Protein AF-0000000084916442 (afdb_homodimer)

Sequence (440 aa):
MSSHHIVRDDQEPALIIANGASCSEELLGQLLEWSPYVIVLDSAIERVFELGIKVDVLLGDFDRAFDAHDYKNKQYPLEIVYAPDQNKTDLEKAFDFLIEKGHKAVNVIWATGKRADHTLVNLTTICNYKEQLKIVLFDDYSKIFLLPNQFKKWYNKNTIISLIPIGKVEGIYSENLFYPLNNHTLELGIRTGSSNHVTKDGLVTITHEKGNLLLIESFEMSSHHIVRDDQEPALIIANGASCSEELLGQLLEWSPYVIVLDSAIERVFELGIKVDVLLGDFDRAFDAHDYKNKQYPLEIVYAPDQNKTDLEKAFDFLIEKGHKAVNVIWATGKRADHTLVNLTTICNYKEQLKIVLFDDYSKIFLLPNQFKKWYNKNTIISLIPIGKVEGIYSENLFYPLNNHTLELGIRTGSSNHVTKDGLVTITHEKGNLLLIESFE

Secondary structure (DSSP, 8-state):
--------TTPPPEEEE-SS----HHHHHHHHTT---EEEEGGGHHHHHTTT---SEEEE---SS--TTHHHHHSSS-EEEE---TTS-HHHHHHHHHHHTT--EEEEES-SSS-HHHHHHHHHGGGGGTTT-EEEEE-SSEEEEEPPSEEEEEE-TT-EEEEEEEEEEEEEEEESBSS--EEEEEETTTB-EEEEEBSSSEEEEEE-SEEEEEEEEE--/--------TTPPPEEEE-SS----HHHHHHHHTT---EEEEGGGHHHHHTTT---SEEEE---TT--TTHHHHHSSS-EEEE---TTS-HHHHHHHHHHHTT--EEEEES-SSS-HHHHHHHHHGGGGGTTT-EEEEE-SSEEEEEPPSEEEEEE-TT-EEEEEEEEEEEEEEEESBSS--EEEEEETTTB-EEEEEBSSSEEEEEE-SEEEEEEEEE--

pLDDT: mean 92.48, std 13.83, range [26.33, 98.88]

Organism: Flavobacterium indicum (strain DSM 17447 / CIP 109464 / GPTSA100-9) (NCBI:txid1094466)

Structure (mmCIF, N/CA/C/O backbone):
data_AF-0000000084916442-model_v1
#
loop_
_entity.id
_entity.type
_entity.pdbx_description
1 polymer 'Thiamine diphosphokinase'
#
loop_
_atom_site.group_PDB
_atom_site.id
_atom_site.type_symbol
_atom_site.label_atom_id
_atom_site.label_alt_id
_atom_site.label_comp_id
_atom_site.label_asym_id
_atom_site.label_entity_id
_atom_site.label_seq_id
_atom_site.pdbx_PDB_ins_code
_atom_site.Cartn_x
_atom_site.Cartn_y
_atom_site.Cartn_z
_atom_site.occupancy
_atom_site.B_iso_or_equiv
_atom_site.auth_seq_id
_atom_site.auth_comp_id
_atom_site.auth_asym_id
_atom_site.auth_atom_id
_atom_site.pdbx_PDB_model_num
ATOM 1 N N . MET A 1 1 ? 8.781 -42.156 -26.359 1 26.91 1 MET A N 1
ATOM 2 C CA . MET A 1 1 ? 7.68 -42.125 -25.406 1 26.91 1 MET A CA 1
ATOM 3 C C . MET A 1 1 ? 7.41 -40.688 -24.938 1 26.91 1 MET A C 1
ATOM 5 O O . MET A 1 1 ? 8.297 -40.031 -24.391 1 26.91 1 MET A O 1
ATOM 9 N N . SER A 1 2 ? 6.598 -39.875 -25.672 1 26.33 2 SER A N 1
ATOM 10 C CA . SER A 1 2 ? 6.336 -38.438 -25.719 1 26.33 2 SER A CA 1
ATOM 11 C C . SER A 1 2 ? 5.723 -37.938 -24.406 1 26.33 2 SER A C 1
ATOM 13 O O . SER A 1 2 ? 4.684 -38.438 -23.969 1 26.33 2 SER A O 1
ATOM 15 N N . SER A 1 3 ? 6.5 -37.719 -23.328 1 27.34 3 SER A N 1
ATOM 16 C CA . SER A 1 3 ? 6.043 -37.281 -22.016 1 27.34 3 SER A CA 1
ATOM 17 C C . SER A 1 3 ? 5.012 -36.156 -22.156 1 27.34 3 SER A C 1
ATOM 19 O O . SER A 1 3 ? 5.324 -35.062 -22.641 1 27.34 3 SER A O 1
ATOM 21 N N . HIS A 1 4 ? 3.783 -36.469 -22.453 1 30.23 4 HIS A N 1
ATOM 22 C CA . HIS A 1 4 ? 2.629 -35.562 -22.516 1 30.23 4 HIS A CA 1
ATOM 23 C C . HIS A 1 4 ? 2.6 -34.625 -21.312 1 30.23 4 HIS A C 1
ATOM 25 O O . HIS A 1 4 ? 2.404 -35.062 -20.172 1 30.23 4 HIS A O 1
ATOM 31 N N . HIS A 1 5 ? 3.414 -33.656 -21.203 1 34.03 5 HIS A N 1
ATOM 32 C CA . HIS A 1 5 ? 3.23 -32.562 -20.25 1 34.03 5 HIS A CA 1
ATOM 33 C C . HIS A 1 5 ? 1.769 -32.125 -20.172 1 34.03 5 HIS A C 1
ATOM 35 O O . HIS A 1 5 ? 1.265 -31.469 -21.078 1 34.03 5 HIS A O 1
ATOM 41 N N . ILE A 1 6 ? 0.825 -33 -19.766 1 36.81 6 ILE A N 1
ATOM 42 C CA . ILE A 1 6 ? -0.573 -32.656 -19.516 1 36.81 6 ILE A CA 1
ATOM 43 C C . ILE A 1 6 ? -0.658 -31.344 -18.75 1 36.81 6 ILE A C 1
ATOM 45 O O . ILE A 1 6 ? -0.181 -31.25 -17.625 1 36.81 6 ILE A O 1
ATOM 49 N N . VAL A 1 7 ? -0.542 -30.375 -19.422 1 40.78 7 VAL A N 1
ATOM 50 C CA . VAL A 1 7 ? -0.939 -29.078 -18.859 1 40.78 7 VAL A CA 1
ATOM 51 C C . VAL A 1 7 ? -2.246 -29.234 -18.078 1 40.78 7 VAL A C 1
ATOM 53 O O . VAL A 1 7 ? -3.295 -29.516 -18.672 1 40.78 7 VAL A O 1
ATOM 56 N N . ARG A 1 8 ? -2.354 -29.844 -16.828 1 40.91 8 ARG A N 1
ATOM 57 C CA . ARG A 1 8 ? -3.527 -30.016 -15.977 1 40.91 8 ARG A CA 1
ATOM 58 C C . ARG A 1 8 ? -4.27 -28.688 -15.797 1 40.91 8 ARG A C 1
ATOM 60 O O . ARG A 1 8 ? -3.758 -27.766 -15.164 1 40.91 8 ARG A O 1
ATOM 67 N N . ASP A 1 9 ? -4.988 -28.141 -16.672 1 49.41 9 ASP A N 1
ATOM 68 C CA . ASP A 1 9 ? -5.965 -27.062 -16.734 1 49.41 9 ASP A CA 1
ATOM 69 C C . ASP A 1 9 ? -6.594 -26.812 -15.359 1 49.41 9 ASP A C 1
ATOM 71 O O . ASP A 1 9 ? -6.953 -25.688 -15.023 1 49.41 9 ASP A O 1
ATOM 75 N N . ASP A 1 10 ? -6.848 -27.906 -14.531 1 58.91 10 ASP A N 1
ATOM 76 C CA . ASP A 1 10 ? -7.594 -28.047 -13.281 1 58.91 10 ASP A CA 1
ATOM 77 C C . ASP A 1 10 ? -6.676 -27.891 -12.07 1 58.91 10 ASP A C 1
ATOM 79 O O . ASP A 1 10 ? -6.984 -28.375 -10.984 1 58.91 10 ASP A O 1
ATOM 83 N N . GLN A 1 11 ? -5.484 -27.453 -12.375 1 73.56 11 GLN A N 1
ATOM 84 C CA . GLN A 1 11 ? -4.559 -27.469 -11.242 1 73.56 11 GLN A CA 1
ATOM 85 C C . GLN A 1 11 ? -4.895 -26.375 -10.242 1 73.56 11 GLN A C 1
ATOM 87 O O . GLN A 1 11 ? -5.25 -25.25 -10.625 1 73.56 11 GLN A O 1
ATOM 92 N N . GLU A 1 12 ? -4.98 -26.734 -9.016 1 88.31 12 GLU A N 1
ATOM 93 C CA . GLU A 1 12 ? -5.184 -25.828 -7.895 1 88.31 12 GLU A CA 1
ATOM 94 C C . GLU A 1 12 ? -4.148 -24.703 -7.902 1 88.31 12 GLU A C 1
ATOM 96 O O . GLU A 1 12 ? -3.004 -24.906 -8.305 1 88.31 12 GLU A O 1
ATOM 101 N N . PRO A 1 13 ? -4.531 -23.547 -7.57 1 96.56 13 PRO A N 1
ATOM 102 C CA . PRO A 1 13 ? -3.58 -22.438 -7.539 1 96.56 13 PRO A CA 1
ATOM 103 C C . PRO A 1 13 ? -2.377 -22.703 -6.641 1 96.56 13 PRO A C 1
ATOM 105 O O . PRO A 1 13 ? -2.52 -23.344 -5.586 1 96.56 13 PRO A O 1
ATOM 108 N N . ALA A 1 14 ? -1.231 -22.312 -7.121 1 98.56 14 ALA A N 1
ATOM 109 C CA . ALA A 1 14 ? -0.058 -22.312 -6.25 1 98.56 14 ALA A CA 1
ATOM 110 C C . ALA A 1 14 ? -0.199 -21.266 -5.145 1 98.56 14 ALA A C 1
ATOM 112 O O . ALA A 1 14 ? -1.181 -20.531 -5.105 1 98.56 14 ALA A O 1
ATOM 113 N N . LEU A 1 15 ? 0.696 -21.344 -4.203 1 98.69 15 LEU A N 1
ATOM 114 C CA . LEU A 1 15 ? 0.746 -20.359 -3.125 1 98.69 15 LEU A CA 1
ATOM 115 C C . LEU A 1 15 ? 2.141 -19.766 -3.002 1 98.69 15 LEU A C 1
ATOM 117 O O . LEU A 1 15 ? 3.129 -20.484 -2.887 1 98.69 15 LEU A O 1
ATOM 121 N N . ILE A 1 16 ? 2.225 -18.453 -3.092 1 98.81 16 ILE A N 1
ATOM 122 C CA . ILE A 1 16 ? 3.473 -17.75 -2.816 1 98.81 16 ILE A CA 1
ATOM 123 C C . ILE A 1 16 ? 3.383 -17.062 -1.459 1 98.81 16 ILE A C 1
ATOM 125 O O . ILE A 1 16 ? 2.385 -16.406 -1.155 1 98.81 16 ILE A O 1
ATOM 129 N N . ILE A 1 17 ? 4.418 -17.203 -0.662 1 98.75 17 ILE A N 1
ATOM 130 C CA . ILE A 1 17 ? 4.531 -16.5 0.614 1 98.75 17 ILE A CA 1
ATOM 131 C C . ILE A 1 17 ? 5.68 -15.5 0.554 1 98.75 17 ILE A C 1
ATOM 133 O O . ILE A 1 17 ? 6.844 -15.883 0.442 1 98.75 17 ILE A O 1
ATOM 137 N N . ALA A 1 18 ? 5.336 -14.273 0.592 1 98.25 18 ALA A N 1
ATOM 138 C CA . ALA A 1 18 ? 6.32 -13.188 0.585 1 98.25 18 ALA A CA 1
ATOM 139 C C . ALA A 1 18 ? 6.75 -12.828 2.006 1 98.25 18 ALA A C 1
ATOM 141 O O . ALA A 1 18 ? 6.637 -13.648 2.92 1 98.25 18 ALA A O 1
ATOM 142 N N . ASN A 1 19 ? 7.363 -11.609 2.227 1 96.44 19 ASN A N 1
ATOM 143 C CA . ASN A 1 19 ? 7.969 -11.328 3.525 1 96.44 19 ASN A CA 1
ATOM 144 C C . ASN A 1 19 ? 7.352 -10.094 4.176 1 96.44 19 ASN A C 1
ATOM 146 O O . ASN A 1 19 ? 8.023 -9.367 4.906 1 96.44 19 ASN A O 1
ATOM 150 N N . GLY A 1 20 ? 6.129 -9.797 3.826 1 97.44 20 GLY A N 1
ATOM 151 C CA . GLY A 1 20 ? 5.387 -8.766 4.539 1 97.44 20 GLY A CA 1
ATOM 152 C C . GLY A 1 20 ? 4.781 -9.258 5.84 1 97.44 20 GLY A C 1
ATOM 153 O O . GLY A 1 20 ? 5.34 -10.141 6.496 1 97.44 20 GLY A O 1
ATOM 154 N N . ALA A 1 21 ? 3.715 -8.633 6.27 1 97.75 21 ALA A N 1
ATOM 155 C CA . ALA A 1 21 ? 3.049 -9.023 7.508 1 97.75 21 ALA A CA 1
ATOM 156 C C . ALA A 1 21 ? 2.43 -10.414 7.379 1 97.75 21 ALA A C 1
ATOM 158 O O . ALA A 1 21 ? 1.839 -10.742 6.348 1 97.75 21 ALA A O 1
ATOM 159 N N . SER A 1 22 ? 2.557 -11.195 8.438 1 98.12 22 SER A N 1
ATOM 160 C CA . SER A 1 22 ? 1.899 -12.492 8.453 1 98.12 22 SER A CA 1
ATOM 161 C C . SER A 1 22 ? 0.382 -12.352 8.477 1 98.12 22 SER A C 1
ATOM 163 O O . SER A 1 22 ? -0.14 -11.297 8.852 1 98.12 22 SER A O 1
ATOM 165 N N . CYS A 1 23 ? -0.274 -13.352 8.031 1 97.94 23 CYS A N 1
ATOM 166 C CA . CYS A 1 23 ? -1.729 -13.391 8.133 1 97.94 23 CYS A CA 1
ATOM 167 C C . CYS A 1 23 ? -2.17 -14.352 9.234 1 97.94 23 CYS A C 1
ATOM 169 O O . CYS A 1 23 ? -1.339 -15.031 9.844 1 97.94 23 CYS A O 1
ATOM 171 N N . SER A 1 24 ? -3.443 -14.367 9.492 1 98 24 SER A N 1
ATOM 172 C CA . SER A 1 24 ? -3.992 -15.227 10.547 1 98 24 SER A CA 1
ATOM 173 C C . SER A 1 24 ? -3.787 -16.703 10.219 1 98 24 SER A C 1
ATOM 175 O O . SER A 1 24 ? -3.707 -17.078 9.047 1 98 24 SER A O 1
ATOM 177 N N . GLU A 1 25 ? -3.734 -17.484 11.266 1 97.12 25 GLU A N 1
ATOM 178 C CA . GLU A 1 25 ? -3.641 -18.922 11.086 1 97.12 25 GLU A CA 1
ATOM 179 C C . GLU A 1 25 ? -4.852 -19.469 10.328 1 97.12 25 GLU A C 1
ATOM 181 O O . GLU A 1 25 ? -4.734 -20.422 9.562 1 97.12 25 GLU A O 1
ATOM 186 N N . GLU A 1 26 ? -5.945 -18.859 10.594 1 97.44 26 GLU A N 1
ATOM 187 C CA . GLU A 1 26 ? -7.172 -19.281 9.922 1 97.44 26 GLU A CA 1
ATOM 188 C C . GLU A 1 26 ? -7.062 -19.094 8.414 1 97.44 26 GLU A C 1
ATOM 190 O O . GLU A 1 26 ? -7.336 -20.031 7.648 1 97.44 26 GLU A O 1
ATOM 195 N N . LEU A 1 27 ? -6.676 -17.969 7.996 1 97.69 27 LEU A N 1
ATOM 196 C CA . LEU A 1 27 ? -6.508 -17.719 6.57 1 97.69 27 LEU A CA 1
ATOM 197 C C . LEU A 1 27 ? -5.453 -18.625 5.973 1 97.69 27 LEU A C 1
ATOM 199 O O . LEU A 1 27 ? -5.668 -19.234 4.914 1 97.69 27 LEU A O 1
ATOM 203 N N . LEU A 1 28 ? -4.344 -18.719 6.629 1 97.94 28 LEU A N 1
ATOM 204 C CA . LEU A 1 28 ? -3.27 -19.578 6.164 1 97.94 28 LEU A CA 1
ATOM 205 C C . LEU A 1 28 ? -3.76 -21.016 6.008 1 97.94 28 LEU A C 1
ATOM 207 O O . LEU A 1 28 ? -3.484 -21.672 4.992 1 97.94 28 LEU A O 1
ATOM 211 N N . GLY A 1 29 ? -4.445 -21.5 7.027 1 97.31 29 GLY A N 1
ATOM 212 C CA . GLY A 1 29 ? -4.988 -22.859 6.977 1 97.31 29 GLY A CA 1
ATOM 213 C C . GLY A 1 29 ? -5.914 -23.078 5.797 1 97.31 29 GLY A C 1
ATOM 214 O O . GLY A 1 29 ? -5.848 -24.125 5.137 1 97.31 29 GLY A O 1
ATOM 215 N N . GLN A 1 30 ? -6.738 -22.141 5.508 1 97.19 30 GLN A N 1
ATOM 216 C CA . GLN A 1 30 ? -7.652 -22.219 4.375 1 97.19 30 GLN A CA 1
ATOM 217 C C . GLN A 1 30 ? -6.891 -22.328 3.059 1 97.19 30 GLN A C 1
ATOM 219 O O . GLN A 1 30 ? -7.25 -23.125 2.191 1 97.19 30 GLN A O 1
ATOM 224 N N . LEU A 1 31 ? -5.828 -21.609 2.908 1 97.31 31 LEU A N 1
ATOM 225 C CA . LEU A 1 31 ? -5.066 -21.562 1.664 1 97.31 31 LEU A CA 1
ATOM 226 C C . LEU A 1 31 ? -4.215 -22.812 1.498 1 97.31 31 LEU A C 1
ATOM 228 O O . LEU A 1 31 ? -3.867 -23.188 0.376 1 97.31 31 LEU A O 1
ATOM 232 N N . LEU A 1 32 ? -3.955 -23.469 2.594 1 96.56 32 LEU A N 1
ATOM 233 C CA . LEU A 1 32 ? -3.098 -24.656 2.555 1 96.56 32 LEU A CA 1
ATOM 234 C C . LEU A 1 32 ? -3.93 -25.938 2.498 1 96.56 32 LEU A C 1
ATOM 236 O O . LEU A 1 32 ? -3.391 -27.016 2.301 1 96.56 32 LEU A O 1
ATOM 240 N N . GLU A 1 33 ? -5.188 -25.75 2.705 1 92.44 33 GLU A N 1
ATOM 241 C CA . GLU A 1 33 ? -6.09 -26.891 2.883 1 92.44 33 GLU A CA 1
ATOM 242 C C . GLU A 1 33 ? -5.93 -27.906 1.753 1 92.44 33 GLU A C 1
ATOM 244 O O . GLU A 1 33 ? -5.977 -29.109 1.986 1 92.44 33 GLU A O 1
ATOM 249 N N . TRP A 1 34 ? -5.645 -27.547 0.482 1 87.25 34 TRP A N 1
ATOM 250 C CA . TRP A 1 34 ? -5.582 -28.484 -0.629 1 87.25 34 TRP A CA 1
ATOM 251 C C . TRP A 1 34 ? -4.137 -28.781 -1.022 1 87.25 34 TRP A C 1
ATOM 253 O O . TRP A 1 34 ? -3.871 -29.25 -2.131 1 87.25 34 TRP A O 1
ATOM 263 N N . SER A 1 35 ? -3.348 -28.406 -0.201 1 88.44 35 SER A N 1
ATOM 264 C CA . SER A 1 35 ? -1.928 -28.703 -0.357 1 88.44 35 SER A CA 1
ATOM 265 C C . SER A 1 35 ? -1.387 -28.141 -1.668 1 88.44 35 SER A C 1
ATOM 267 O O . SER A 1 35 ? -0.889 -28.891 -2.512 1 88.44 35 SER A O 1
ATOM 269 N N . PRO A 1 36 ? -1.483 -26.875 -1.766 1 94.38 36 PRO A N 1
ATOM 270 C CA . PRO A 1 36 ? -0.963 -26.25 -2.982 1 94.38 36 PRO A CA 1
ATOM 271 C C . PRO A 1 36 ? 0.556 -26.359 -3.098 1 94.38 36 PRO A C 1
ATOM 273 O O . PRO A 1 36 ? 1.229 -26.719 -2.129 1 94.38 36 PRO A O 1
ATOM 276 N N . TYR A 1 37 ? 1.044 -26.188 -4.383 1 97.56 37 TYR A N 1
ATOM 277 C CA . TYR A 1 37 ? 2.461 -25.938 -4.625 1 97.56 37 TYR A CA 1
ATOM 278 C C . TYR A 1 37 ? 2.906 -24.625 -3.969 1 97.56 37 TYR A C 1
ATOM 280 O O . TYR A 1 37 ? 2.426 -23.547 -4.324 1 97.56 37 TYR A O 1
ATOM 288 N N . VAL A 1 38 ? 3.852 -24.703 -2.943 1 98.19 38 VAL A N 1
ATOM 289 C CA . VAL A 1 38 ? 4.156 -23.562 -2.1 1 98.19 38 VAL A CA 1
ATOM 290 C C . VAL A 1 38 ? 5.539 -23.016 -2.451 1 98.19 38 VAL A C 1
ATOM 292 O O . VAL A 1 38 ? 6.539 -23.71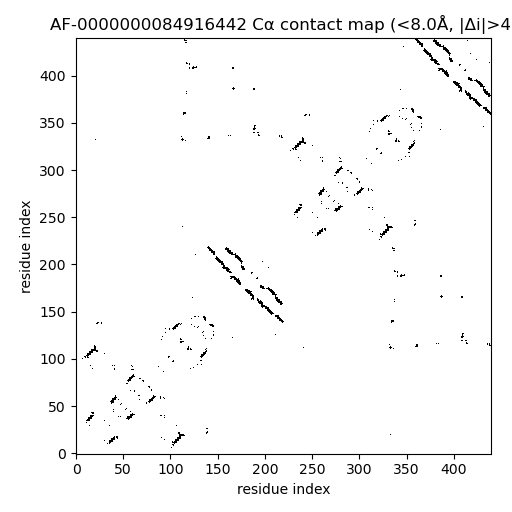9 -2.338 1 98.19 38 VAL A O 1
ATOM 295 N N . ILE A 1 39 ? 5.621 -21.766 -2.887 1 98.62 39 ILE A N 1
ATOM 296 C CA . ILE A 1 39 ? 6.859 -21.031 -3.119 1 98.62 39 ILE A CA 1
ATOM 297 C C . ILE A 1 39 ? 7.062 -20 -2.01 1 98.62 39 ILE A C 1
ATOM 299 O O . ILE A 1 39 ? 6.164 -19.203 -1.722 1 98.62 39 ILE A O 1
ATOM 303 N N . VAL A 1 40 ? 8.234 -20.031 -1.403 1 97.94 40 VAL A N 1
ATOM 304 C CA . VAL A 1 40 ? 8.578 -19.062 -0.37 1 97.94 40 VAL A CA 1
ATOM 305 C C . VAL A 1 40 ? 9.75 -18.203 -0.841 1 97.94 40 VAL A C 1
ATOM 307 O O . VAL A 1 40 ? 10.75 -18.719 -1.343 1 97.94 40 VAL A O 1
ATOM 310 N N . LEU A 1 41 ? 9.586 -16.906 -0.728 1 96.56 41 LEU A N 1
ATOM 311 C CA . LEU A 1 41 ? 10.68 -16 -1.069 1 96.56 41 LEU A CA 1
ATOM 312 C C . LEU A 1 41 ? 11.766 -16.031 0.001 1 96.56 41 LEU A C 1
ATOM 314 O O . LEU A 1 41 ? 11.469 -16.203 1.186 1 96.56 41 LEU A O 1
ATOM 318 N N . ASP A 1 42 ? 12.93 -15.82 -0.333 1 92.12 42 ASP A N 1
ATOM 319 C CA . ASP A 1 42 ? 14.094 -16.109 0.5 1 92.12 42 ASP A CA 1
ATOM 320 C C . ASP A 1 42 ? 14.023 -15.336 1.819 1 92.12 42 ASP A C 1
ATOM 322 O O . ASP A 1 42 ? 14.305 -15.898 2.883 1 92.12 42 ASP A O 1
ATOM 326 N N . SER A 1 43 ? 13.547 -14.117 1.711 1 91.5 43 SER A N 1
ATOM 327 C CA . SER A 1 43 ? 13.516 -13.297 2.914 1 91.5 43 SER A CA 1
ATOM 328 C C . SER A 1 43 ? 12.469 -13.797 3.902 1 91.5 43 SER A C 1
ATOM 330 O O . SER A 1 43 ? 12.477 -13.414 5.074 1 91.5 43 SER A O 1
ATOM 332 N N . ALA A 1 44 ? 11.617 -14.703 3.521 1 95.12 44 ALA A N 1
ATOM 333 C CA . ALA A 1 44 ? 10.508 -15.156 4.359 1 95.12 44 ALA A CA 1
ATOM 334 C C . ALA A 1 44 ? 10.781 -16.547 4.93 1 95.12 44 ALA A C 1
ATOM 336 O O . ALA A 1 44 ? 10.039 -17.016 5.797 1 95.12 44 ALA A O 1
ATOM 337 N N . ILE A 1 45 ? 11.812 -17.219 4.613 1 94.19 45 ILE A N 1
ATOM 338 C CA . ILE A 1 45 ? 11.961 -18.656 4.789 1 94.19 45 ILE A CA 1
ATOM 339 C C . ILE A 1 45 ? 12.039 -18.984 6.277 1 94.19 45 ILE A C 1
ATOM 341 O O . ILE A 1 45 ? 11.43 -19.953 6.738 1 94.19 45 ILE A O 1
ATOM 345 N N . GLU A 1 46 ? 12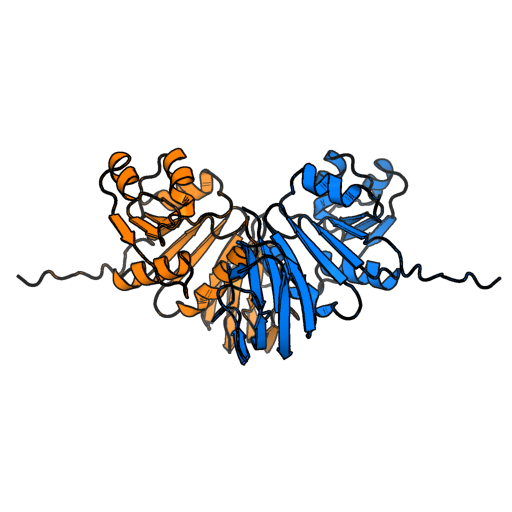.766 -18.219 7.035 1 92.69 46 GLU A N 1
ATOM 346 C CA . GLU A 1 46 ? 12.898 -18.5 8.461 1 92.69 46 GLU A CA 1
ATOM 347 C C . GLU A 1 46 ? 11.555 -18.391 9.172 1 92.69 46 GLU A C 1
ATOM 349 O O . GLU A 1 46 ? 11.211 -19.219 10.008 1 92.69 46 GLU A O 1
ATOM 354 N N . ARG A 1 47 ? 10.797 -17.391 8.766 1 95.75 47 ARG A N 1
ATOM 355 C CA . ARG A 1 47 ? 9.477 -17.172 9.344 1 95.75 47 ARG A CA 1
ATOM 356 C C . ARG A 1 47 ? 8.523 -18.312 8.977 1 95.75 47 ARG A C 1
ATOM 358 O O . ARG A 1 47 ? 7.723 -18.75 9.805 1 95.75 47 ARG A O 1
ATOM 365 N N . VAL A 1 48 ? 8.648 -18.781 7.84 1 96.62 48 VAL A N 1
ATOM 366 C CA . VAL A 1 48 ? 7.746 -19.812 7.34 1 96.62 48 VAL A CA 1
ATOM 367 C C . VAL A 1 48 ? 8.07 -21.156 7.996 1 96.62 48 VAL A C 1
ATOM 369 O O . VAL A 1 48 ? 7.164 -21.891 8.383 1 96.62 48 VAL A O 1
ATOM 372 N N . PHE A 1 49 ? 9.273 -21.516 8.156 1 93.88 49 PHE A N 1
ATOM 373 C CA . PHE A 1 49 ? 9.672 -22.766 8.781 1 93.88 49 PHE A CA 1
ATOM 374 C C . PHE A 1 49 ? 9.18 -22.844 10.219 1 93.88 49 PHE A C 1
ATOM 376 O O . PHE A 1 49 ? 8.82 -23.906 10.703 1 93.88 49 PHE A O 1
ATOM 383 N N . GLU A 1 50 ? 9.18 -21.703 10.867 1 94.94 50 GLU A N 1
ATOM 384 C CA . GLU A 1 50 ? 8.711 -21.641 12.242 1 94.94 50 GLU A CA 1
ATOM 385 C C . GLU A 1 50 ? 7.242 -22.047 12.344 1 94.94 50 GLU A C 1
ATOM 387 O O . GLU A 1 50 ? 6.781 -22.469 13.406 1 94.94 50 GLU A O 1
ATOM 392 N N . LEU A 1 51 ? 6.52 -22.016 11.258 1 95.5 51 LEU A N 1
ATOM 393 C CA . LEU A 1 51 ? 5.098 -22.328 11.25 1 95.5 51 LEU A CA 1
ATOM 394 C C . LEU A 1 51 ? 4.875 -23.812 10.945 1 95.5 51 LEU A C 1
ATOM 396 O O . LEU A 1 51 ? 3.742 -24.297 11.016 1 95.5 51 LEU A O 1
ATOM 400 N N . GLY A 1 52 ? 5.883 -24.5 10.477 1 91.75 52 GLY A N 1
ATOM 401 C CA . GLY A 1 52 ? 5.77 -25.906 10.156 1 91.75 52 GLY A CA 1
ATOM 402 C C . GLY A 1 52 ? 5.148 -26.156 8.797 1 91.75 52 GLY A C 1
ATOM 403 O O . GLY A 1 52 ? 4.598 -27.234 8.555 1 91.75 52 GLY A O 1
ATOM 404 N N . ILE A 1 53 ? 5.184 -25.25 7.93 1 93.81 53 ILE A N 1
ATOM 405 C CA . ILE A 1 53 ? 4.637 -25.359 6.578 1 93.81 53 ILE A CA 1
ATOM 406 C C . ILE A 1 53 ? 5.645 -26.047 5.664 1 93.81 53 ILE A C 1
ATOM 408 O O . ILE A 1 53 ? 6.832 -25.719 5.68 1 93.81 53 ILE A O 1
ATOM 412 N N . LYS A 1 54 ? 5.16 -26.984 4.906 1 94.56 54 LYS A N 1
ATOM 413 C CA . LYS A 1 54 ? 6.02 -27.594 3.904 1 94.56 54 LYS A CA 1
ATOM 414 C C . LYS A 1 54 ? 6.258 -26.656 2.729 1 94.56 54 LYS A C 1
ATOM 416 O O . LYS A 1 54 ? 5.309 -26.156 2.123 1 94.56 54 LYS A O 1
ATOM 421 N N . VAL A 1 55 ? 7.473 -26.531 2.367 1 97 55 VAL A N 1
ATOM 422 C CA . VAL A 1 55 ? 7.871 -25.625 1.287 1 97 55 VAL A CA 1
ATOM 423 C C . VAL A 1 55 ? 8.344 -26.438 0.085 1 97 55 VAL A C 1
ATOM 425 O O . VAL A 1 55 ? 9.18 -27.344 0.222 1 97 55 VAL A O 1
ATOM 428 N N . ASP A 1 56 ? 7.809 -26.094 -1.065 1 97.31 56 ASP A N 1
ATOM 429 C CA . ASP A 1 56 ? 8.242 -26.797 -2.271 1 97.31 56 ASP A CA 1
ATOM 430 C C . ASP A 1 56 ? 9.43 -26.094 -2.924 1 97.31 56 ASP A C 1
ATOM 432 O O . ASP A 1 56 ? 10.352 -26.734 -3.408 1 97.31 56 ASP A O 1
ATOM 436 N N . VAL A 1 57 ? 9.383 -24.797 -2.936 1 97.25 57 VAL A N 1
ATOM 437 C CA . VAL A 1 57 ? 10.398 -24.016 -3.633 1 97.25 57 VAL A CA 1
ATOM 438 C C . VAL A 1 57 ? 10.844 -22.844 -2.764 1 97.25 57 VAL A C 1
ATOM 440 O O . VAL A 1 57 ? 10.008 -22.141 -2.188 1 97.25 57 VAL A O 1
ATOM 443 N N . LEU A 1 58 ? 12.102 -22.656 -2.586 1 96.56 58 LEU A N 1
ATOM 444 C CA . LEU A 1 58 ? 12.727 -21.453 -2.066 1 96.56 58 LEU A CA 1
ATOM 445 C C . LEU A 1 58 ? 13.32 -20.625 -3.195 1 96.56 58 LEU A C 1
ATOM 447 O O . LEU A 1 58 ? 14.172 -21.094 -3.949 1 96.56 58 LEU A O 1
ATOM 451 N N . LEU A 1 59 ? 12.852 -19.375 -3.299 1 96.19 59 LEU A N 1
ATOM 452 C CA . LEU A 1 59 ? 13.25 -18.562 -4.445 1 96.19 59 LEU A CA 1
ATOM 453 C C . LEU A 1 59 ? 13.773 -17.203 -3.996 1 96.19 59 LEU A C 1
ATOM 455 O O . LEU A 1 59 ? 13.18 -16.562 -3.129 1 96.19 59 LEU A O 1
ATOM 459 N N . GLY A 1 60 ? 14.883 -16.734 -4.621 1 92.88 60 GLY A N 1
ATOM 460 C CA . GLY A 1 60 ? 15.406 -15.406 -4.336 1 92.88 60 GLY A CA 1
ATOM 461 C C . GLY A 1 60 ? 16.781 -15.172 -4.922 1 92.88 60 GLY A C 1
ATOM 462 O O . GLY A 1 60 ? 17.25 -15.953 -5.762 1 92.88 60 GLY A O 1
ATOM 463 N N . ASP A 1 61 ? 17.328 -14.086 -4.559 1 86.62 61 ASP A N 1
ATOM 464 C CA . ASP A 1 61 ? 18.672 -13.75 -5.027 1 86.62 61 ASP A CA 1
ATOM 465 C C . ASP A 1 61 ? 19.734 -14.188 -4.023 1 86.62 61 ASP A C 1
ATOM 467 O O . ASP A 1 61 ? 20.938 -14.102 -4.301 1 86.62 61 ASP A O 1
ATOM 471 N N . PHE A 1 62 ? 19.266 -14.727 -2.969 1 80.75 62 PHE A N 1
ATOM 472 C CA . PHE A 1 62 ? 20.125 -15.25 -1.914 1 80.75 62 PHE A CA 1
ATOM 473 C C . PHE A 1 62 ? 21.297 -14.305 -1.64 1 80.75 62 PHE A C 1
ATOM 475 O O . PHE A 1 62 ? 22.438 -14.734 -1.493 1 80.75 62 PHE A O 1
ATOM 482 N N . ASP A 1 63 ? 20.797 -13.109 -1.602 1 65.31 63 ASP A N 1
ATOM 483 C CA . ASP A 1 63 ? 21.781 -12.07 -1.281 1 65.31 63 ASP A CA 1
ATOM 484 C C . ASP A 1 63 ? 22.297 -12.227 0.143 1 65.31 63 ASP A C 1
ATOM 486 O O . ASP A 1 63 ? 21.672 -12.898 0.97 1 65.31 63 ASP A O 1
ATOM 490 N N . ARG A 1 64 ? 23.391 -11.992 0.442 1 55.78 64 ARG A N 1
ATOM 491 C CA . ARG A 1 64 ? 24.062 -11.977 1.737 1 55.78 64 ARG A CA 1
ATOM 492 C C . ARG A 1 64 ? 24.375 -13.391 2.215 1 55.78 64 ARG A C 1
ATOM 494 O O . ARG A 1 64 ? 23.922 -14.367 1.61 1 55.78 64 ARG A O 1
ATOM 501 N N . ALA A 1 65 ? 25.266 -13.727 2.758 1 62.16 65 ALA A N 1
ATOM 502 C CA . ALA A 1 65 ? 25.781 -14.938 3.385 1 62.16 65 ALA A CA 1
ATOM 503 C C . ALA A 1 65 ? 24.688 -15.984 3.541 1 62.16 65 ALA A C 1
ATOM 505 O O . ALA A 1 65 ? 24.781 -16.875 4.391 1 62.16 65 ALA A O 1
ATOM 506 N N . PHE A 1 66 ? 23.578 -15.703 2.658 1 67.25 66 PHE A N 1
ATOM 507 C CA . PHE A 1 66 ? 22.484 -16.641 2.727 1 67.25 66 PHE A CA 1
ATOM 508 C C . PHE A 1 66 ? 22.859 -17.969 2.074 1 67.25 66 PHE A C 1
ATOM 510 O O . PHE A 1 66 ? 23.078 -18.031 0.862 1 67.25 66 PHE A O 1
ATOM 517 N N . ASP A 1 67 ? 23.094 -18.969 2.932 1 77.62 67 ASP A N 1
ATOM 518 C CA . ASP A 1 67 ? 23.328 -20.297 2.395 1 77.62 67 ASP A CA 1
ATOM 519 C C . ASP A 1 67 ? 22.016 -21.078 2.242 1 77.62 67 ASP A C 1
ATOM 521 O O . ASP A 1 67 ? 21.516 -21.656 3.205 1 77.62 67 ASP A O 1
ATOM 525 N N . ALA A 1 68 ? 21.469 -21.047 1.063 1 75.31 68 ALA A N 1
ATOM 526 C CA . ALA A 1 68 ? 20.188 -21.688 0.759 1 75.31 68 ALA A CA 1
ATOM 527 C C . ALA A 1 68 ? 20.25 -23.188 0.986 1 75.31 68 ALA A C 1
ATOM 529 O O . ALA A 1 68 ? 19.234 -23.812 1.302 1 75.31 68 ALA A O 1
ATOM 530 N N . HIS A 1 69 ? 21.391 -23.734 0.95 1 77.62 69 HIS A N 1
ATOM 531 C CA . HIS A 1 69 ? 21.516 -25.188 1.035 1 77.62 69 HIS A CA 1
ATOM 532 C C . HIS A 1 69 ? 21.359 -25.672 2.475 1 77.62 69 HIS A C 1
ATOM 534 O O . HIS A 1 69 ? 21 -26.828 2.713 1 77.62 69 HIS A O 1
ATOM 540 N N . ASP A 1 70 ? 21.547 -24.734 3.312 1 82.94 70 ASP A N 1
ATOM 541 C CA . ASP A 1 70 ? 21.312 -25.062 4.715 1 82.94 70 ASP A CA 1
ATOM 542 C C . ASP A 1 70 ? 19.859 -25.469 4.953 1 82.94 70 ASP A C 1
ATOM 544 O O . ASP A 1 70 ? 19.578 -26.281 5.82 1 82.94 70 ASP A O 1
ATOM 548 N N . TYR A 1 71 ? 19.094 -24.984 4.086 1 83.81 71 TYR A N 1
ATOM 549 C CA . TYR A 1 71 ? 17.672 -25.219 4.312 1 83.81 71 TYR A CA 1
ATOM 550 C C . TYR A 1 71 ? 17.25 -26.594 3.785 1 83.81 71 TYR A C 1
ATOM 552 O O . TYR A 1 71 ? 16.203 -27.109 4.176 1 83.81 71 TYR A O 1
ATOM 560 N N . LYS A 1 72 ? 18.016 -27.188 2.953 1 84.12 72 LYS A N 1
ATOM 561 C CA . LYS A 1 72 ? 17.719 -28.531 2.48 1 84.12 72 LYS A CA 1
ATOM 562 C C . LYS A 1 72 ? 17.828 -29.547 3.613 1 84.12 72 LYS A C 1
ATOM 564 O O . LYS A 1 72 ? 17.188 -30.594 3.578 1 84.12 72 LYS A O 1
ATOM 569 N N . ASN A 1 73 ? 18.609 -29.125 4.516 1 82.56 73 ASN A N 1
ATOM 570 C CA . ASN A 1 73 ? 18.766 -30 5.672 1 82.56 73 ASN A CA 1
ATOM 571 C C . ASN A 1 73 ? 17.562 -29.906 6.605 1 82.56 73 ASN A C 1
ATOM 573 O O . ASN A 1 73 ? 17.266 -30.844 7.348 1 82.56 73 ASN A O 1
ATOM 577 N N . LYS A 1 74 ? 16.969 -28.844 6.508 1 84.94 74 LYS A N 1
ATOM 578 C CA . LYS A 1 74 ? 15.82 -28.625 7.375 1 84.94 74 LYS A CA 1
ATOM 579 C C . LYS A 1 74 ? 14.57 -29.266 6.797 1 84.94 74 LYS A C 1
ATOM 581 O O . LYS A 1 74 ? 13.695 -29.719 7.539 1 84.94 74 LYS A O 1
ATOM 586 N N . GLN A 1 75 ? 14.469 -29.25 5.484 1 88 75 GLN A N 1
ATOM 587 C CA . GLN A 1 75 ? 13.336 -29.859 4.801 1 88 75 GLN A CA 1
ATOM 588 C C . GLN A 1 75 ? 13.773 -30.516 3.486 1 88 75 GLN A C 1
ATOM 590 O O . GLN A 1 75 ? 14.508 -29.906 2.709 1 88 75 GLN A O 1
ATOM 595 N N . TYR A 1 76 ? 13.258 -31.812 3.383 1 87.12 76 TYR A N 1
ATOM 596 C CA . TYR A 1 76 ? 13.469 -32.531 2.121 1 87.12 76 TYR A CA 1
ATOM 597 C C . TYR A 1 76 ? 12.18 -33.188 1.659 1 87.12 76 TYR A C 1
ATOM 599 O O . TYR A 1 76 ? 11.484 -33.844 2.455 1 87.12 76 TYR A O 1
ATOM 607 N N . PRO A 1 77 ? 11.812 -32.875 0.363 1 91.94 77 PRO A N 1
ATOM 608 C CA . PRO A 1 77 ? 12.492 -32.188 -0.727 1 91.94 77 PRO A CA 1
ATOM 609 C C . PRO A 1 77 ? 12.242 -30.672 -0.708 1 91.94 77 PRO A C 1
ATOM 611 O O . PRO A 1 77 ? 11.219 -30.219 -0.193 1 91.94 77 PRO A O 1
ATOM 614 N N . LEU A 1 78 ? 13.188 -29.906 -1.156 1 94.31 78 LEU A N 1
ATOM 615 C CA . LEU A 1 78 ? 13.125 -28.469 -1.305 1 94.31 78 LEU A CA 1
ATOM 616 C C . LEU A 1 78 ? 13.898 -28.016 -2.541 1 94.31 78 LEU A C 1
ATOM 618 O O . LEU A 1 78 ? 15.109 -28.203 -2.627 1 94.31 78 LEU A O 1
ATOM 622 N N . GLU A 1 79 ? 13.125 -27.484 -3.49 1 95.25 79 GLU A N 1
ATOM 623 C CA . GLU A 1 79 ? 13.789 -26.922 -4.668 1 95.25 79 GLU A CA 1
ATOM 624 C C . GLU A 1 79 ? 14.289 -25.5 -4.402 1 95.25 79 GLU A C 1
ATOM 626 O O . GLU A 1 79 ? 13.531 -24.656 -3.92 1 95.25 79 GLU A O 1
ATOM 631 N N . ILE A 1 80 ? 15.555 -25.297 -4.684 1 94.38 80 ILE A N 1
ATOM 632 C CA . ILE A 1 80 ? 16.141 -23.969 -4.539 1 94.38 80 ILE A CA 1
ATOM 633 C C . ILE A 1 80 ? 16.281 -23.312 -5.914 1 94.38 80 ILE A C 1
ATOM 635 O O . ILE A 1 80 ? 16.922 -23.859 -6.809 1 94.38 80 ILE A O 1
ATOM 639 N N . VAL A 1 81 ? 15.672 -22.188 -6.086 1 94.19 81 VAL A N 1
ATOM 640 C CA . VAL A 1 81 ? 15.711 -21.469 -7.355 1 94.19 81 VAL A CA 1
ATOM 641 C C . VAL A 1 81 ? 16.438 -20.141 -7.184 1 94.19 81 VAL A C 1
ATOM 643 O O . VAL A 1 81 ? 15.938 -19.234 -6.508 1 94.19 81 VAL A O 1
ATOM 646 N N . TYR A 1 82 ? 17.562 -20 -7.777 1 90.81 82 TYR A N 1
ATOM 647 C CA . TYR A 1 82 ? 18.359 -18.766 -7.785 1 90.81 82 TYR A CA 1
ATOM 648 C C . TYR A 1 82 ? 17.875 -17.812 -8.867 1 90.81 82 TYR A C 1
ATOM 650 O O . TYR A 1 82 ? 17.906 -18.156 -10.055 1 90.81 82 TYR A O 1
ATOM 658 N N . ALA A 1 83 ? 17.453 -16.641 -8.469 1 89.06 83 ALA A N 1
ATOM 659 C CA . ALA A 1 83 ? 16.906 -15.633 -9.383 1 89.06 83 ALA A CA 1
ATOM 660 C C . ALA A 1 83 ? 17.641 -14.297 -9.227 1 89.06 83 ALA A C 1
ATOM 662 O O . ALA A 1 83 ? 17.156 -13.406 -8.523 1 89.06 83 ALA A O 1
ATOM 663 N N . PRO A 1 84 ? 18.672 -13.969 -9.938 1 85.44 84 PRO A N 1
ATOM 664 C CA . PRO A 1 84 ? 19.578 -12.844 -9.672 1 85.44 84 PRO A CA 1
ATOM 665 C C . PRO A 1 84 ? 19.141 -11.562 -10.383 1 85.44 84 PRO A C 1
ATOM 667 O O . PRO A 1 84 ? 19.734 -10.5 -10.172 1 85.44 84 PRO A O 1
ATOM 670 N N . ASP A 1 85 ? 18.094 -11.594 -11.234 1 84.06 85 ASP A N 1
ATOM 671 C CA . ASP A 1 85 ? 17.703 -10.414 -12 1 84.06 85 ASP A CA 1
ATOM 672 C C . ASP A 1 85 ? 17.359 -9.25 -11.07 1 84.06 85 ASP A C 1
ATOM 674 O O . ASP A 1 85 ? 16.359 -9.297 -10.352 1 84.06 85 ASP A O 1
ATOM 678 N N . GLN A 1 86 ? 18.062 -8.227 -11.141 1 80 86 GLN A N 1
ATOM 679 C CA . GLN A 1 86 ? 17.891 -7.109 -10.227 1 80 86 GLN A CA 1
ATOM 680 C C . GLN A 1 86 ? 16.812 -6.145 -10.734 1 80 86 GLN A C 1
ATOM 682 O O . GLN A 1 86 ? 16.406 -5.23 -10.008 1 80 86 GLN A O 1
ATOM 687 N N . ASN A 1 87 ? 16.297 -6.402 -11.883 1 85.12 87 ASN A N 1
ATOM 688 C CA . ASN A 1 87 ? 15.266 -5.539 -12.445 1 85.12 87 ASN A CA 1
ATOM 689 C C . ASN A 1 87 ? 13.867 -6.008 -12.055 1 85.12 87 ASN A C 1
ATOM 691 O O . ASN A 1 87 ? 12.875 -5.348 -12.375 1 85.12 87 ASN A O 1
ATOM 695 N N . LYS A 1 88 ? 13.867 -7.133 -11.422 1 90.94 88 LYS A N 1
ATOM 696 C CA . LYS A 1 88 ? 12.594 -7.676 -10.961 1 90.94 88 LYS A CA 1
ATOM 697 C C . LYS A 1 88 ? 12.633 -7.965 -9.461 1 90.94 88 LYS A C 1
ATOM 699 O O . LYS A 1 88 ? 13.672 -8.359 -8.922 1 90.94 88 LYS A O 1
ATOM 704 N N . THR A 1 89 ? 11.516 -7.773 -8.859 1 92.62 89 THR A N 1
ATOM 705 C CA . THR A 1 89 ? 11.414 -8.156 -7.457 1 92.62 89 THR A CA 1
ATOM 706 C C . THR A 1 89 ? 11.352 -9.68 -7.316 1 92.62 89 THR A C 1
ATOM 708 O O . THR A 1 89 ? 11.055 -10.383 -8.281 1 92.62 89 THR A O 1
ATOM 711 N N . ASP A 1 90 ? 11.586 -10.109 -6.133 1 93.88 90 ASP A N 1
ATOM 712 C CA . ASP A 1 90 ? 11.5 -11.547 -5.895 1 93.88 90 ASP A CA 1
ATOM 713 C C . ASP A 1 90 ? 10.094 -12.062 -6.168 1 93.88 90 ASP A C 1
ATOM 715 O O . ASP A 1 90 ? 9.922 -13.188 -6.652 1 93.88 90 ASP A O 1
ATOM 719 N N . LEU A 1 91 ? 9.086 -11.312 -5.914 1 97.19 91 LEU A N 1
ATOM 720 C CA . LEU A 1 91 ? 7.719 -11.727 -6.211 1 97.19 91 LEU A CA 1
ATOM 721 C C . LEU A 1 91 ? 7.512 -11.875 -7.715 1 97.19 91 LEU A C 1
ATOM 723 O O . LEU A 1 91 ? 6.922 -12.859 -8.172 1 97.19 91 LEU A O 1
ATOM 727 N N . GLU A 1 92 ? 7.996 -10.938 -8.477 1 96.94 92 GLU A N 1
ATOM 728 C CA . GLU A 1 92 ? 7.898 -11.016 -9.93 1 96.94 92 GLU A CA 1
ATOM 729 C C . GLU A 1 92 ? 8.641 -12.234 -10.469 1 96.94 92 GLU A C 1
ATOM 731 O O . GLU A 1 92 ? 8.141 -12.922 -11.367 1 96.94 92 GLU A O 1
ATOM 736 N N . LYS A 1 93 ? 9.797 -12.477 -9.898 1 97.25 93 LYS A N 1
ATOM 737 C CA . LYS A 1 93 ? 10.555 -13.656 -10.312 1 97.25 93 LYS A CA 1
ATOM 738 C C . LYS A 1 93 ? 9.789 -14.938 -10.008 1 97.25 93 LYS A C 1
ATOM 740 O O . LYS A 1 93 ? 9.852 -15.906 -10.773 1 97.25 93 LYS A O 1
ATOM 745 N N . ALA A 1 94 ? 9.125 -14.93 -8.898 1 98.25 94 ALA A N 1
ATOM 746 C CA . ALA A 1 94 ? 8.297 -16.078 -8.547 1 98.25 94 ALA A CA 1
ATOM 747 C C . ALA A 1 94 ? 7.164 -16.266 -9.555 1 98.25 94 ALA A C 1
ATOM 749 O O . ALA A 1 94 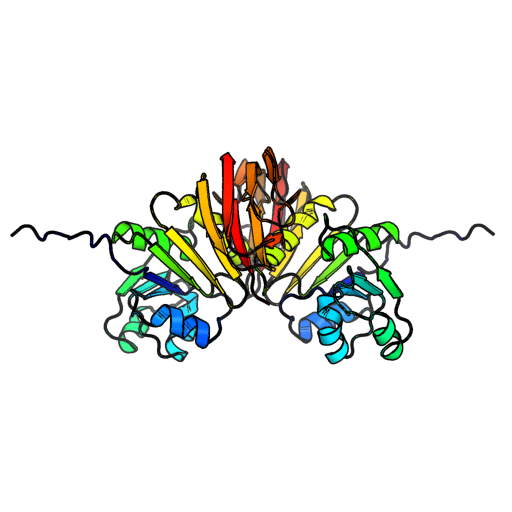? 6.828 -17.391 -9.922 1 98.25 94 ALA A O 1
ATOM 750 N N . PHE A 1 95 ? 6.535 -15.172 -10.031 1 98.44 95 PHE A N 1
ATOM 751 C CA . PHE A 1 95 ? 5.52 -15.258 -11.07 1 98.44 95 PHE A CA 1
ATOM 752 C C . PHE A 1 95 ? 6.098 -15.883 -12.344 1 98.44 95 PHE A C 1
ATOM 754 O O . PHE A 1 95 ? 5.5 -16.797 -12.922 1 98.44 95 PHE A O 1
ATOM 761 N N . ASP A 1 96 ? 7.254 -15.422 -12.742 1 97.88 96 ASP A N 1
ATOM 762 C CA . ASP A 1 96 ? 7.902 -15.945 -13.938 1 97.88 96 ASP A CA 1
ATOM 763 C C . ASP A 1 96 ? 8.164 -17.453 -13.812 1 97.88 96 ASP A C 1
ATOM 765 O O . ASP A 1 96 ? 7.926 -18.203 -14.75 1 97.88 96 ASP A O 1
ATOM 769 N N . PHE A 1 97 ? 8.641 -17.828 -12.648 1 98.25 97 PHE A N 1
ATOM 770 C CA . PHE A 1 97 ? 8.922 -19.234 -12.383 1 98.25 97 PHE A CA 1
ATOM 771 C C . PHE A 1 97 ? 7.668 -20.078 -12.547 1 98.25 97 PHE A C 1
ATOM 773 O O . PHE A 1 97 ? 7.695 -21.125 -13.203 1 98.25 97 PHE A O 1
ATOM 780 N N . LEU A 1 98 ? 6.547 -19.625 -11.984 1 98.31 98 LEU A N 1
ATOM 781 C CA . LEU A 1 98 ? 5.285 -20.359 -12.062 1 98.31 98 LEU A CA 1
ATOM 782 C C . LEU A 1 98 ? 4.805 -20.453 -13.508 1 98.31 98 LEU A C 1
ATOM 784 O O . LEU A 1 98 ? 4.328 -21.5 -13.938 1 98.31 98 LEU A O 1
ATOM 788 N N . ILE A 1 99 ? 4.93 -19.375 -14.234 1 98.06 99 ILE A N 1
ATOM 789 C CA . ILE A 1 99 ? 4.508 -19.344 -15.633 1 98.06 99 ILE A CA 1
ATOM 790 C C . ILE A 1 99 ? 5.328 -20.359 -16.438 1 98.06 99 ILE A C 1
ATOM 792 O O . ILE A 1 99 ? 4.773 -21.141 -17.219 1 98.06 99 ILE A O 1
ATOM 796 N N . GLU A 1 100 ? 6.621 -20.359 -16.203 1 97.56 100 GLU A N 1
ATOM 797 C CA . GLU A 1 100 ? 7.508 -21.297 -16.891 1 97.56 100 GLU A CA 1
ATOM 798 C C . GLU A 1 100 ? 7.148 -22.75 -16.562 1 97.56 100 GLU A C 1
ATOM 800 O O . GLU A 1 100 ? 7.277 -23.625 -17.422 1 97.56 100 GLU A O 1
ATOM 805 N N . LYS A 1 101 ? 6.68 -22.953 -15.375 1 96.75 101 LYS A N 1
ATOM 806 C CA . LYS A 1 101 ? 6.309 -24.297 -14.945 1 96.75 101 LYS A CA 1
ATOM 807 C C . LYS A 1 101 ? 4.898 -24.656 -15.406 1 96.75 101 LYS A C 1
ATOM 809 O O . LYS A 1 101 ? 4.43 -25.766 -15.18 1 96.75 101 LYS A O 1
ATOM 814 N N . GLY A 1 102 ? 4.168 -23.703 -15.969 1 96.75 102 GLY A N 1
ATOM 815 C CA . GLY A 1 102 ? 2.883 -23.969 -16.594 1 96.75 102 GLY A CA 1
ATOM 816 C C . GLY A 1 102 ? 1.707 -23.688 -15.672 1 96.75 102 GLY A C 1
ATOM 817 O O . GLY A 1 102 ? 0.568 -24.047 -15.984 1 96.75 102 GLY A O 1
ATOM 818 N N . HIS A 1 103 ? 1.969 -23.094 -14.508 1 97.5 103 HIS A N 1
ATOM 819 C CA . HIS A 1 103 ? 0.873 -22.734 -13.617 1 97.5 103 HIS A CA 1
ATOM 820 C C . HIS A 1 103 ? 0.023 -21.625 -14.211 1 97.5 103 HIS A C 1
ATOM 822 O O . HIS A 1 103 ? 0.548 -20.719 -14.859 1 97.5 103 HIS A O 1
ATOM 828 N N . LYS A 1 104 ? -1.266 -21.641 -13.867 1 97.56 104 LYS A N 1
ATOM 829 C CA . LYS A 1 104 ? -2.174 -20.656 -14.445 1 97.56 104 LYS A CA 1
ATOM 830 C C . LYS A 1 104 ? -2.746 -19.734 -13.375 1 97.56 104 LYS A C 1
ATOM 832 O O . LYS A 1 104 ? -3.334 -18.703 -13.688 1 97.56 104 LYS A O 1
ATOM 837 N N . ALA A 1 105 ? -2.584 -20.156 -12.148 1 98.19 105 ALA A N 1
ATOM 838 C CA . ALA A 1 105 ? -3.133 -19.359 -11.047 1 98.19 105 ALA A CA 1
ATOM 839 C C . ALA A 1 105 ? -2.246 -19.438 -9.812 1 98.19 105 ALA A C 1
ATOM 841 O O . ALA A 1 105 ? -1.575 -20.453 -9.586 1 98.19 105 ALA A O 1
ATOM 842 N N . VAL A 1 106 ? -2.322 -18.375 -9.008 1 98.69 106 VAL A N 1
ATOM 843 C CA . VAL A 1 106 ? -1.527 -18.344 -7.785 1 98.69 106 VAL A CA 1
ATOM 844 C C . VAL A 1 106 ? -2.188 -17.438 -6.758 1 98.69 106 VAL A C 1
ATOM 846 O O . VAL A 1 106 ? -2.715 -16.375 -7.105 1 98.69 106 VAL A O 1
ATOM 849 N N . ASN A 1 107 ? -2.221 -17.875 -5.52 1 98.75 107 ASN A N 1
ATOM 850 C CA . ASN A 1 107 ? -2.518 -17.031 -4.363 1 98.75 107 ASN A CA 1
ATOM 851 C C . ASN A 1 107 ? -1.243 -16.516 -3.711 1 98.75 107 ASN A C 1
ATOM 853 O O . ASN A 1 107 ? -0.248 -17.234 -3.613 1 98.75 107 ASN A O 1
ATOM 857 N N . VAL A 1 108 ? -1.266 -15.289 -3.293 1 98.88 108 VAL A N 1
ATOM 858 C CA . VAL A 1 108 ? -0.105 -14.664 -2.668 1 98.88 108 VAL A CA 1
ATOM 859 C C . VAL A 1 108 ? -0.482 -14.148 -1.281 1 98.88 108 VAL A C 1
ATOM 861 O O . VAL A 1 108 ? -1.502 -13.477 -1.119 1 98.88 108 VAL A O 1
ATOM 864 N N . ILE A 1 109 ? 0.324 -14.469 -0.298 1 98.75 109 ILE A N 1
ATOM 865 C CA . ILE A 1 109 ? 0.136 -13.914 1.039 1 98.75 109 ILE A CA 1
ATOM 866 C C . ILE A 1 109 ? 1.437 -13.273 1.521 1 98.75 109 ILE A C 1
ATOM 868 O O . ILE A 1 109 ? 2.49 -13.461 0.907 1 98.75 109 ILE A O 1
ATOM 872 N N . TRP A 1 110 ? 1.341 -12.477 2.539 1 98.69 110 TRP A N 1
ATOM 873 C CA . TRP A 1 110 ? 2.445 -11.742 3.145 1 98.69 110 TRP A CA 1
ATOM 874 C C . TRP A 1 110 ? 3.082 -10.789 2.137 1 98.69 110 TRP A C 1
ATOM 876 O O . TRP A 1 110 ? 4.297 -10.578 2.158 1 98.69 110 TRP A O 1
ATOM 886 N N . ALA A 1 111 ? 2.293 -10.242 1.223 1 98.25 111 ALA A N 1
ATOM 887 C CA . ALA A 1 111 ? 2.797 -9.344 0.187 1 98.25 111 ALA A CA 1
ATOM 888 C C . ALA A 1 111 ? 2.701 -7.891 0.631 1 98.25 111 ALA A C 1
ATOM 890 O O . ALA A 1 111 ? 3.238 -6.996 -0.029 1 98.25 111 ALA A O 1
ATOM 891 N N . THR A 1 112 ? 1.982 -7.621 1.727 1 97.88 112 THR A N 1
ATOM 892 C CA . THR A 1 112 ? 1.731 -6.27 2.213 1 9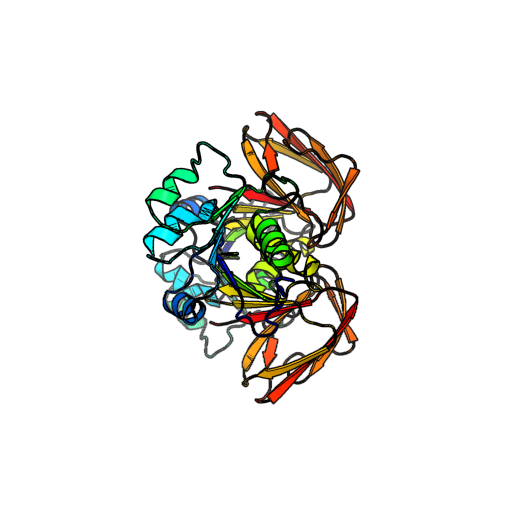7.88 112 THR A CA 1
ATOM 893 C C . THR A 1 112 ? 2.002 -6.176 3.711 1 97.88 112 THR A C 1
ATOM 895 O O . THR A 1 112 ? 2.414 -7.156 4.336 1 97.88 112 THR A O 1
ATOM 898 N N . GLY A 1 113 ? 2.023 -4.957 4.277 1 96.94 113 GLY A N 1
ATOM 899 C CA . GLY A 1 113 ? 1.958 -4.793 5.719 1 96.94 113 GLY A CA 1
ATOM 900 C C . GLY A 1 113 ? 3.277 -4.363 6.332 1 96.94 113 GLY A C 1
ATOM 901 O O . GLY A 1 113 ? 3.326 -3.955 7.496 1 96.94 113 GLY A O 1
ATOM 902 N N . LYS A 1 114 ? 4.398 -4.418 5.621 1 96.81 114 LYS A N 1
ATOM 903 C CA . LYS A 1 114 ? 5.684 -3.934 6.109 1 96.81 114 LYS A CA 1
ATOM 904 C C . LYS A 1 114 ? 6.207 -2.793 5.242 1 96.81 114 LYS A C 1
ATOM 906 O O . LYS A 1 114 ? 5.605 -1.719 5.191 1 96.81 114 LYS A O 1
ATOM 911 N N . ARG A 1 115 ? 7.188 -3.045 4.441 1 96.94 115 ARG A N 1
ATOM 912 C CA . ARG A 1 115 ? 7.742 -1.973 3.625 1 96.94 115 ARG A CA 1
ATOM 913 C C . ARG A 1 115 ? 6.703 -1.435 2.648 1 96.94 115 ARG A C 1
ATOM 915 O O . ARG A 1 115 ? 6.09 -2.199 1.899 1 96.94 115 ARG A O 1
ATOM 922 N N . ALA A 1 116 ? 6.57 -0.132 2.584 1 98 116 ALA A N 1
ATOM 923 C CA . ALA A 1 116 ? 5.566 0.508 1.737 1 98 116 ALA A CA 1
ATOM 924 C C . ALA A 1 116 ? 5.922 0.365 0.261 1 98 116 ALA A C 1
ATOM 926 O O . ALA A 1 116 ? 5.039 0.238 -0.588 1 98 116 ALA A O 1
ATOM 927 N N . ASP A 1 117 ? 7.234 0.423 -0.085 1 97.31 117 ASP A N 1
ATOM 928 C CA . ASP A 1 117 ? 7.625 0.276 -1.483 1 97.31 117 ASP A CA 1
ATOM 929 C C . ASP A 1 117 ? 7.289 -1.119 -2.004 1 97.31 117 ASP A C 1
ATOM 931 O O . ASP A 1 117 ? 6.758 -1.264 -3.107 1 97.31 117 ASP A O 1
ATOM 935 N N . HIS A 1 118 ? 7.531 -2.117 -1.16 1 96.75 118 HIS A N 1
ATOM 936 C CA . HIS A 1 118 ? 7.141 -3.473 -1.531 1 96.75 118 HIS A CA 1
ATOM 937 C C . HIS A 1 118 ? 5.629 -3.588 -1.689 1 96.75 118 HIS A C 1
ATOM 939 O O . HIS A 1 118 ? 5.145 -4.184 -2.654 1 96.75 118 HIS A O 1
ATOM 945 N N . THR A 1 119 ? 4.918 -3.006 -0.755 1 97.94 119 THR A N 1
ATOM 946 C CA . THR A 1 119 ? 3.463 -3.07 -0.805 1 97.94 119 THR A CA 1
ATOM 947 C C . THR A 1 119 ? 2.939 -2.475 -2.109 1 97.94 119 THR A C 1
ATOM 949 O O . THR A 1 119 ? 2.158 -3.111 -2.818 1 97.94 119 THR A O 1
ATOM 952 N N . LEU A 1 120 ? 3.381 -1.284 -2.48 1 98.19 120 LEU A N 1
ATOM 953 C CA . LEU A 1 120 ? 2.922 -0.604 -3.688 1 98.19 120 LEU A CA 1
ATOM 954 C C . LEU A 1 120 ? 3.264 -1.415 -4.934 1 98.19 120 LEU A C 1
ATOM 956 O O . LEU A 1 120 ? 2.408 -1.622 -5.797 1 98.19 120 LEU A O 1
ATOM 960 N N . VAL A 1 121 ? 4.434 -1.901 -4.988 1 97.56 121 VAL A N 1
ATOM 961 C CA . VAL A 1 121 ? 4.906 -2.621 -6.164 1 97.56 121 VAL A CA 1
ATOM 962 C C . VAL A 1 121 ? 4.184 -3.963 -6.273 1 97.56 121 VAL A C 1
ATOM 964 O O . VAL A 1 121 ? 3.705 -4.332 -7.352 1 97.56 121 VAL A O 1
ATOM 967 N N . ASN A 1 122 ? 4.07 -4.668 -5.152 1 98.06 122 ASN A N 1
ATOM 968 C CA . ASN A 1 122 ? 3.432 -5.98 -5.152 1 98.06 122 ASN A CA 1
ATOM 969 C C . ASN A 1 122 ? 1.979 -5.898 -5.613 1 98.06 122 ASN A C 1
ATOM 971 O O . ASN A 1 122 ? 1.505 -6.77 -6.344 1 98.06 122 ASN A O 1
ATOM 975 N N . LEU A 1 123 ? 1.293 -4.863 -5.23 1 98.5 123 LEU A N 1
ATOM 976 C CA . LEU A 1 123 ? -0.128 -4.727 -5.531 1 98.5 123 LEU A CA 1
ATOM 977 C C . LEU A 1 123 ? -0.339 -4.328 -6.984 1 98.5 123 LEU A C 1
ATOM 979 O O . LEU A 1 123 ? -1.388 -4.617 -7.566 1 98.5 123 LEU A O 1
ATOM 983 N N . THR A 1 124 ? 0.657 -3.717 -7.59 1 98.38 124 THR A N 1
ATOM 984 C CA . THR A 1 124 ? 0.375 -3.107 -8.883 1 98.38 124 THR A CA 1
ATOM 985 C C . THR A 1 124 ? 1.068 -3.877 -10.008 1 98.38 124 THR A C 1
ATOM 987 O O . THR A 1 124 ? 0.583 -3.902 -11.141 1 98.38 124 THR A O 1
ATOM 990 N N . THR A 1 125 ? 2.113 -4.531 -9.734 1 97.38 125 THR A N 1
ATOM 991 C CA . THR A 1 125 ? 2.883 -5.191 -10.781 1 97.38 125 THR A CA 1
ATOM 992 C C . THR A 1 125 ? 2.127 -6.398 -11.328 1 97.38 125 THR A C 1
ATOM 994 O O . THR A 1 125 ? 2.467 -6.918 -12.398 1 97.38 125 THR A O 1
ATOM 997 N N . ILE A 1 126 ? 1.128 -6.859 -10.656 1 98.31 126 ILE A N 1
ATOM 998 C CA . ILE A 1 126 ? 0.378 -8.039 -11.078 1 98.31 126 ILE A CA 1
ATOM 999 C C . ILE A 1 126 ? -0.277 -7.777 -12.43 1 98.31 126 ILE A C 1
ATOM 1001 O O . ILE A 1 126 ? -0.601 -8.719 -13.156 1 98.31 126 ILE A O 1
ATOM 1005 N N . CYS A 1 127 ? -0.472 -6.52 -12.758 1 97.94 127 CYS A N 1
ATOM 1006 C CA . CYS A 1 127 ? -1.128 -6.191 -14.016 1 97.94 127 CYS A CA 1
ATOM 1007 C C . CYS A 1 127 ? -0.277 -6.629 -15.203 1 97.94 127 CYS A C 1
ATOM 1009 O O . CYS A 1 127 ? -0.803 -6.898 -16.281 1 97.94 127 CYS A O 1
ATOM 1011 N N . ASN A 1 128 ? 1.015 -6.793 -14.992 1 96.75 128 ASN A N 1
ATOM 1012 C CA . ASN A 1 128 ? 1.923 -7.207 -16.062 1 96.75 128 ASN A CA 1
ATOM 1013 C C . ASN A 1 128 ? 1.78 -8.695 -16.359 1 96.75 128 ASN A C 1
ATOM 1015 O O . ASN A 1 128 ? 2.281 -9.172 -17.391 1 96.75 128 ASN A O 1
ATOM 1019 N N . TYR A 1 129 ? 1.067 -9.398 -15.57 1 97.88 129 TYR A N 1
ATOM 1020 C CA . TYR A 1 129 ? 0.999 -10.852 -15.703 1 97.88 129 TYR A CA 1
ATOM 1021 C C . TYR A 1 129 ? -0.418 -11.305 -16.031 1 97.88 129 TYR A C 1
ATOM 1023 O O . TYR A 1 129 ? -0.698 -12.5 -16.094 1 97.88 129 TYR A O 1
ATOM 1031 N N . LYS A 1 130 ? -1.297 -10.391 -16.281 1 96.19 130 LYS A N 1
ATOM 1032 C CA . LYS A 1 130 ? -2.734 -10.648 -16.344 1 96.19 130 LYS A CA 1
ATOM 1033 C C . LYS A 1 130 ? -3.078 -11.617 -17.453 1 96.19 130 LYS A C 1
ATOM 1035 O O . LYS A 1 130 ? -4.082 -12.328 -17.391 1 96.19 130 LYS A O 1
ATOM 1040 N N . GLU A 1 131 ? -2.221 -11.797 -18.5 1 96.19 131 GLU A N 1
ATOM 1041 C CA . GLU A 1 131 ? -2.516 -12.68 -19.625 1 96.19 131 GLU A CA 1
ATOM 1042 C C . GLU A 1 131 ? -1.99 -14.086 -19.375 1 96.19 131 GLU A C 1
ATOM 1044 O O . GLU A 1 131 ? -2.363 -15.023 -20.078 1 96.19 131 GLU A O 1
ATOM 1049 N N . GLN A 1 132 ? -1.16 -14.258 -18.391 1 97.69 132 GLN A N 1
ATOM 1050 C CA . GLN A 1 132 ? -0.462 -15.531 -18.266 1 97.69 132 GLN A CA 1
ATOM 1051 C C . GLN A 1 132 ? -0.772 -16.203 -16.938 1 97.69 132 GLN A C 1
ATOM 1053 O O . GLN A 1 132 ? -0.667 -17.422 -16.797 1 97.69 132 GLN A O 1
ATOM 1058 N N . LEU A 1 133 ? -1.122 -15.367 -15.977 1 98.31 133 LEU A N 1
ATOM 1059 C CA . LEU A 1 133 ? -1.232 -15.875 -14.617 1 98.31 133 LEU A CA 1
ATOM 1060 C C . LEU A 1 133 ? -2.34 -15.148 -13.859 1 98.31 133 LEU A C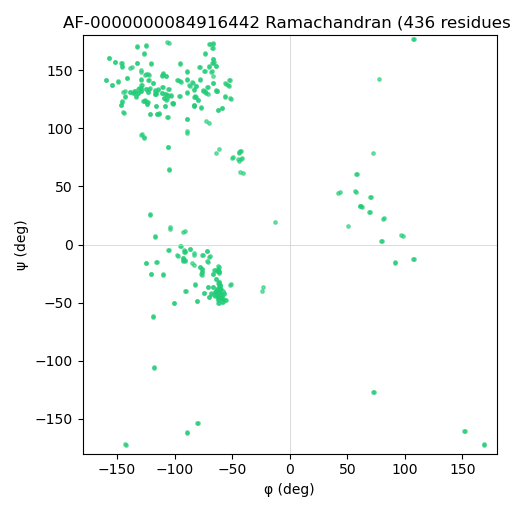 1
ATOM 1062 O O . LEU A 1 133 ? -2.334 -13.922 -13.766 1 98.31 133 LEU A O 1
ATOM 1066 N N . LYS A 1 134 ? -3.32 -15.906 -13.406 1 98.06 134 LYS A N 1
ATOM 1067 C CA . LYS A 1 134 ? -4.328 -15.328 -12.523 1 98.06 134 LYS A CA 1
ATOM 1068 C C . LYS A 1 134 ? -3.785 -15.172 -11.102 1 98.06 134 LYS A C 1
ATOM 1070 O O . LYS A 1 134 ? -3.514 -16.156 -10.422 1 98.06 134 LYS A O 1
ATOM 1075 N N . ILE A 1 135 ? -3.703 -13.961 -10.609 1 98.75 135 ILE A N 1
ATOM 1076 C CA . ILE A 1 135 ? -3.07 -13.688 -9.32 1 98.75 135 ILE A CA 1
ATOM 1077 C C . ILE A 1 135 ? -4.102 -13.125 -8.352 1 98.75 135 ILE A C 1
ATOM 1079 O O . ILE A 1 135 ? -4.84 -12.195 -8.688 1 98.75 135 ILE A O 1
ATOM 1083 N N . VAL A 1 136 ? -4.184 -13.68 -7.191 1 98.81 136 VAL A N 1
ATOM 1084 C CA . VAL A 1 136 ? -5.008 -13.141 -6.113 1 98.81 136 VAL A CA 1
ATOM 1085 C C . VAL A 1 136 ? -4.152 -12.945 -4.863 1 98.81 136 VAL A C 1
ATOM 1087 O O . VAL A 1 136 ? -3.494 -13.875 -4.398 1 98.81 136 VAL A O 1
ATOM 1090 N N . LEU A 1 137 ? -4.125 -11.766 -4.34 1 98.88 137 LEU A N 1
ATOM 1091 C CA . LEU A 1 137 ? -3.43 -11.477 -3.092 1 98.88 137 LEU A CA 1
ATOM 1092 C C . LEU A 1 137 ? -4.398 -11.484 -1.915 1 98.88 137 LEU A C 1
ATOM 1094 O O . LEU A 1 137 ? -5.523 -10.992 -2.025 1 98.88 137 LEU A O 1
ATOM 1098 N N . PHE A 1 138 ? -3.883 -12.031 -0.805 1 98.56 138 PHE A N 1
ATOM 1099 C CA . PHE A 1 138 ? -4.688 -12.086 0.41 1 98.56 138 PHE A CA 1
ATOM 1100 C C . PHE A 1 138 ? -3.916 -11.523 1.599 1 98.56 138 PHE A C 1
ATOM 1102 O O . PHE A 1 138 ? -2.707 -11.734 1.716 1 98.56 138 PHE A O 1
ATOM 1109 N N . ASP A 1 139 ? -4.586 -10.852 2.439 1 98.25 139 ASP A N 1
ATOM 1110 C CA . ASP A 1 139 ? -4.223 -10.656 3.84 1 98.25 139 ASP A CA 1
ATOM 1111 C C . ASP A 1 139 ? -5.461 -10.664 4.734 1 98.25 139 ASP A C 1
ATOM 1113 O O . ASP A 1 139 ? -6.547 -11.047 4.293 1 98.25 139 ASP A O 1
ATOM 1117 N N . ASP A 1 140 ? -5.312 -10.344 5.984 1 98.06 140 ASP A N 1
ATOM 1118 C CA . ASP A 1 140 ? -6.418 -10.492 6.926 1 98.06 140 ASP A CA 1
ATOM 1119 C C . ASP A 1 140 ? -7.492 -9.438 6.676 1 98.06 140 ASP A C 1
ATOM 1121 O O . ASP A 1 140 ? -8.602 -9.531 7.215 1 98.06 140 ASP A O 1
ATOM 1125 N N . TYR A 1 141 ? -7.195 -8.508 5.746 1 98.12 141 TYR A N 1
ATOM 1126 C CA . TYR A 1 141 ? -8.094 -7.367 5.613 1 98.12 141 TYR A CA 1
ATOM 1127 C C . TYR A 1 141 ? -8.594 -7.23 4.184 1 98.12 141 TYR A C 1
ATOM 1129 O O . TYR A 1 141 ? -9.578 -6.523 3.926 1 98.12 141 TYR A O 1
ATOM 1137 N N . SER A 1 142 ? -7.906 -7.926 3.238 1 98.56 142 SER A N 1
ATOM 1138 C CA . SER A 1 142 ? -8.227 -7.645 1.842 1 98.56 142 SER A CA 1
ATOM 1139 C C . SER A 1 142 ? -8.023 -8.883 0.971 1 98.56 142 SER A C 1
ATOM 1141 O O . SER A 1 142 ? -7.098 -9.664 1.2 1 98.56 142 SER A O 1
ATOM 1143 N N . LYS A 1 143 ? -8.891 -9.086 0.047 1 98.69 143 LYS A N 1
ATOM 1144 C CA . LYS A 1 143 ? -8.695 -9.906 -1.147 1 98.69 143 LYS A CA 1
ATOM 1145 C C . LYS A 1 143 ? -8.555 -9.031 -2.393 1 98.69 143 LYS A C 1
ATOM 1147 O O . LYS A 1 143 ? -9.43 -8.219 -2.688 1 98.69 143 LYS A O 1
ATOM 1152 N N . ILE A 1 144 ? -7.445 -9.211 -3.135 1 98.88 144 ILE A N 1
ATOM 1153 C CA . ILE A 1 144 ? -7.098 -8.25 -4.176 1 98.88 144 ILE A CA 1
ATOM 1154 C C . ILE A 1 144 ? -6.824 -8.984 -5.484 1 98.88 144 ILE A C 1
ATOM 1156 O O . ILE A 1 144 ? -6.047 -9.945 -5.516 1 98.88 144 ILE A O 1
ATOM 1160 N N . PHE A 1 145 ? -7.395 -8.539 -6.535 1 98.75 145 PHE A N 1
ATOM 1161 C CA . PHE A 1 145 ? -7.078 -9.094 -7.844 1 98.75 145 PHE A CA 1
ATOM 1162 C C . PHE A 1 145 ? -7.398 -8.102 -8.953 1 98.75 145 PHE A C 1
ATOM 1164 O O . PHE A 1 145 ? -8.141 -7.137 -8.734 1 98.75 145 PHE A O 1
ATOM 1171 N N . LEU A 1 146 ? -6.805 -8.297 -10.125 1 98.75 146 LEU A N 1
ATOM 1172 C CA . LEU A 1 146 ? -7.016 -7.453 -11.297 1 98.75 146 LEU A CA 1
ATOM 1173 C C . LEU A 1 146 ? -8.297 -7.848 -12.023 1 98.75 146 LEU A C 1
ATOM 1175 O O . LEU A 1 146 ? -8.539 -9.031 -12.266 1 98.75 146 LEU A O 1
ATOM 1179 N N . LEU A 1 147 ? -9.055 -6.855 -12.414 1 98.56 147 LEU A N 1
ATOM 1180 C CA . LEU A 1 147 ? -10.305 -7.125 -13.125 1 98.56 147 LEU A CA 1
ATOM 1181 C C . LEU A 1 147 ? -10.047 -7.32 -14.617 1 98.56 147 LEU A C 1
ATOM 1183 O O . LEU A 1 147 ? -9.258 -6.59 -15.219 1 98.56 147 LEU A O 1
ATOM 1187 N N . PRO A 1 148 ? -10.773 -8.336 -15.164 1 98.06 148 PRO A N 1
ATOM 1188 C CA . PRO A 1 148 ? -10.906 -8.281 -16.625 1 98.06 148 PRO A CA 1
ATOM 1189 C C . PRO A 1 148 ? -11.781 -7.121 -17.094 1 98.06 148 PRO A C 1
ATOM 1191 O O . PRO A 1 148 ? -12.406 -6.438 -16.266 1 98.06 148 PRO A O 1
ATOM 1194 N N . ASN A 1 149 ? -11.836 -6.895 -18.375 1 98.19 149 ASN A N 1
ATOM 1195 C CA . ASN A 1 149 ? -12.602 -5.777 -18.906 1 98.19 149 ASN A CA 1
ATOM 1196 C C . ASN A 1 149 ? -14.094 -5.93 -18.625 1 98.19 149 ASN A C 1
ATOM 1198 O O . ASN A 1 149 ? -14.82 -4.934 -18.547 1 98.19 149 ASN A O 1
ATOM 1202 N N . GLN A 1 150 ? -14.531 -7.188 -18.547 1 98.5 150 GLN A N 1
ATOM 1203 C CA . GLN A 1 150 ? -15.898 -7.508 -18.125 1 98.5 150 GLN A CA 1
ATOM 1204 C C . GLN A 1 150 ? -15.898 -8.461 -16.938 1 98.5 150 GLN A C 1
ATOM 1206 O O . GLN A 1 150 ? -15.375 -9.578 -17.031 1 98.5 150 GLN A O 1
ATOM 1211 N N . PHE A 1 151 ? -16.5 -8.008 -15.875 1 98.62 151 PHE A N 1
ATOM 1212 C CA . PHE A 1 151 ? -16.516 -8.773 -14.641 1 98.62 151 PHE A CA 1
ATOM 1213 C C . PHE A 1 151 ? -17.938 -8.906 -14.094 1 98.62 151 PHE A C 1
ATOM 1215 O O . PHE A 1 151 ? -18.703 -7.938 -14.086 1 98.62 151 PHE A O 1
ATOM 1222 N N . LYS A 1 152 ? -18.297 -10.117 -13.695 1 98.62 152 LYS A N 1
ATOM 1223 C CA . LYS A 1 152 ? -19.547 -10.414 -13.023 1 98.62 152 LYS A CA 1
ATOM 1224 C C . LYS A 1 152 ? -19.344 -11.414 -11.891 1 98.62 152 LYS A C 1
ATOM 1226 O O . LYS A 1 152 ? -18.734 -12.469 -12.086 1 98.62 152 LYS A O 1
ATOM 1231 N N . LYS A 1 153 ? -19.875 -11.109 -10.734 1 98.56 153 LYS A N 1
ATOM 1232 C CA . LYS A 1 153 ? -19.781 -12 -9.586 1 98.56 153 LYS A CA 1
ATOM 1233 C C . LYS A 1 153 ? -20.859 -11.688 -8.555 1 98.56 153 LYS A C 1
ATOM 1235 O O . LYS A 1 153 ? -21.203 -10.523 -8.344 1 98.56 153 LYS A O 1
ATOM 1240 N N . TRP A 1 154 ? -21.406 -12.695 -7.945 1 98.69 154 TRP A N 1
ATOM 1241 C CA . TRP A 1 154 ? -22.391 -12.539 -6.887 1 98.69 154 TRP A CA 1
ATOM 1242 C C . TRP A 1 154 ? -21.734 -12.102 -5.582 1 98.69 154 TRP A C 1
ATOM 1244 O O . TRP A 1 154 ? -20.688 -12.633 -5.203 1 98.69 154 TRP A O 1
ATOM 1254 N N . TYR A 1 155 ? -22.266 -11.102 -4.922 1 98.56 155 TYR A N 1
ATOM 1255 C CA . TYR A 1 155 ? -21.828 -10.641 -3.615 1 98.56 155 TYR A CA 1
ATOM 1256 C C . TYR A 1 155 ? -23 -10.445 -2.67 1 98.56 155 TYR A C 1
ATOM 1258 O O . TYR A 1 155 ? -24.125 -10.219 -3.115 1 98.56 155 TYR A O 1
ATOM 1266 N N . ASN A 1 156 ? -22.719 -10.508 -1.37 1 98.31 156 ASN A N 1
ATOM 1267 C CA . ASN A 1 156 ? -23.719 -10.148 -0.361 1 98.31 156 ASN A CA 1
ATOM 1268 C C . ASN A 1 156 ? -23.844 -8.641 -0.211 1 98.31 156 ASN A C 1
ATOM 1270 O O . ASN A 1 156 ? -22.859 -7.91 -0.371 1 98.31 156 ASN A O 1
ATOM 1274 N N . LYS A 1 157 ? -25.047 -8.258 0.202 1 98.25 157 LYS A N 1
ATOM 1275 C CA . LYS A 1 157 ? -25.266 -6.852 0.54 1 98.25 157 LYS A CA 1
ATOM 1276 C C . LYS A 1 157 ? -24.234 -6.352 1.543 1 98.25 157 LYS A C 1
ATOM 1278 O O . LYS A 1 157 ? -23.859 -7.078 2.465 1 98.25 157 LYS A O 1
ATOM 1283 N N . ASN A 1 158 ? -23.734 -5.176 1.305 1 97.06 158 ASN A N 1
ATOM 1284 C CA . ASN A 1 158 ? -22.875 -4.434 2.217 1 97.06 158 ASN A CA 1
ATOM 1285 C C . ASN A 1 158 ? -21.438 -4.93 2.154 1 97.06 158 ASN A C 1
ATOM 1287 O O . ASN A 1 158 ? -20.578 -4.426 2.871 1 97.06 158 ASN A O 1
ATOM 1291 N N . THR A 1 159 ? -21.125 -5.949 1.227 1 97.94 159 THR A N 1
ATOM 1292 C CA . THR A 1 159 ? -19.719 -6.277 0.995 1 97.94 159 THR A CA 1
ATOM 1293 C C . THR A 1 159 ? -18.938 -5.039 0.558 1 97.94 159 THR A C 1
ATOM 1295 O O . THR A 1 159 ? -19.359 -4.32 -0.35 1 97.94 159 THR A O 1
ATOM 1298 N N . ILE A 1 160 ? -17.875 -4.816 1.273 1 97.38 160 ILE A N 1
ATOM 1299 C CA . ILE A 1 160 ? -17.078 -3.648 0.931 1 97.38 160 ILE A CA 1
ATOM 1300 C C . ILE A 1 160 ? -16.203 -3.963 -0.275 1 97.38 160 ILE A C 1
ATOM 1302 O O . ILE A 1 160 ? -15.406 -4.91 -0.244 1 97.38 160 ILE A O 1
ATOM 1306 N N . ILE A 1 161 ? -16.344 -3.15 -1.283 1 97.81 161 ILE A N 1
ATOM 1307 C CA . ILE A 1 161 ? -15.625 -3.328 -2.539 1 97.81 161 ILE A CA 1
ATOM 1308 C C . ILE A 1 161 ? -15 -2.004 -2.967 1 97.81 161 ILE A C 1
ATOM 1310 O O . ILE A 1 161 ? -15.672 -0.97 -2.988 1 97.81 161 ILE A O 1
ATOM 1314 N N . SER A 1 162 ? -13.773 -2.062 -3.285 1 98.31 162 SER A N 1
ATOM 1315 C CA . SER A 1 162 ? -13.094 -0.885 -3.812 1 98.31 162 SER A CA 1
ATOM 1316 C C . SER A 1 162 ? -12.57 -1.136 -5.223 1 98.31 162 SER A C 1
ATOM 1318 O O . SER A 1 162 ? -12.078 -2.229 -5.523 1 98.31 162 SER A O 1
ATOM 1320 N N . LEU A 1 163 ? -12.703 -0.155 -6.078 1 98.69 163 LEU A N 1
ATOM 1321 C CA . LEU A 1 163 ? -12.109 -0.134 -7.406 1 98.69 163 LEU A CA 1
ATOM 1322 C C . LEU A 1 163 ? -10.93 0.835 -7.457 1 98.69 163 LEU A C 1
ATOM 1324 O O . LEU A 1 163 ? -11.125 2.053 -7.406 1 98.69 163 LEU A O 1
ATOM 1328 N N . ILE A 1 164 ? -9.734 0.275 -7.562 1 98.69 164 ILE A N 1
ATOM 1329 C CA . ILE A 1 164 ? -8.516 1.074 -7.516 1 98.69 164 ILE A CA 1
ATOM 1330 C C . ILE A 1 164 ? -7.777 0.976 -8.852 1 98.69 164 ILE A C 1
ATOM 1332 O O . ILE A 1 164 ? -7.324 -0.103 -9.242 1 98.69 164 ILE A O 1
ATOM 1336 N N . PRO A 1 165 ? -7.609 2.088 -9.516 1 98.75 165 PRO A N 1
ATOM 1337 C CA . PRO A 1 165 ? -6.891 2.055 -10.789 1 98.75 165 PRO A CA 1
ATOM 1338 C C . PRO A 1 165 ? -5.375 1.964 -10.609 1 98.75 165 PRO A C 1
ATOM 1340 O O . PRO A 1 165 ? -4.828 2.518 -9.656 1 98.75 165 PRO A O 1
ATOM 1343 N N . ILE A 1 166 ? -4.723 1.222 -11.445 1 98.38 166 ILE A N 1
ATOM 1344 C CA . ILE A 1 166 ? -3.285 1.369 -11.641 1 98.38 166 ILE A CA 1
ATOM 1345 C C . ILE A 1 166 ? -3.016 2.385 -12.742 1 98.38 166 ILE A C 1
ATOM 1347 O O . ILE A 1 166 ? -3.217 2.094 -13.922 1 98.38 166 ILE A O 1
ATOM 1351 N N . GLY A 1 167 ? -2.562 3.488 -12.367 1 97.25 167 GLY A N 1
ATOM 1352 C CA . GLY A 1 167 ? -2.557 4.605 -13.297 1 97.25 167 GLY A CA 1
ATOM 1353 C C . GLY A 1 167 ? -3.938 5.184 -13.547 1 97.25 167 GLY A C 1
ATOM 1354 O O . GLY A 1 167 ? -4.637 5.566 -12.609 1 97.25 167 GLY A O 1
ATOM 1355 N N . LYS A 1 168 ? -4.285 5.277 -14.805 1 97.88 168 LYS A N 1
ATOM 1356 C CA . LYS A 1 168 ? -5.574 5.812 -15.227 1 97.88 168 LYS A CA 1
ATOM 1357 C C . LYS A 1 168 ? -6.426 4.734 -15.898 1 97.88 168 LYS A C 1
ATOM 1359 O O . LYS A 1 168 ? -5.922 3.941 -16.688 1 97.88 168 LYS A O 1
ATOM 1364 N N . VAL A 1 169 ? -7.684 4.668 -15.484 1 98.75 169 VAL A N 1
ATOM 1365 C CA . VAL A 1 169 ? -8.617 3.723 -16.094 1 98.75 169 VAL A CA 1
ATOM 1366 C C . VAL A 1 169 ? -9.844 4.469 -16.609 1 98.75 169 VAL A C 1
ATOM 1368 O O . VAL A 1 169 ? -10.422 5.297 -15.906 1 98.75 169 VAL A O 1
ATOM 1371 N N . GLU A 1 170 ? -10.234 4.148 -17.828 1 98.75 170 GLU A N 1
ATOM 1372 C CA . GLU A 1 170 ? -11.297 4.895 -18.5 1 98.75 170 GLU A CA 1
ATOM 1373 C C . GLU A 1 170 ? -12.469 3.982 -18.859 1 98.75 170 GLU A C 1
ATOM 1375 O O . GLU A 1 170 ? -12.297 2.773 -19.016 1 98.75 170 GLU A O 1
ATOM 1380 N N . GLY A 1 171 ? -13.641 4.602 -18.984 1 98.81 171 GLY A N 1
ATOM 1381 C CA . GLY A 1 171 ? -14.82 3.9 -19.469 1 98.81 171 GLY A CA 1
ATOM 1382 C C . GLY A 1 171 ? -15.359 2.887 -18.469 1 98.81 171 GLY A C 1
ATOM 1383 O O . GLY A 1 171 ? -15.719 1.771 -18.844 1 98.81 171 GLY A O 1
ATOM 1384 N N . ILE A 1 172 ? -15.375 3.234 -17.188 1 98.88 172 ILE A N 1
ATOM 1385 C CA . ILE A 1 172 ? -15.797 2.291 -16.156 1 98.88 172 ILE A CA 1
ATOM 1386 C C . ILE A 1 172 ? -17.297 2.393 -15.945 1 98.88 172 ILE A C 1
ATOM 1388 O O . ILE A 1 172 ? -17.844 3.492 -15.82 1 98.88 172 ILE A O 1
ATOM 1392 N N . TYR A 1 173 ? -17.938 1.281 -15.953 1 98.88 173 TYR A N 1
ATOM 1393 C CA . TYR A 1 173 ? -19.344 1.119 -15.547 1 98.88 173 TYR A CA 1
ATOM 1394 C C . TYR A 1 173 ? -19.469 0.104 -14.414 1 98.88 173 TYR A C 1
ATOM 1396 O O . TYR A 1 173 ? -18.766 -0.911 -14.406 1 98.88 173 TYR A O 1
ATOM 1404 N N . SER A 1 174 ? -20.328 0.368 -13.484 1 98.75 174 SER A N 1
ATOM 1405 C CA . SER A 1 174 ? -20.594 -0.608 -12.43 1 98.75 174 SER A CA 1
ATOM 1406 C C . SER A 1 174 ? -22.062 -0.645 -12.07 1 98.75 174 SER A C 1
ATOM 1408 O O . SER A 1 174 ? -22.75 0.388 -12.078 1 98.75 174 SER A O 1
ATOM 1410 N N . GLU A 1 175 ? -22.562 -1.82 -11.773 1 98.69 175 GLU A N 1
ATOM 1411 C CA . GLU A 1 175 ? -23.922 -2.047 -11.312 1 98.69 175 GLU A CA 1
ATOM 1412 C C . GLU A 1 175 ? -23.938 -2.748 -9.961 1 98.69 175 GLU A C 1
ATOM 1414 O O . GLU A 1 175 ? -23.047 -3.547 -9.656 1 98.69 175 GLU A O 1
ATOM 1419 N N . ASN A 1 176 ? -24.953 -2.41 -9.125 1 98.75 176 ASN A N 1
ATOM 1420 C CA . ASN A 1 176 ? -25.219 -2.996 -7.82 1 98.75 176 ASN A CA 1
ATOM 1421 C C . ASN A 1 176 ? -24.156 -2.602 -6.801 1 98.75 176 ASN A C 1
ATOM 1423 O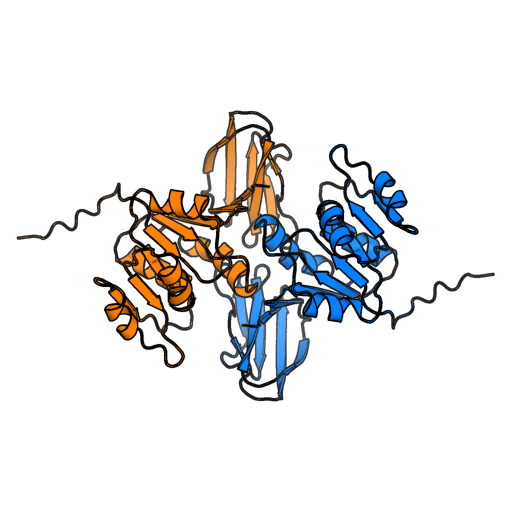 O . ASN A 1 176 ? -23.766 -3.412 -5.961 1 98.75 176 ASN A O 1
ATOM 1427 N N . LEU A 1 177 ? -23.562 -1.517 -6.961 1 98.19 177 LEU A N 1
ATOM 1428 C CA . LEU A 1 177 ? -22.734 -0.828 -5.98 1 98.19 177 LEU A CA 1
ATOM 1429 C C . LEU A 1 177 ? -23.422 0.447 -5.492 1 98.19 177 LEU A C 1
ATOM 1431 O O . LEU A 1 177 ? -24.125 1.106 -6.254 1 98.19 177 LEU A O 1
ATOM 1435 N N . PHE A 1 178 ? -23.188 0.759 -4.293 1 96.94 178 PHE A N 1
ATOM 1436 C CA . PHE A 1 178 ? -23.875 1.904 -3.695 1 96.94 178 PHE A CA 1
ATOM 1437 C C . PHE A 1 178 ? -23.484 3.195 -4.406 1 96.94 178 PHE A C 1
ATOM 1439 O O . PHE A 1 178 ? -24.312 4.078 -4.605 1 96.94 178 PHE A O 1
ATOM 1446 N N . TYR A 1 179 ? -22.203 3.371 -4.785 1 95.81 179 TYR A N 1
ATOM 1447 C CA . TYR A 1 179 ? -21.734 4.461 -5.629 1 95.81 179 TYR A CA 1
ATOM 1448 C C . TYR A 1 179 ? -21.422 3.965 -7.035 1 95.81 179 TYR A C 1
ATOM 1450 O O . TYR A 1 179 ? -20.25 3.711 -7.367 1 95.81 179 TYR A O 1
ATOM 1458 N N . PRO A 1 180 ? -22.422 3.887 -7.867 1 96.88 180 PRO A N 1
ATOM 1459 C CA . PRO A 1 180 ? -22.203 3.338 -9.211 1 96.88 180 PRO A CA 1
ATOM 1460 C C . PRO A 1 180 ? -21.375 4.262 -10.102 1 96.88 180 PRO A C 1
ATOM 1462 O O . PRO A 1 180 ? -21.344 5.473 -9.867 1 96.88 180 PRO A O 1
ATOM 1465 N N . LEU A 1 181 ? -20.703 3.633 -11.047 1 97.94 181 LEU A N 1
ATOM 1466 C CA . LEU A 1 181 ? -19.953 4.371 -12.055 1 97.94 181 LEU A CA 1
ATOM 1467 C C . LEU A 1 181 ? -20.609 4.234 -13.422 1 97.94 181 LEU A C 1
ATOM 1469 O O . LEU A 1 181 ? -21.109 3.16 -13.773 1 97.94 181 LEU A O 1
ATOM 1473 N N . ASN A 1 182 ? -20.734 5.27 -14.125 1 98.31 182 ASN A N 1
ATOM 1474 C CA . ASN A 1 182 ? -21.281 5.344 -15.477 1 98.31 182 ASN A CA 1
ATOM 1475 C C . ASN A 1 182 ? -20.344 6.082 -16.422 1 98.31 182 ASN A C 1
ATOM 1477 O O . ASN A 1 182 ? -20.422 7.301 -16.562 1 98.31 182 ASN A O 1
ATOM 1481 N N . ASN A 1 183 ? -19.562 5.367 -17.094 1 98.44 183 ASN A N 1
ATOM 1482 C CA . ASN A 1 183 ? -18.547 5.883 -18 1 98.44 183 ASN A CA 1
ATOM 1483 C C . ASN A 1 183 ? -17.594 6.828 -17.297 1 98.44 183 ASN A C 1
ATOM 1485 O O . ASN A 1 183 ? -17.281 7.906 -17.797 1 98.44 183 ASN A O 1
ATOM 1489 N N . HIS A 1 184 ? -17.156 6.441 -16.172 1 98.06 184 HIS A N 1
ATOM 1490 C CA . HIS A 1 184 ? -16.281 7.277 -15.367 1 98.06 184 HIS A CA 1
ATOM 1491 C C . HIS A 1 184 ? -14.82 6.918 -15.602 1 98.06 184 HIS A C 1
ATOM 1493 O O . HIS A 1 184 ? -14.508 5.828 -16.094 1 98.06 184 HIS A O 1
ATOM 1499 N N . THR A 1 185 ? -13.984 7.879 -15.336 1 98.5 185 THR A N 1
ATOM 1500 C CA . THR A 1 185 ? -12.539 7.68 -15.297 1 98.5 185 THR A CA 1
ATOM 1501 C C . THR A 1 185 ? -12.023 7.738 -13.867 1 98.5 185 THR A C 1
ATOM 1503 O O . THR A 1 185 ? -12.422 8.609 -13.094 1 98.5 185 THR A O 1
ATOM 1506 N N . LEU A 1 186 ? -11.266 6.77 -13.484 1 98.06 186 LEU A N 1
ATOM 1507 C CA . LEU A 1 186 ? -10.539 6.773 -12.211 1 98.06 186 LEU A CA 1
ATOM 1508 C C . LEU A 1 186 ? -9.039 6.891 -12.445 1 98.06 186 LEU A C 1
ATOM 1510 O O . LEU A 1 186 ? -8.516 6.371 -13.43 1 98.06 186 LEU A O 1
ATOM 1514 N N . GLU A 1 187 ? -8.367 7.574 -11.562 1 98 187 GLU A N 1
ATOM 1515 C CA . GLU A 1 187 ? -6.922 7.758 -11.633 1 98 187 GLU A CA 1
ATOM 1516 C C . GLU A 1 187 ? -6.293 7.742 -10.242 1 98 187 GLU A C 1
ATOM 1518 O O . GLU A 1 187 ? -6.691 8.508 -9.367 1 98 187 GLU A O 1
ATOM 1523 N N . LEU A 1 188 ? -5.305 6.91 -10.102 1 97.81 188 LEU A N 1
ATOM 1524 C CA . LEU A 1 188 ? -4.66 6.773 -8.797 1 97.81 188 LEU A CA 1
ATOM 1525 C C . LEU A 1 188 ? -3.986 8.078 -8.383 1 97.81 188 LEU A C 1
ATOM 1527 O O . LEU A 1 188 ? -3.277 8.695 -9.18 1 97.81 188 LEU A O 1
ATOM 1531 N N . GLY A 1 189 ? -4.203 8.516 -7.16 1 95.75 189 GLY A N 1
ATOM 1532 C CA . GLY A 1 189 ? -3.691 9.789 -6.68 1 95.75 189 GLY A CA 1
ATOM 1533 C C . GLY A 1 189 ? -4.656 10.938 -6.891 1 95.75 189 GLY A C 1
ATOM 1534 O O . GLY A 1 189 ? -4.488 12.008 -6.309 1 95.75 189 GLY A O 1
ATOM 1535 N N . ILE A 1 190 ? -5.66 10.758 -7.723 1 94.31 190 ILE A N 1
ATOM 1536 C CA . ILE A 1 190 ? -6.602 11.82 -8.047 1 94.31 190 ILE A CA 1
ATOM 1537 C C . ILE A 1 190 ? -8.008 11.422 -7.617 1 94.31 190 ILE A C 1
ATOM 1539 O O . ILE A 1 190 ? -8.578 12.008 -6.699 1 94.31 190 ILE A O 1
ATOM 1543 N N . ARG A 1 191 ? -8.531 10.406 -8.156 1 94.06 191 ARG A N 1
ATOM 1544 C CA . ARG A 1 191 ? -9.867 9.891 -7.867 1 94.06 191 ARG A CA 1
ATOM 1545 C C . ARG A 1 191 ? -9.898 8.367 -7.949 1 94.06 191 ARG A C 1
ATOM 1547 O O . ARG A 1 191 ? -9.555 7.793 -8.984 1 94.06 191 ARG A O 1
ATOM 1554 N N . THR A 1 192 ? -10.32 7.758 -6.832 1 95.5 192 THR A N 1
ATOM 1555 C CA . THR A 1 192 ? -10.477 6.309 -6.816 1 95.5 192 THR A CA 1
ATOM 1556 C C . THR A 1 192 ? -11.883 5.922 -6.391 1 95.5 192 THR A C 1
ATOM 1558 O O . THR A 1 192 ? -12.719 6.789 -6.117 1 95.5 192 THR A O 1
ATOM 1561 N N . GLY A 1 193 ? -12.234 4.66 -6.492 1 94.88 193 GLY A N 1
ATOM 1562 C CA . GLY A 1 193 ? -13.461 4.102 -5.945 1 94.88 193 GLY A CA 1
ATOM 1563 C C . GLY A 1 193 ? -13.242 3.281 -4.691 1 94.88 193 GLY A C 1
ATOM 1564 O O . GLY A 1 193 ? -13.5 2.076 -4.676 1 94.88 193 GLY A O 1
ATOM 1565 N N . SER A 1 194 ? -12.789 3.969 -3.656 1 93.06 194 SER A N 1
ATOM 1566 C CA . SER A 1 194 ? -12.445 3.275 -2.418 1 93.06 194 SER A CA 1
ATOM 1567 C C . SER A 1 194 ? -13.656 3.162 -1.496 1 93.06 194 SER A C 1
ATOM 1569 O O . SER A 1 194 ? -14.461 4.09 -1.403 1 93.06 194 SER A O 1
ATOM 1571 N N . SER A 1 195 ? -13.781 2.049 -0.806 1 92.75 195 SER A N 1
ATOM 1572 C CA . SER A 1 195 ? -14.75 1.791 0.258 1 92.75 195 SER A CA 1
ATOM 1573 C C . SER A 1 195 ? -16.172 1.881 -0.259 1 92.75 195 SER A C 1
ATOM 1575 O O . SER A 1 195 ? -17.047 2.459 0.399 1 92.75 195 SER A O 1
ATOM 1577 N N . ASN A 1 196 ? -16.406 1.509 -1.514 1 95.44 196 ASN A N 1
ATOM 1578 C CA . ASN A 1 196 ? -17.766 1.254 -1.979 1 95.44 196 ASN A CA 1
ATOM 1579 C C . ASN A 1 196 ? -18.375 0.027 -1.3 1 95.44 196 ASN A C 1
ATOM 1581 O O . ASN A 1 196 ? -17.734 -0.598 -0.453 1 95.44 196 ASN A O 1
ATOM 1585 N N . HIS A 1 197 ? -19.688 -0.239 -1.528 1 96.88 197 HIS A N 1
ATOM 1586 C CA . HIS A 1 197 ? -20.266 -1.464 -0.993 1 96.88 197 HIS A CA 1
ATOM 1587 C C . HIS A 1 197 ? -21.422 -1.947 -1.858 1 96.88 197 HIS A C 1
ATOM 1589 O O . HIS A 1 197 ? -22.016 -1.168 -2.619 1 96.88 197 HIS A O 1
ATOM 1595 N N . VAL A 1 198 ? -21.656 -3.193 -1.744 1 98.38 198 VAL A N 1
ATOM 1596 C CA . VAL A 1 198 ? -22.719 -3.826 -2.535 1 98.38 198 VAL A CA 1
ATOM 1597 C C . VAL A 1 198 ? -24.078 -3.385 -2.023 1 98.38 198 VAL A C 1
ATOM 1599 O O . VAL A 1 198 ? -24.344 -3.416 -0.817 1 98.38 198 VAL A O 1
ATOM 1602 N N . THR A 1 199 ? -25 -3.045 -2.914 1 98.38 199 THR A N 1
ATOM 1603 C CA . THR A 1 199 ? -26.281 -2.463 -2.561 1 98.38 199 THR A CA 1
ATOM 1604 C C . THR A 1 199 ? -27.266 -3.549 -2.119 1 98.38 199 THR A C 1
ATOM 1606 O O . THR A 1 199 ? -27.938 -3.402 -1.101 1 98.38 199 THR A O 1
ATOM 1609 N N . LYS A 1 200 ? -27.359 -4.594 -2.924 1 98.62 200 LYS A N 1
ATOM 1610 C CA . LYS A 1 200 ? -28.25 -5.715 -2.635 1 98.62 200 LYS A CA 1
ATOM 1611 C C . LYS A 1 200 ? -27.562 -7.051 -2.922 1 98.62 200 LYS A C 1
ATOM 1613 O O . LYS A 1 200 ? -26.656 -7.121 -3.756 1 98.62 200 LYS A O 1
ATOM 1618 N N . ASP A 1 201 ? -28.031 -8.023 -2.207 1 98.69 201 ASP A N 1
ATOM 1619 C CA . ASP A 1 201 ? -27.562 -9.359 -2.557 1 98.69 201 ASP A CA 1
ATOM 1620 C C . ASP A 1 201 ? -27.75 -9.641 -4.047 1 98.69 201 ASP A C 1
ATOM 1622 O O . ASP A 1 201 ? -28.844 -9.422 -4.586 1 98.69 201 ASP A O 1
ATOM 1626 N N . GLY A 1 202 ? -26.719 -10.031 -4.723 1 98.56 202 GLY A N 1
ATOM 1627 C CA . GLY A 1 202 ? -26.875 -10.305 -6.141 1 98.56 202 GLY A CA 1
ATOM 1628 C C . GLY A 1 202 ? -25.609 -10.078 -6.938 1 98.56 202 GLY A C 1
ATOM 1629 O O . GLY A 1 202 ? -24.516 -9.992 -6.367 1 98.56 202 GLY A O 1
ATOM 1630 N N . LEU A 1 203 ? -25.828 -9.938 -8.18 1 98.5 203 LEU A N 1
ATOM 1631 C CA . LEU A 1 203 ? -24.703 -9.828 -9.109 1 98.5 203 LEU A CA 1
ATOM 1632 C C . LEU A 1 203 ? -24.156 -8.406 -9.148 1 98.5 203 LEU A C 1
ATOM 1634 O O . LEU A 1 203 ? -24.922 -7.453 -9.312 1 98.5 203 LEU A O 1
ATOM 1638 N N . VAL A 1 204 ? -22.844 -8.344 -8.922 1 98.81 204 VAL A N 1
ATOM 1639 C CA . VAL A 1 204 ? -22.109 -7.109 -9.219 1 98.81 204 VAL A CA 1
ATOM 1640 C C . VAL A 1 204 ? -21.484 -7.203 -10.602 1 98.81 204 VAL A C 1
ATOM 1642 O O . VAL A 1 204 ? -20.844 -8.203 -10.93 1 98.81 204 VAL A O 1
ATOM 1645 N N . THR A 1 205 ? -21.75 -6.164 -11.43 1 98.81 205 THR A N 1
ATOM 1646 C CA . THR A 1 205 ? -21.156 -6.098 -12.766 1 98.81 205 THR A CA 1
ATOM 1647 C C . THR A 1 205 ? -20.25 -4.871 -12.898 1 98.81 205 THR A C 1
ATOM 1649 O O . THR A 1 205 ? -20.641 -3.766 -12.516 1 98.81 205 THR A O 1
ATOM 1652 N N . ILE A 1 206 ? -19.078 -5.094 -13.422 1 98.88 206 ILE A N 1
ATOM 1653 C CA . ILE A 1 206 ? -18.125 -4.016 -13.664 1 98.88 206 ILE A CA 1
ATOM 1654 C C . ILE A 1 206 ? -17.5 -4.18 -15.055 1 98.88 206 ILE A C 1
ATOM 1656 O O . ILE A 1 206 ? -17.062 -5.27 -15.422 1 98.88 206 ILE A O 1
ATOM 1660 N N . THR A 1 207 ? -17.469 -3.104 -15.828 1 98.81 207 THR A N 1
ATOM 1661 C CA . THR A 1 207 ? -16.75 -3.08 -17.094 1 98.81 207 THR A CA 1
ATOM 1662 C C . THR A 1 207 ? -15.82 -1.869 -17.172 1 98.81 207 THR A C 1
ATOM 1664 O O . THR A 1 207 ? -16.062 -0.859 -16.516 1 98.81 207 THR A O 1
ATOM 1667 N N . HIS A 1 208 ? -14.758 -1.976 -17.859 1 98.81 208 HIS A N 1
ATOM 1668 C CA . HIS A 1 208 ? -13.891 -0.845 -18.172 1 98.81 208 HIS A CA 1
ATOM 1669 C C . HIS A 1 208 ? -13.242 -1.018 -19.547 1 98.81 208 HIS A C 1
ATOM 1671 O O . HIS A 1 208 ? -13.055 -2.143 -20.016 1 98.81 208 HIS A O 1
ATOM 1677 N N . GLU A 1 209 ? -12.844 0.075 -20.156 1 98.56 209 GLU A N 1
ATOM 1678 C CA . GLU A 1 209 ? -12.383 0.047 -21.547 1 98.56 209 GLU A CA 1
ATOM 1679 C C . GLU A 1 209 ? -10.859 0.064 -21.625 1 98.56 209 GLU A C 1
ATOM 1681 O O . GLU A 1 209 ? -10.266 -0.675 -22.406 1 98.56 209 GLU A O 1
ATOM 1686 N N . LYS A 1 210 ? -10.242 1.011 -20.906 1 98.12 210 LYS A N 1
ATOM 1687 C CA . LYS A 1 210 ? -8.797 1.193 -21 1 98.12 210 LYS A CA 1
ATOM 1688 C C . LYS A 1 210 ? -8.164 1.274 -19.609 1 98.12 210 LYS A C 1
ATOM 1690 O O . LYS A 1 210 ? -8.664 1.986 -18.734 1 98.12 210 LYS A O 1
ATOM 1695 N N . GLY A 1 211 ? -7.07 0.52 -19.484 1 98.12 211 GLY A N 1
ATOM 1696 C CA . GLY A 1 211 ? -6.316 0.602 -18.234 1 98.12 211 GLY A CA 1
ATOM 1697 C C . GLY A 1 211 ? -6.457 -0.635 -17.375 1 98.12 211 GLY A C 1
ATOM 1698 O O . GLY A 1 211 ? -7.09 -1.613 -17.766 1 98.12 211 GLY A O 1
ATOM 1699 N N . ASN A 1 212 ? -5.75 -0.666 -16.25 1 98.69 212 ASN A N 1
ATOM 1700 C CA . ASN A 1 212 ? -5.754 -1.768 -15.289 1 98.69 212 ASN A CA 1
ATOM 1701 C C . ASN A 1 212 ? -6.473 -1.387 -14 1 98.69 212 ASN A C 1
ATOM 1703 O O . ASN A 1 212 ? -6.133 -0.383 -13.367 1 98.69 212 ASN A O 1
ATOM 1707 N N . LEU A 1 213 ? -7.438 -2.203 -13.625 1 98.88 213 LEU A N 1
ATOM 1708 C CA . LEU A 1 213 ? -8.305 -1.889 -12.5 1 98.88 213 LEU A CA 1
ATOM 1709 C C . LEU A 1 213 ? -8.266 -3.004 -11.461 1 98.88 213 LEU A C 1
ATOM 1711 O O . LEU A 1 213 ? -8.555 -4.16 -11.773 1 98.88 213 LEU A O 1
ATOM 1715 N N . LEU A 1 214 ? -7.906 -2.668 -10.227 1 98.88 214 LEU A N 1
ATOM 1716 C CA . LEU A 1 214 ? -7.934 -3.619 -9.117 1 98.88 214 LEU A CA 1
ATOM 1717 C C . LEU A 1 214 ? -9.312 -3.648 -8.461 1 98.88 214 LEU A C 1
ATOM 1719 O O . LEU A 1 214 ? -9.938 -2.602 -8.273 1 98.88 214 LEU A O 1
ATOM 1723 N N . LEU A 1 215 ? -9.773 -4.809 -8.172 1 98.88 215 LEU A N 1
ATOM 1724 C CA . LEU A 1 215 ? -10.875 -4.977 -7.223 1 98.88 215 LEU A CA 1
ATOM 1725 C C . LEU A 1 215 ? -10.352 -5.461 -5.871 1 98.88 215 LEU A C 1
ATOM 1727 O O . LEU A 1 215 ? -9.594 -6.434 -5.805 1 98.88 215 LEU A O 1
ATOM 1731 N N . ILE A 1 216 ? -10.727 -4.785 -4.855 1 98.81 216 ILE A N 1
ATOM 1732 C CA . ILE A 1 216 ? -10.336 -5.129 -3.496 1 98.81 216 ILE A CA 1
ATOM 1733 C C . ILE A 1 216 ? -11.578 -5.379 -2.645 1 98.81 216 ILE A C 1
ATOM 1735 O O . ILE A 1 216 ? -12.375 -4.465 -2.418 1 98.81 216 ILE A O 1
ATOM 1739 N N . GLU A 1 217 ? -11.742 -6.574 -2.266 1 98.69 217 GLU A N 1
ATOM 1740 C CA . GLU A 1 217 ? -12.719 -6.914 -1.238 1 98.69 217 GLU A CA 1
ATOM 1741 C C . GLU A 1 217 ? -12.148 -6.703 0.161 1 98.69 217 GLU A C 1
ATOM 1743 O O . GLU A 1 217 ? -11.133 -7.309 0.518 1 98.69 217 GLU A O 1
ATOM 1748 N N . SER A 1 218 ? -12.734 -5.863 0.899 1 97.38 218 SER A N 1
ATOM 1749 C CA . SER A 1 218 ? -12.188 -5.539 2.211 1 97.38 218 SER A CA 1
ATOM 1750 C C . SER A 1 218 ? -13.031 -6.141 3.33 1 97.38 218 SER A C 1
ATOM 1752 O O . SER A 1 218 ? -14.258 -6.195 3.229 1 97.38 218 SER A O 1
ATOM 1754 N N . PHE A 1 219 ? -12.242 -6.531 4.395 1 90.12 219 PHE A N 1
ATOM 1755 C CA . PHE A 1 219 ? -12.859 -7.129 5.574 1 90.12 219 PHE A CA 1
ATOM 1756 C C . PHE A 1 219 ? -12.523 -6.328 6.828 1 90.12 219 PHE A C 1
ATOM 1758 O O . PHE A 1 219 ? -11.461 -5.707 6.906 1 90.12 219 PHE A O 1
ATOM 1765 N N . GLU A 1 220 ? -13.461 -6.023 7.699 1 75.25 220 GLU A N 1
ATOM 1766 C CA . GLU A 1 220 ? -13.188 -5.285 8.93 1 75.25 220 GLU A CA 1
ATOM 1767 C C . GLU A 1 220 ? -12.906 -6.234 10.094 1 75.25 220 GLU A C 1
ATOM 1769 O O . GLU A 1 220 ? -13.398 -7.363 10.109 1 75.25 220 GLU A O 1
ATOM 1774 N N . MET B 1 1 ? -9.195 45.875 17.406 1 27.27 1 MET B N 1
ATOM 1775 C CA . MET B 1 1 ? -8.008 45.156 17.844 1 27.27 1 MET B CA 1
ATOM 1776 C C . MET B 1 1 ? -7.781 43.906 16.984 1 27.27 1 MET B C 1
ATOM 1778 O O . MET B 1 1 ? -8.633 43.031 16.938 1 27.27 1 MET B O 1
ATOM 1782 N N . SER B 1 2 ? -7.129 44.031 15.781 1 27.25 2 SER B N 1
ATOM 1783 C CA . SER B 1 2 ? -6.961 43.156 14.625 1 27.25 2 SER B CA 1
ATOM 1784 C C . SER B 1 2 ? -6.227 41.875 15 1 27.25 2 SER B C 1
ATOM 1786 O O . SER B 1 2 ? -5.125 41.938 15.555 1 27.25 2 SER B O 1
ATOM 1788 N N . SER B 1 3 ? -6.898 40.844 15.562 1 28.56 3 SER B N 1
ATOM 1789 C CA . SER B 1 3 ? -6.316 39.594 15.961 1 28.56 3 SER B CA 1
ATOM 1790 C C . SER B 1 3 ? -5.352 39.062 14.906 1 28.56 3 SER B C 1
ATOM 1792 O O . SER B 1 3 ? -5.758 38.75 13.781 1 28.56 3 SER B O 1
ATOM 1794 N N . HIS B 1 4 ? -4.16 39.562 14.844 1 30.28 4 HIS B N 1
ATOM 1795 C CA . HIS B 1 4 ? -3.055 39.125 14 1 30.28 4 HIS B CA 1
ATOM 1796 C C . HIS B 1 4 ? -2.934 37.594 13.992 1 30.28 4 HIS B C 1
ATOM 1798 O O . HIS B 1 4 ? -2.58 37 15.016 1 30.28 4 HIS B O 1
ATOM 1804 N N . HIS B 1 5 ? -3.791 36.875 13.375 1 34.81 5 HIS B N 1
ATOM 1805 C CA . HIS B 1 5 ? -3.529 35.469 13.094 1 34.81 5 HIS B CA 1
ATOM 1806 C C . HIS B 1 5 ? -2.098 35.25 12.609 1 34.81 5 HIS B C 1
ATOM 1808 O O . HIS B 1 5 ? -1.77 35.562 11.469 1 34.81 5 HIS B O 1
ATOM 1814 N N . ILE B 1 6 ? -1.069 35.531 13.398 1 37.22 6 ILE B N 1
ATOM 1815 C CA . ILE B 1 6 ? 0.323 35.219 13.109 1 37.22 6 ILE B CA 1
ATOM 1816 C C . ILE B 1 6 ? 0.414 33.812 12.516 1 37.22 6 ILE B C 1
ATOM 1818 O O . ILE B 1 6 ? 0.088 32.812 13.188 1 37.22 6 ILE B O 1
ATOM 1822 N N . VAL B 1 7 ? 0.149 33.75 11.352 1 41.22 7 VAL B N 1
ATOM 1823 C CA . VAL B 1 7 ? 0.526 32.531 10.633 1 41.22 7 VAL B CA 1
ATOM 1824 C C . VAL B 1 7 ? 1.926 32.094 11.055 1 41.22 7 VAL B C 1
ATOM 1826 O O . VAL B 1 7 ? 2.91 32.781 10.773 1 41.22 7 VAL B O 1
ATOM 1829 N N . ARG B 1 8 ? 2.25 31.5 12.281 1 41.22 8 ARG B N 1
ATOM 1830 C CA . ARG B 1 8 ? 3.523 30.984 12.773 1 41.22 8 ARG B CA 1
ATOM 1831 C C . ARG B 1 8 ? 4.18 30.062 11.758 1 41.22 8 ARG B C 1
ATOM 1833 O O . ARG B 1 8 ? 3.682 28.969 11.484 1 41.22 8 ARG B O 1
ATOM 1840 N N . ASP B 1 9 ? 4.77 30.438 10.703 1 49.53 9 ASP B N 1
ATOM 1841 C CA . ASP B 1 9 ? 5.652 29.859 9.695 1 49.53 9 ASP B CA 1
ATOM 1842 C C . ASP B 1 9 ? 6.402 28.656 10.258 1 49.53 9 ASP B C 1
ATOM 1844 O O . ASP B 1 9 ? 6.676 27.688 9.539 1 49.53 9 ASP B O 1
ATOM 1848 N N . ASP B 1 10 ? 6.895 28.703 11.578 1 59.03 10 ASP B N 1
ATOM 1849 C CA . ASP B 1 10 ? 7.793 27.828 12.32 1 59.03 10 ASP B CA 1
ATOM 1850 C C . ASP B 1 10 ? 7.012 26.734 13.062 1 59.03 10 ASP B C 1
ATOM 1852 O O . ASP B 1 10 ? 7.469 26.234 14.086 1 59.03 10 ASP B O 1
ATOM 1856 N N . GLN B 1 11 ? 5.77 26.641 12.703 1 73.56 11 GLN B N 1
ATOM 1857 C CA . GLN B 1 11 ? 4.984 25.719 13.523 1 73.56 11 GLN B CA 1
ATOM 1858 C C . GLN B 1 11 ? 5.371 24.281 13.258 1 73.56 11 GLN B C 1
ATOM 1860 O O . GLN B 1 11 ? 5.621 23.891 12.109 1 73.56 11 GLN B O 1
ATOM 1865 N N . GLU B 1 12 ? 5.629 23.562 14.305 1 88.38 12 GLU B N 1
ATOM 1866 C CA . GLU B 1 12 ? 5.898 22.125 14.273 1 88.38 12 GLU B CA 1
ATOM 1867 C C . GLU B 1 12 ? 4.812 21.375 13.508 1 88.38 12 GLU B C 1
ATOM 1869 O O . GLU B 1 12 ? 3.641 21.75 13.547 1 88.38 12 GLU B O 1
ATOM 1874 N N . PRO B 1 13 ? 5.16 20.406 12.773 1 96.56 13 PRO B N 1
ATOM 1875 C CA . PRO B 1 13 ? 4.16 19.625 12.031 1 96.56 13 PRO B CA 1
ATOM 1876 C C . PRO B 1 13 ? 3.076 19.047 12.938 1 96.56 13 PRO B C 1
ATOM 1878 O O . PRO B 1 13 ? 3.365 18.641 14.062 1 96.56 13 PRO B O 1
ATOM 1881 N N . ALA B 1 14 ? 1.868 19.125 12.453 1 98.56 14 ALA B N 1
ATOM 1882 C CA . ALA B 1 14 ? 0.798 18.391 13.117 1 98.56 14 ALA B CA 1
ATOM 1883 C C . ALA B 1 14 ? 1.005 16.891 12.984 1 98.56 14 ALA B C 1
ATOM 1885 O O . ALA B 1 14 ? 1.939 16.438 12.312 1 98.56 14 ALA B O 1
ATOM 1886 N N . LEU B 1 15 ? 0.226 16.156 13.727 1 98.69 15 LEU B N 1
ATOM 1887 C CA . LEU B 1 15 ? 0.241 14.695 13.648 1 98.69 15 LEU B CA 1
ATOM 1888 C C . LEU B 1 15 ? -1.162 14.148 13.406 1 98.69 15 LEU B C 1
ATOM 1890 O O . LEU B 1 15 ? -2.094 14.469 14.148 1 98.69 15 LEU B O 1
ATOM 1894 N N . ILE B 1 16 ? -1.319 13.383 12.344 1 98.81 16 ILE B N 1
ATOM 1895 C CA . ILE B 1 16 ? -2.564 12.664 12.109 1 98.81 16 ILE B CA 1
ATOM 1896 C C . ILE B 1 16 ? -2.365 11.18 12.406 1 98.81 16 ILE B C 1
ATOM 1898 O O . ILE B 1 16 ? -1.376 10.578 11.977 1 98.81 16 ILE B O 1
ATOM 1902 N N . ILE B 1 17 ? -3.301 10.602 13.125 1 98.75 17 ILE B N 1
ATOM 1903 C CA . ILE B 1 17 ? -3.312 9.164 13.391 1 98.75 17 ILE B CA 1
ATOM 1904 C C . ILE B 1 17 ? -4.516 8.523 12.703 1 98.75 17 ILE B C 1
ATOM 1906 O O . ILE B 1 17 ? -5.66 8.797 13.062 1 98.75 17 ILE B O 1
ATOM 1910 N N . ALA B 1 18 ? -4.227 7.727 11.742 1 98.25 18 ALA B N 1
ATOM 1911 C CA . ALA B 1 18 ? -5.262 7.004 11.008 1 98.25 18 ALA B CA 1
ATOM 1912 C C . ALA B 1 18 ? -5.555 5.656 11.664 1 98.25 18 ALA B C 1
ATOM 1914 O O . ALA B 1 18 ? -5.312 5.473 12.859 1 98.25 18 ALA B O 1
ATOM 1915 N N . ASN B 1 19 ? -6.203 4.676 10.914 1 96.44 19 ASN B N 1
ATOM 1916 C CA . ASN B 1 19 ? -6.676 3.463 11.57 1 96.44 19 ASN B CA 1
ATOM 1917 C C . ASN B 1 19 ? -6.059 2.213 10.961 1 96.44 19 ASN B C 1
ATOM 1919 O O . ASN B 1 19 ? -6.688 1.151 10.93 1 96.44 19 ASN B O 1
ATOM 1923 N N . GLY B 1 20 ? -4.898 2.367 10.367 1 97.44 20 GLY B N 1
ATOM 1924 C CA . GLY B 1 20 ? -4.141 1.205 9.93 1 97.44 20 GLY B CA 1
ATOM 1925 C C . GLY B 1 20 ? -3.373 0.535 11.055 1 97.44 20 GLY B C 1
ATOM 1926 O O . GLY B 1 20 ? -3.811 0.546 12.211 1 97.44 20 GLY B O 1
ATOM 1927 N N . ALA B 1 21 ? -2.297 -0.131 10.719 1 97.75 21 ALA B N 1
ATOM 1928 C CA . ALA B 1 21 ? -1.482 -0.81 11.719 1 97.75 21 ALA B CA 1
ATOM 1929 C C . ALA B 1 21 ? -0.813 0.194 12.656 1 97.75 21 ALA B C 1
ATOM 1931 O O . ALA B 1 21 ? -0.324 1.234 12.211 1 97.75 21 ALA B O 1
ATOM 1932 N N . SER B 1 22 ? -0.787 -0.146 13.938 1 98.12 22 SER B N 1
ATOM 1933 C CA . SER B 1 22 ? -0.064 0.693 14.891 1 98.12 22 SER B CA 1
ATOM 1934 C C . SER B 1 22 ? 1.437 0.671 14.617 1 98.12 22 SER B C 1
ATOM 1936 O O . SER B 1 22 ? 1.939 -0.238 13.953 1 98.12 22 SER B O 1
ATOM 1938 N N . CYS B 1 23 ? 2.088 1.677 15.062 1 98 23 CYS B N 1
ATOM 1939 C CA . CYS B 1 23 ? 3.545 1.697 14.992 1 98 23 CYS B CA 1
ATOM 1940 C C . CYS B 1 23 ? 4.156 1.478 16.375 1 98 23 CYS B C 1
ATOM 1942 O O . CYS B 1 23 ? 3.438 1.393 17.375 1 98 23 CYS B O 1
ATOM 1944 N N . SER B 1 24 ? 5.457 1.357 16.406 1 97.94 24 SER B N 1
ATOM 1945 C CA . SER B 1 24 ? 6.168 1.113 17.656 1 97.94 24 SER B CA 1
ATOM 1946 C C . SER B 1 24 ? 6.004 2.285 18.625 1 97.94 24 SER B C 1
ATOM 1948 O O . SER B 1 24 ? 5.82 3.426 18.203 1 97.94 24 SER B O 1
ATOM 1950 N N . GLU B 1 25 ? 6.109 1.959 19.891 1 97.12 25 GLU B N 1
ATOM 1951 C CA . GLU B 1 25 ? 6.074 3.006 20.906 1 97.12 25 GLU B CA 1
ATOM 1952 C C . GLU B 1 25 ? 7.223 3.992 20.719 1 97.12 25 GLU B C 1
ATOM 1954 O O . GLU B 1 25 ? 7.074 5.184 21 1 97.12 25 GLU B O 1
ATOM 1959 N N . GLU B 1 26 ? 8.312 3.457 20.297 1 97.44 26 GLU B N 1
ATOM 1960 C CA . GLU B 1 26 ? 9.477 4.305 20.062 1 97.44 26 GLU B CA 1
ATOM 1961 C C . GLU B 1 26 ? 9.188 5.355 18.984 1 97.44 26 GLU B C 1
ATOM 1963 O O . GLU B 1 26 ? 9.43 6.543 19.203 1 97.44 26 GLU B O 1
ATOM 1968 N N . LEU B 1 27 ? 8.695 4.945 17.922 1 97.69 27 LEU B N 1
ATOM 1969 C CA . LEU B 1 27 ? 8.359 5.875 16.844 1 97.69 27 LEU B CA 1
ATOM 1970 C C . LEU B 1 27 ? 7.297 6.867 17.297 1 97.69 27 LEU B C 1
ATOM 1972 O O . LEU B 1 27 ? 7.43 8.07 17.078 1 97.69 27 LEU B O 1
ATOM 1976 N N . LEU B 1 28 ? 6.27 6.359 17.891 1 97.88 28 LEU B N 1
ATOM 1977 C CA . LEU B 1 28 ? 5.199 7.211 18.391 1 97.88 28 LEU B CA 1
ATOM 1978 C C . LEU B 1 28 ? 5.746 8.266 19.344 1 97.88 28 LEU B C 1
ATOM 1980 O O . LEU B 1 28 ? 5.398 9.445 19.25 1 97.88 28 LEU B O 1
ATOM 1984 N N . GLY B 1 29 ? 6.57 7.82 20.281 1 97.25 29 GLY B N 1
ATOM 1985 C CA . GLY B 1 29 ? 7.176 8.734 21.234 1 97.25 29 GLY B CA 1
ATOM 1986 C C . GLY B 1 29 ? 7.977 9.844 20.562 1 97.25 29 GLY B C 1
ATOM 1987 O O . GLY B 1 29 ? 7.898 11 20.969 1 97.25 29 GLY B O 1
ATOM 1988 N N . GLN B 1 30 ? 8.711 9.516 19.578 1 97.12 30 GLN B N 1
ATOM 1989 C CA . GLN B 1 30 ? 9.5 10.484 18.828 1 97.12 30 GLN B CA 1
ATOM 1990 C C . GLN B 1 30 ? 8.602 11.539 18.188 1 97.12 30 GLN B C 1
ATOM 1992 O O . GLN B 1 30 ? 8.914 12.727 18.219 1 97.12 30 GLN B O 1
ATOM 1997 N N . LEU B 1 31 ? 7.492 11.148 17.641 1 97.19 31 LEU B N 1
ATOM 1998 C CA . LEU B 1 31 ? 6.602 12.039 16.906 1 97.19 31 LEU B CA 1
ATOM 1999 C C . LEU B 1 31 ? 5.805 12.922 17.875 1 97.19 31 LEU B C 1
ATOM 2001 O O . LEU B 1 31 ? 5.359 14.008 17.5 1 97.19 31 LEU B O 1
ATOM 2005 N N . LEU B 1 32 ? 5.711 12.477 19.094 1 96.5 32 LEU B N 1
ATOM 2006 C CA . LEU B 1 32 ? 4.918 13.211 20.078 1 96.5 32 LEU B CA 1
ATOM 2007 C C . LEU B 1 32 ? 5.812 14.094 20.938 1 96.5 32 LEU B C 1
ATOM 2009 O O . LEU B 1 32 ? 5.312 14.906 21.719 1 96.5 32 LEU B O 1
ATOM 2013 N N . GLU B 1 33 ? 7.07 13.898 20.781 1 92.31 33 GLU B N 1
ATOM 2014 C CA . GLU B 1 33 ? 8.047 14.523 21.672 1 92.31 33 GLU B CA 1
ATOM 2015 C C . GLU B 1 33 ? 7.816 16.031 21.781 1 92.31 33 GLU B C 1
ATOM 2017 O O . GLU B 1 33 ? 7.953 16.609 22.859 1 92.31 33 GLU B O 1
ATOM 2022 N N . TRP B 1 34 ? 7.379 16.766 20.734 1 87.25 34 TRP B N 1
ATOM 2023 C CA . TRP B 1 34 ? 7.242 18.219 20.781 1 87.25 34 TRP B CA 1
ATOM 2024 C C . TRP B 1 34 ? 5.781 18.625 20.922 1 87.25 34 TRP B C 1
ATOM 2026 O O . TRP B 1 34 ? 5.414 19.766 20.641 1 87.25 34 TRP B O 1
ATOM 2036 N N . SER B 1 35 ? 5.062 17.719 21.25 1 88.44 35 SER B N 1
ATOM 2037 C CA . SER B 1 35 ? 3.652 17.953 21.531 1 88.44 35 SER B CA 1
ATOM 2038 C C . SER B 1 35 ? 2.938 18.578 20.344 1 88.44 35 SER B C 1
ATOM 2040 O O . SER B 1 35 ? 2.387 19.672 20.469 1 88.44 35 SER B O 1
ATOM 2042 N N . PRO B 1 36 ? 2.951 17.875 19.281 1 94.25 36 PRO B N 1
ATOM 2043 C CA . PRO B 1 36 ? 2.268 18.391 18.109 1 94.25 36 PRO B CA 1
ATOM 2044 C C . PRO B 1 36 ? 0.753 18.469 18.281 1 94.25 36 PRO B C 1
ATOM 2046 O O . PRO B 1 36 ? 0.213 17.922 19.25 1 94.25 36 PRO B O 1
ATOM 2049 N N . TYR B 1 37 ? 0.118 19.328 17.406 1 97.56 37 TYR B N 1
ATOM 2050 C CA . TYR B 1 37 ? -1.328 19.281 17.219 1 97.56 37 TYR B CA 1
ATOM 2051 C C . TYR B 1 37 ? -1.765 17.938 16.656 1 97.56 37 TYR B C 1
ATOM 2053 O O . TYR B 1 37 ? -1.377 17.547 15.555 1 97.56 37 TYR B O 1
ATOM 2061 N N . VAL B 1 38 ? -2.598 17.125 17.469 1 98.19 38 VAL B N 1
ATOM 2062 C CA . VAL B 1 38 ? -2.869 15.734 17.125 1 98.19 38 VAL B CA 1
ATOM 2063 C C . VAL B 1 38 ? -4.309 15.594 16.641 1 98.19 38 VAL B C 1
ATOM 2065 O O . VAL B 1 38 ? -5.254 15.898 17.375 1 98.19 38 VAL B O 1
ATOM 2068 N N . ILE B 1 39 ? -4.492 15.148 15.406 1 98.62 39 ILE B N 1
ATOM 2069 C CA . ILE B 1 39 ? -5.785 14.797 14.828 1 98.62 39 ILE B CA 1
ATOM 2070 C C . ILE B 1 39 ? -5.918 13.273 14.742 1 98.62 39 ILE B C 1
ATOM 2072 O O . ILE B 1 39 ? -5.039 12.602 14.211 1 98.62 39 ILE B O 1
ATOM 2076 N N . VAL B 1 40 ? -7.02 12.766 15.266 1 98 40 VAL B N 1
ATOM 2077 C CA . VAL B 1 40 ? -7.305 11.336 15.195 1 98 40 VAL B CA 1
ATOM 2078 C C . VAL B 1 40 ? -8.562 11.102 14.359 1 98 40 VAL B C 1
ATOM 2080 O O . VAL B 1 40 ? -9.578 11.766 14.555 1 98 40 VAL B O 1
ATOM 2083 N N . LEU B 1 41 ? -8.445 10.188 13.414 1 96.62 41 LEU B N 1
ATOM 2084 C CA . LEU B 1 41 ? -9.617 9.828 12.617 1 96.62 41 LEU B CA 1
ATOM 2085 C C . LEU B 1 41 ? -10.57 8.961 13.43 1 96.62 41 LEU B C 1
ATOM 2087 O O . LEU B 1 41 ? -10.141 8.164 14.266 1 96.62 41 LEU B O 1
ATOM 2091 N N . ASP B 1 42 ? -11.773 9.047 13.18 1 92.25 42 ASP B N 1
ATOM 2092 C CA . ASP B 1 42 ? -12.828 8.523 14.047 1 92.25 42 ASP B CA 1
ATOM 2093 C C . ASP B 1 42 ? -12.656 7.02 14.273 1 92.25 42 ASP B C 1
ATOM 2095 O O . ASP B 1 42 ? -12.781 6.539 15.398 1 92.25 42 ASP B O 1
ATOM 2099 N N . SER B 1 43 ? -12.273 6.34 13.203 1 91.56 43 SER B N 1
ATOM 2100 C CA . SER B 1 43 ? -12.156 4.891 13.32 1 91.56 43 SER B CA 1
ATOM 2101 C C . SER B 1 43 ? -10.977 4.5 14.211 1 91.56 43 SER B C 1
ATOM 2103 O O . SER B 1 43 ? -10.875 3.352 14.648 1 91.56 43 SER B O 1
ATOM 2105 N N . ALA B 1 44 ? -10.125 5.418 14.578 1 95.19 44 ALA B N 1
ATOM 2106 C CA . ALA B 1 44 ? -8.906 5.109 15.328 1 95.19 44 ALA B CA 1
ATOM 2107 C C . ALA B 1 44 ? -9.047 5.523 16.797 1 95.19 44 ALA B C 1
ATOM 2109 O O . ALA B 1 44 ? -8.195 5.191 17.625 1 95.19 44 ALA B O 1
ATOM 2110 N N . ILE B 1 45 ? -10.07 6.141 17.234 1 94.25 45 ILE B N 1
ATOM 2111 C CA . ILE B 1 45 ? -10.125 6.902 18.469 1 94.25 45 ILE B CA 1
ATOM 2112 C C . ILE B 1 45 ? -10.023 5.957 19.672 1 94.25 45 ILE B C 1
ATOM 2114 O O . ILE B 1 45 ? -9.312 6.242 20.641 1 94.25 45 ILE B O 1
ATOM 2118 N N . GLU B 1 46 ? -10.695 4.844 19.609 1 92.75 46 GLU B N 1
ATOM 2119 C CA . GLU B 1 46 ? -10.648 3.916 20.734 1 92.75 46 GLU B CA 1
ATOM 2120 C C . GLU B 1 46 ? -9.242 3.361 20.938 1 92.75 46 GLU B C 1
ATOM 2122 O O . GLU B 1 46 ? -8.773 3.256 22.078 1 92.75 46 GLU B O 1
ATOM 2127 N N . ARG B 1 47 ? -8.602 3.08 19.828 1 95.81 47 ARG B N 1
ATOM 2128 C CA . ARG B 1 47 ? -7.234 2.568 19.891 1 95.81 47 ARG B CA 1
ATOM 2129 C C . ARG B 1 47 ? -6.273 3.619 20.438 1 95.81 47 ARG B C 1
ATOM 2131 O O . ARG B 1 47 ? -5.367 3.299 21.203 1 95.81 47 ARG B O 1
ATOM 2138 N N . VAL B 1 48 ? -6.496 4.801 20.109 1 96.69 48 VAL B N 1
ATOM 2139 C CA . VAL B 1 48 ? -5.602 5.887 20.5 1 96.69 48 VAL B CA 1
ATOM 2140 C C . VAL B 1 48 ? -5.781 6.203 21.984 1 96.69 48 VAL B C 1
ATOM 2142 O O . VAL B 1 48 ? -4.801 6.418 22.703 1 96.69 48 VAL B O 1
ATOM 2145 N N . PHE B 1 49 ? -6.934 6.238 22.484 1 94 49 PHE B N 1
ATOM 2146 C CA . PHE B 1 49 ? -7.203 6.527 23.891 1 94 49 PHE B CA 1
ATOM 2147 C C . PHE B 1 49 ? -6.555 5.48 24.797 1 94 49 PHE B C 1
ATOM 2149 O O . PHE B 1 49 ? -6.09 5.801 25.891 1 94 49 PHE B O 1
ATOM 2156 N N . GLU B 1 50 ? -6.535 4.27 24.312 1 94.94 50 GLU B N 1
ATOM 2157 C CA . GLU B 1 50 ? -5.922 3.193 25.078 1 94.94 50 GLU B CA 1
ATOM 2158 C C . GLU B 1 50 ? -4.43 3.449 25.297 1 94.94 50 GLU B C 1
ATOM 2160 O O . GLU B 1 50 ? -3.83 2.912 26.219 1 94.94 50 GLU B O 1
ATOM 2165 N N . LEU B 1 51 ? -3.846 4.305 24.516 1 95.5 51 LEU B N 1
ATOM 2166 C CA . LEU B 1 51 ? -2.416 4.586 24.594 1 95.5 51 LEU B CA 1
ATOM 2167 C C . LEU B 1 51 ? -2.148 5.766 25.516 1 95.5 51 LEU B C 1
ATOM 2169 O O . LEU B 1 51 ? -0.992 6.082 25.812 1 95.5 51 LEU B O 1
ATOM 2173 N N . GLY B 1 52 ? -3.156 6.504 25.875 1 91.81 52 GLY B N 1
ATOM 2174 C CA . GLY B 1 52 ? -3.002 7.648 26.766 1 91.81 52 GLY B CA 1
ATOM 2175 C C . GLY B 1 52 ? -2.52 8.891 26.047 1 91.81 52 GLY B C 1
ATOM 2176 O O . GLY B 1 52 ? -1.942 9.789 26.656 1 91.81 52 GLY B O 1
ATOM 2177 N N . ILE B 1 53 ? -2.693 8.992 24.797 1 93.94 53 ILE B N 1
ATOM 2178 C CA . ILE B 1 53 ? -2.291 10.125 23.969 1 93.94 53 ILE B CA 1
ATOM 2179 C C . ILE B 1 53 ? -3.355 11.219 24.047 1 93.94 53 ILE B C 1
ATOM 2181 O O . ILE B 1 53 ? -4.551 10.938 23.922 1 93.94 53 ILE B O 1
ATOM 2185 N N . LYS B 1 54 ? -2.91 12.422 24.25 1 94.69 54 LYS B N 1
ATOM 2186 C CA . LYS B 1 54 ? -3.844 13.539 24.203 1 94.69 54 LYS B CA 1
ATOM 2187 C C . LYS B 1 54 ? -4.258 13.844 22.766 1 94.69 54 LYS B C 1
ATOM 2189 O O . LYS B 1 54 ? -3.406 14.047 21.891 1 94.69 54 LYS B O 1
ATOM 2194 N N . VAL B 1 55 ? -5.516 13.977 22.562 1 97 55 VAL B N 1
ATOM 2195 C CA . VAL B 1 55 ? -6.074 14.227 21.25 1 97 55 VAL B CA 1
ATOM 2196 C C . VAL B 1 55 ? -6.633 15.641 21.172 1 97 55 VAL B C 1
ATOM 2198 O O . VAL B 1 55 ? -7.406 16.062 22.047 1 97 55 VAL B O 1
ATOM 2201 N N . ASP B 1 56 ? -6.242 16.344 20.125 1 97.38 56 ASP B N 1
ATOM 2202 C CA . ASP B 1 56 ? -6.77 17.703 19.969 1 97.38 56 ASP B CA 1
ATOM 2203 C C . ASP B 1 56 ? -8.055 17.688 19.141 1 97.38 56 ASP B C 1
ATOM 2205 O O . ASP B 1 56 ? -8.992 18.422 19.438 1 97.38 56 ASP B O 1
ATOM 2209 N N . VAL B 1 57 ? -8.086 16.891 18.125 1 97.31 57 VAL B N 1
ATOM 2210 C CA . VAL B 1 57 ? -9.211 16.875 17.203 1 97.31 57 VAL B CA 1
ATOM 2211 C C . VAL B 1 57 ? -9.609 15.445 16.875 1 97.31 57 VAL B C 1
ATOM 2213 O O . VAL B 1 57 ? -8.758 14.602 16.594 1 97.31 57 VAL B O 1
ATOM 2216 N N . LEU B 1 58 ? -10.852 15.133 16.984 1 96.56 58 LEU B N 1
ATOM 2217 C CA . LEU B 1 58 ? -11.477 13.93 16.438 1 96.56 58 LEU B CA 1
ATOM 2218 C C . LEU B 1 58 ? -12.234 14.25 15.156 1 96.56 58 LEU B C 1
ATOM 2220 O O . LEU B 1 58 ? -13.133 15.094 15.156 1 96.56 58 LEU B O 1
ATOM 2224 N N . LEU B 1 59 ? -11.844 13.578 14.078 1 96.25 59 LEU B N 1
ATOM 2225 C CA . LEU B 1 59 ? -12.406 13.93 12.773 1 96.25 59 LEU B CA 1
ATOM 2226 C C . LEU B 1 59 ? -12.945 12.695 12.062 1 96.25 59 LEU B C 1
ATOM 2228 O O . LEU B 1 59 ? -12.289 11.648 12.039 1 96.25 59 LEU B O 1
ATOM 2232 N N . GLY B 1 60 ? -14.133 12.828 11.438 1 92.88 60 GLY B N 1
ATOM 2233 C CA . GLY B 1 60 ? -14.688 11.742 10.648 1 92.88 60 GLY B CA 1
ATOM 2234 C C . GLY B 1 60 ? -16.141 11.977 10.25 1 92.88 60 GLY B C 1
ATOM 2235 O O . GLY B 1 60 ? -16.641 13.094 10.375 1 92.88 60 GLY B O 1
ATOM 2236 N N . ASP B 1 61 ? -16.703 10.984 9.703 1 86.5 61 ASP B N 1
ATOM 2237 C CA . ASP B 1 61 ? -18.094 11.07 9.297 1 86.5 61 ASP B CA 1
ATOM 2238 C C . ASP B 1 61 ? -19.016 10.5 10.375 1 86.5 61 ASP B C 1
ATOM 2240 O O . ASP B 1 61 ? -20.25 10.594 10.266 1 86.5 61 ASP B O 1
ATOM 2244 N N . PHE B 1 62 ? -18.406 10.031 11.398 1 80.69 62 PHE B N 1
ATOM 2245 C CA . PHE B 1 62 ? -19.125 9.508 12.562 1 80.69 62 PHE B CA 1
ATOM 2246 C C . PHE B 1 62 ? -20.297 8.641 12.125 1 80.69 62 PHE B C 1
ATOM 2248 O O . PHE B 1 62 ? -21.391 8.734 12.695 1 80.69 62 PHE B O 1
ATOM 2255 N N . ASP B 1 63 ? -19.906 7.855 11.195 1 66.5 63 ASP B N 1
ATOM 2256 C CA . ASP B 1 63 ? -20.906 6.914 10.719 1 66.5 63 ASP B CA 1
ATOM 2257 C C . ASP B 1 63 ? -21.25 5.883 11.789 1 66.5 63 ASP B C 1
ATOM 2259 O O . ASP B 1 63 ? -20.531 5.742 12.781 1 66.5 63 ASP B O 1
ATOM 2263 N N . ARG B 1 64 ? -22.281 5.215 11.914 1 55.44 64 ARG B N 1
ATOM 2264 C CA . ARG B 1 64 ? -22.703 4.047 12.68 1 55.44 64 ARG B CA 1
ATOM 2265 C C . ARG B 1 64 ? -22.875 4.379 14.156 1 55.44 64 ARG B C 1
ATOM 2267 O O . ARG B 1 64 ? -22.484 3.588 15.023 1 55.44 64 ARG B O 1
ATOM 2274 N N . ALA B 1 65 ? -23.719 4.879 14.602 1 62.62 65 ALA B N 1
ATOM 2275 C CA . ALA B 1 65 ? -24.094 5.078 16 1 62.62 65 ALA B CA 1
ATOM 2276 C C . ALA B 1 65 ? -22.922 5.641 16.812 1 62.62 65 ALA B C 1
ATOM 2278 O O . ALA B 1 65 ? -22.906 5.531 18.031 1 62.62 65 ALA B O 1
ATOM 2279 N N . PHE B 1 66 ? -21.984 6.121 16.016 1 68.25 66 PHE B N 1
ATOM 2280 C CA . PHE B 1 66 ? -20.828 6.715 16.672 1 68.25 66 PHE B CA 1
ATOM 2281 C C . PHE B 1 66 ? -21.203 8.031 17.344 1 68.25 66 PHE B C 1
ATOM 2283 O O . PHE B 1 66 ? -21.531 9.008 16.656 1 68.25 66 PHE B O 1
ATOM 2290 N N . ASP B 1 67 ? -21.312 7.977 18.688 1 78.19 67 ASP B N 1
ATOM 2291 C CA . ASP B 1 67 ? -21.531 9.219 19.406 1 78.19 67 ASP B CA 1
ATOM 2292 C C . ASP B 1 67 ? -20.203 9.891 19.781 1 78.19 67 ASP B C 1
ATOM 2294 O O . ASP B 1 67 ? -19.578 9.539 20.781 1 78.19 67 ASP B O 1
ATOM 2298 N N . ALA B 1 68 ? -19.812 10.82 18.984 1 76.19 68 ALA B N 1
ATOM 2299 C CA . ALA B 1 68 ? -18.531 11.516 19.156 1 76.19 68 ALA B CA 1
ATOM 2300 C C . ALA B 1 68 ? -18.484 12.281 20.469 1 76.19 68 ALA B C 1
ATOM 2302 O O . ALA B 1 68 ? -17.422 12.477 21.047 1 76.19 68 ALA B O 1
ATOM 2303 N N . HIS B 1 69 ? -19.609 12.602 21 1 78.44 69 HIS B N 1
ATOM 2304 C CA . HIS B 1 69 ? -19.641 13.445 22.203 1 78.44 69 HIS B CA 1
ATOM 2305 C C . HIS B 1 69 ? -19.312 12.641 23.453 1 78.44 69 HIS B C 1
ATOM 2307 O O . HIS B 1 69 ? -18.891 13.203 24.469 1 78.44 69 HIS B O 1
ATOM 2313 N N . ASP B 1 70 ? -19.469 11.391 23.266 1 83.44 70 ASP B N 1
ATOM 2314 C CA . ASP B 1 70 ? -19.078 10.523 24.375 1 83.44 70 ASP B CA 1
ATOM 2315 C C . ASP B 1 70 ? -17.594 10.664 24.688 1 83.44 70 ASP B C 1
ATOM 2317 O O . ASP B 1 70 ? -17.172 10.523 25.828 1 83.44 70 ASP B O 1
ATOM 2321 N N . TYR B 1 71 ? -16.953 11.078 23.688 1 84.38 71 TYR B N 1
ATOM 2322 C CA . TYR B 1 71 ? -15.5 11.117 23.875 1 84.38 71 TYR B CA 1
ATOM 2323 C C . TYR B 1 71 ? -15.07 12.414 24.547 1 84.38 71 TYR B C 1
ATOM 2325 O O . TYR B 1 71 ? -13.961 12.5 25.094 1 84.38 71 TYR B O 1
ATOM 2333 N N . LYS B 1 72 ? -15.867 13.406 24.594 1 84.62 72 LYS B N 1
ATOM 2334 C CA . LYS B 1 72 ? -15.562 14.633 25.312 1 84.62 72 LYS B CA 1
ATOM 2335 C C . LYS B 1 72 ? -15.5 14.391 26.812 1 84.62 72 LYS B C 1
ATOM 2337 O O . LYS B 1 72 ? -14.805 15.117 27.531 1 84.62 72 LYS B O 1
ATOM 2342 N N . ASN B 1 73 ? -16.203 13.391 27.156 1 82.88 73 ASN B N 1
ATOM 2343 C CA . ASN B 1 73 ? -16.172 13.031 28.562 1 82.88 73 ASN B CA 1
ATOM 2344 C C . ASN B 1 73 ? -14.875 12.32 28.938 1 82.88 73 ASN B C 1
ATOM 2346 O O . ASN B 1 73 ? -14.453 12.359 30.094 1 82.88 73 ASN B O 1
ATOM 2350 N N . LYS B 1 74 ? -14.375 11.75 27.984 1 85.31 74 LYS B N 1
ATOM 2351 C CA . LYS B 1 74 ? -13.141 11 28.234 1 85.31 74 LYS B CA 1
ATOM 2352 C C . LYS B 1 74 ? -11.93 11.93 28.219 1 85.31 74 LYS B C 1
ATOM 2354 O O . LYS B 1 74 ? -10.953 11.68 28.938 1 85.31 74 LYS B O 1
ATOM 2359 N N . GLN B 1 75 ? -11.977 12.93 27.391 1 88.25 75 GLN B N 1
ATOM 2360 C CA . GLN B 1 75 ? -10.898 13.906 27.312 1 88.25 75 GLN B CA 1
ATOM 2361 C C . GLN B 1 75 ? -11.438 15.305 27.031 1 88.25 75 GLN B C 1
ATOM 2363 O O . GLN B 1 75 ? -12.289 15.484 26.156 1 88.25 75 GLN B O 1
ATOM 2368 N N . TYR B 1 76 ? -10.883 16.25 27.922 1 87.31 76 TYR B N 1
ATOM 2369 C CA . TYR B 1 76 ? -11.188 17.656 27.703 1 87.31 76 TYR B CA 1
ATOM 2370 C C . TYR B 1 76 ? -9.922 18.5 27.797 1 87.31 76 TYR B C 1
ATOM 2372 O O . TYR B 1 76 ? -9.109 18.328 28.703 1 87.31 76 TYR B O 1
ATOM 2380 N N . PRO B 1 77 ? -9.711 19.328 26.703 1 92.19 77 PRO B N 1
ATOM 2381 C CA . PRO B 1 77 ? -10.547 19.688 25.562 1 92.19 77 PRO B CA 1
ATOM 2382 C C . PRO B 1 77 ? -10.375 18.734 24.375 1 92.19 77 PRO B C 1
ATOM 2384 O O . PRO B 1 77 ? -9.32 18.109 24.219 1 92.19 77 PRO B O 1
ATOM 2387 N N . LEU B 1 78 ? -11.406 18.547 23.609 1 94.44 78 LEU B N 1
ATOM 2388 C CA . LEU B 1 78 ? -11.438 17.75 22.391 1 94.44 78 LEU B CA 1
ATOM 2389 C C . LEU B 1 78 ? -12.359 18.375 21.344 1 94.44 78 LEU B C 1
ATOM 2391 O O . LEU B 1 78 ? -13.562 18.516 21.578 1 94.44 78 LEU B O 1
ATOM 2395 N N . GLU B 1 79 ? -11.719 18.828 20.266 1 95.38 79 GLU B N 1
ATOM 2396 C CA . GLU B 1 79 ? -12.539 19.344 19.172 1 95.38 79 GLU B CA 1
ATOM 2397 C C . GLU B 1 79 ? -13.078 18.219 18.281 1 95.38 79 GLU B C 1
ATOM 2399 O O . GLU B 1 79 ? -12.32 17.359 17.844 1 95.38 79 GLU B O 1
ATOM 2404 N N . ILE B 1 80 ? -14.367 18.234 18.094 1 94.44 80 ILE B N 1
ATOM 2405 C CA . ILE B 1 80 ? -15.008 17.266 17.219 1 94.44 80 ILE B CA 1
ATOM 2406 C C . ILE B 1 80 ? -15.32 17.906 15.867 1 94.44 80 ILE B C 1
ATOM 2408 O O . ILE B 1 80 ? -16.031 18.906 15.797 1 94.44 80 ILE B O 1
ATOM 2412 N N . VAL B 1 81 ? -14.797 17.359 14.82 1 94.25 81 VAL B N 1
ATOM 2413 C CA . VAL B 1 81 ? -15.008 17.891 13.477 1 94.25 81 VAL B CA 1
ATOM 2414 C C . VAL B 1 81 ? -15.781 16.891 12.633 1 94.25 81 VAL B C 1
ATOM 2416 O O . VAL B 1 81 ? -15.258 15.82 12.297 1 94.25 81 VAL B O 1
ATOM 2419 N N . TYR B 1 82 ? -16.969 17.203 12.273 1 90.75 82 TYR B N 1
ATOM 2420 C CA . TYR B 1 82 ? -17.828 16.391 11.406 1 90.75 82 TYR B CA 1
ATOM 2421 C C . TYR B 1 82 ? -17.5 16.656 9.938 1 90.75 82 TYR B C 1
ATOM 2423 O O . TYR B 1 82 ? -17.641 17.781 9.461 1 90.75 82 TYR B O 1
ATOM 2431 N N . ALA B 1 83 ? -17.094 15.625 9.219 1 88.94 83 ALA B N 1
ATOM 2432 C CA . ALA B 1 83 ? -16.719 15.727 7.812 1 88.94 83 ALA B CA 1
ATOM 2433 C C . ALA B 1 83 ? -17.484 14.727 6.957 1 88.94 83 ALA B C 1
ATOM 2435 O O . ALA B 1 83 ? -16.984 13.641 6.656 1 88.94 83 ALA B O 1
ATOM 2436 N N . PRO B 1 84 ? -18.609 15.016 6.363 1 85.38 84 PRO B N 1
ATOM 2437 C CA . PRO B 1 84 ? -19.531 14.055 5.754 1 85.38 84 PRO B CA 1
ATOM 2438 C C . PRO B 1 84 ? -19.25 13.82 4.273 1 85.38 84 PRO B C 1
ATOM 2440 O O . PRO B 1 84 ? -19.859 12.953 3.648 1 85.38 84 PRO B O 1
ATOM 2443 N N . ASP B 1 85 ? -18.297 14.555 3.662 1 84 85 ASP B N 1
ATOM 2444 C CA . ASP B 1 85 ? -18.047 14.422 2.23 1 84 85 ASP B CA 1
ATOM 2445 C C . ASP B 1 85 ? -17.672 12.984 1.872 1 84 85 ASP B C 1
ATOM 2447 O O . ASP B 1 85 ? -16.609 12.5 2.266 1 84 85 ASP B O 1
ATOM 2451 N N . GLN B 1 86 ? -18.438 12.359 1.094 1 80.06 86 GLN B N 1
ATOM 2452 C CA . GLN B 1 86 ? -18.234 10.953 0.779 1 80.06 86 GLN B CA 1
ATOM 2453 C C . GLN B 1 86 ? -17.266 10.789 -0.396 1 80.06 86 GLN B C 1
ATOM 2455 O O . GLN B 1 86 ? -16.844 9.672 -0.698 1 80.06 86 GLN B O 1
ATOM 2460 N N . ASN B 1 87 ? -16.859 11.859 -0.963 1 85.38 87 ASN B N 1
ATOM 2461 C CA . ASN B 1 87 ? -15.938 11.797 -2.094 1 85.38 87 ASN B CA 1
ATOM 2462 C C . ASN B 1 87 ? -14.484 11.867 -1.637 1 85.38 87 ASN B C 1
ATOM 2464 O O . ASN B 1 87 ? -13.57 11.758 -2.451 1 85.38 87 ASN B O 1
ATOM 2468 N N . LYS B 1 88 ? -14.367 12.094 -0.364 1 91 88 LYS B N 1
ATOM 2469 C CA . LYS B 1 88 ? -13.023 12.141 0.212 1 91 88 LYS B CA 1
ATOM 2470 C C . LYS B 1 88 ? -12.891 11.156 1.371 1 91 88 LYS B C 1
ATOM 2472 O O . LYS B 1 88 ? -13.844 10.938 2.119 1 91 88 LYS B O 1
ATOM 2477 N N . THR B 1 89 ? -11.719 10.633 1.479 1 92.62 89 THR B N 1
ATOM 2478 C CA . THR B 1 89 ? -11.453 9.797 2.641 1 92.62 89 THR B CA 1
ATOM 2479 C C . THR B 1 89 ? -11.297 10.648 3.896 1 92.62 89 THR B C 1
ATOM 2481 O O . THR B 1 89 ? -11.07 11.859 3.809 1 92.62 89 THR B O 1
ATOM 2484 N N . ASP B 1 90 ? -11.367 9.992 4.992 1 93.88 90 ASP B N 1
ATOM 2485 C CA . ASP B 1 90 ? -11.188 10.719 6.246 1 93.88 90 ASP B CA 1
ATOM 2486 C C . ASP B 1 90 ? -9.789 11.336 6.328 1 93.88 90 ASP B C 1
ATOM 2488 O O . ASP B 1 90 ? -9.617 12.422 6.875 1 93.88 90 ASP B O 1
ATOM 2492 N N . LEU B 1 91 ? -8.812 10.703 5.781 1 97.19 91 LEU B N 1
ATOM 2493 C CA . LEU B 1 91 ? -7.465 11.266 5.777 1 97.19 91 LEU B CA 1
ATOM 2494 C C . LEU B 1 91 ? -7.414 12.531 4.93 1 97.19 91 LEU B C 1
ATOM 2496 O O . LEU B 1 91 ? -6.82 13.539 5.34 1 97.19 91 LEU B O 1
ATOM 2500 N N . GLU B 1 92 ? -8.023 12.508 3.785 1 97 92 GLU B N 1
ATOM 2501 C CA . GLU B 1 92 ? -8.086 13.688 2.928 1 97 92 GLU B CA 1
ATOM 2502 C C . GLU B 1 92 ? -8.812 14.836 3.619 1 97 92 GLU B C 1
ATOM 2504 O O . GLU B 1 92 ? -8.383 15.992 3.535 1 97 92 GLU B O 1
ATOM 2509 N N . LYS B 1 93 ? -9.875 14.492 4.293 1 97.25 93 LYS B N 1
ATOM 2510 C CA . LYS B 1 93 ? -10.617 15.516 5.027 1 97.25 93 LYS B CA 1
ATOM 2511 C C . LYS B 1 93 ? -9.75 16.125 6.129 1 97.25 93 LYS B C 1
ATOM 2513 O O . LYS B 1 93 ? -9.852 17.328 6.406 1 97.25 93 LYS B O 1
ATOM 2518 N N . ALA B 1 94 ? -8.984 15.305 6.746 1 98.25 94 ALA B N 1
ATOM 2519 C CA . ALA B 1 94 ? -8.062 15.797 7.766 1 98.25 94 ALA B CA 1
ATOM 2520 C C . ALA B 1 94 ? -7.035 16.75 7.16 1 98.25 94 ALA B C 1
ATOM 2522 O O . ALA B 1 94 ? -6.684 17.766 7.766 1 98.25 94 ALA B O 1
ATOM 2523 N N . PHE B 1 95 ? -6.52 16.469 5.938 1 98.44 95 PHE B N 1
ATOM 2524 C CA . PHE B 1 95 ? -5.617 17.375 5.246 1 98.44 95 PHE B CA 1
ATOM 2525 C C . PHE B 1 95 ? -6.293 18.719 5 1 98.44 95 PHE B C 1
ATOM 2527 O O . PHE B 1 95 ? -5.715 19.781 5.277 1 98.44 95 PHE B O 1
ATOM 2534 N N . ASP B 1 96 ? -7.508 18.688 4.52 1 97.88 96 ASP B N 1
ATOM 2535 C CA . ASP B 1 96 ? -8.258 19.906 4.25 1 97.88 96 ASP B CA 1
ATOM 2536 C C . ASP B 1 96 ? -8.422 20.734 5.52 1 97.88 96 ASP B C 1
ATOM 2538 O O . ASP B 1 96 ? -8.242 21.953 5.496 1 97.88 96 ASP B O 1
ATOM 2542 N N . PHE B 1 97 ? -8.75 20.062 6.586 1 98.19 97 PHE B N 1
ATOM 2543 C CA . PHE B 1 97 ? -8.93 20.719 7.871 1 98.19 97 PHE B CA 1
ATOM 2544 C C . PHE B 1 97 ? -7.656 21.453 8.289 1 98.19 97 PHE B C 1
ATOM 2546 O O . PHE B 1 97 ? -7.703 22.609 8.695 1 98.19 97 PHE B O 1
ATOM 2553 N N . LEU B 1 98 ? -6.52 20.781 8.172 1 98.31 98 LEU B N 1
ATOM 2554 C CA . LEU B 1 98 ? -5.238 21.375 8.555 1 98.31 98 LEU B CA 1
ATOM 2555 C C . LEU B 1 98 ? -4.91 22.578 7.676 1 98.31 98 LEU B C 1
ATOM 2557 O O . LEU B 1 98 ? -4.426 23.594 8.172 1 98.31 98 LEU B O 1
ATOM 2561 N N . ILE B 1 99 ? -5.168 22.438 6.398 1 98.06 99 ILE B N 1
ATOM 2562 C CA . ILE B 1 99 ? -4.902 23.531 5.465 1 98.06 99 ILE B CA 1
ATOM 2563 C C . ILE B 1 99 ? -5.746 24.75 5.844 1 98.06 99 ILE B C 1
ATOM 2565 O O . ILE B 1 99 ? -5.238 25.875 5.895 1 98.06 99 ILE B O 1
ATOM 2569 N N . GLU B 1 100 ? -7 24.516 6.133 1 97.56 100 GLU B N 1
ATOM 2570 C CA . GLU B 1 100 ? -7.906 25.594 6.527 1 97.56 100 GLU B CA 1
ATOM 2571 C C . GLU B 1 100 ? -7.438 26.266 7.812 1 97.56 100 GLU B C 1
ATOM 2573 O O . GLU B 1 100 ? -7.617 27.484 7.984 1 97.56 100 GLU B O 1
ATOM 2578 N N . LYS B 1 101 ? -6.836 25.5 8.656 1 96.75 101 LYS B N 1
ATOM 2579 C CA . LYS B 1 101 ? -6.352 26.031 9.93 1 96.75 101 LYS B CA 1
ATOM 2580 C C . LYS B 1 101 ? -4.988 26.703 9.766 1 96.75 101 LYS B C 1
ATOM 2582 O O . LYS B 1 101 ? -4.441 27.25 10.727 1 96.75 101 LYS B O 1
ATOM 2587 N N . GLY B 1 102 ? -4.367 26.562 8.609 1 96.81 102 GLY B N 1
ATOM 2588 C CA . GLY B 1 102 ? -3.145 27.281 8.297 1 96.81 102 GLY B CA 1
ATOM 2589 C C . GLY B 1 102 ? -1.892 26.469 8.516 1 96.81 102 GLY B C 1
ATOM 2590 O O . GLY B 1 102 ? -0.778 26.984 8.469 1 96.81 102 GLY B O 1
ATOM 2591 N N . HIS B 1 103 ? -2.053 25.172 8.812 1 97.5 103 HIS B N 1
ATOM 2592 C CA . HIS B 1 103 ? -0.886 24.312 8.969 1 97.5 103 HIS B CA 1
ATOM 2593 C C . HIS B 1 103 ? -0.163 24.109 7.637 1 97.5 103 HIS B C 1
ATOM 2595 O O . HIS B 1 103 ? -0.8 24.016 6.586 1 97.5 103 HIS B O 1
ATOM 2601 N N . LYS B 1 104 ? 1.154 23.938 7.727 1 97.56 104 LYS B N 1
ATOM 2602 C CA . LYS B 1 104 ? 1.943 23.812 6.504 1 97.56 104 LYS B CA 1
ATOM 2603 C C . LYS B 1 104 ? 2.574 22.422 6.395 1 97.56 104 LYS B C 1
ATOM 2605 O O . LYS B 1 104 ? 3.07 22.047 5.332 1 97.56 104 LYS B O 1
ATOM 2610 N N . ALA B 1 105 ? 2.568 21.719 7.496 1 98.12 105 ALA B N 1
ATOM 2611 C CA . ALA B 1 105 ? 3.188 20.391 7.5 1 98.12 105 ALA B CA 1
ATOM 2612 C C . ALA B 1 105 ? 2.443 19.438 8.43 1 98.12 105 ALA B C 1
ATOM 2614 O O . ALA B 1 105 ? 1.854 19.875 9.43 1 98.12 105 ALA B O 1
ATOM 2615 N N . VAL B 1 106 ? 2.547 18.141 8.102 1 98.62 106 VAL B N 1
ATOM 2616 C CA . VAL B 1 106 ? 1.89 17.141 8.93 1 98.62 106 VAL B CA 1
ATOM 2617 C C . VAL B 1 106 ? 2.611 15.805 8.789 1 98.62 106 VAL B C 1
ATOM 2619 O O . VAL B 1 106 ? 3.045 15.438 7.699 1 98.62 106 VAL B O 1
ATOM 2622 N N . ASN B 1 107 ? 2.799 15.133 9.906 1 98.75 107 ASN B N 1
ATOM 2623 C CA . ASN B 1 107 ? 3.174 13.727 9.945 1 98.75 107 ASN B CA 1
ATOM 2624 C C . ASN B 1 107 ? 1.953 12.82 10.086 1 98.75 107 ASN B C 1
ATOM 2626 O O . ASN B 1 107 ? 1.014 13.148 10.812 1 98.75 107 ASN B O 1
ATOM 2630 N N . VAL B 1 108 ? 1.963 11.727 9.391 1 98.88 108 VAL B N 1
ATOM 2631 C CA . VAL B 1 108 ? 0.846 10.789 9.422 1 98.88 108 VAL B CA 1
ATOM 2632 C C . VAL B 1 108 ? 1.344 9.406 9.844 1 98.88 108 VAL B C 1
ATOM 2634 O O . VAL B 1 108 ? 2.34 8.906 9.312 1 98.88 108 VAL B O 1
ATOM 2637 N N . ILE B 1 109 ? 0.661 8.805 10.797 1 98.75 109 ILE B N 1
ATOM 2638 C CA . ILE B 1 109 ? 0.963 7.43 11.18 1 98.75 109 ILE B CA 1
ATOM 2639 C C . ILE B 1 109 ? -0.308 6.586 11.125 1 98.75 109 ILE B C 1
ATOM 2641 O O . ILE B 1 109 ? -1.412 7.125 11 1 98.75 109 ILE B O 1
ATOM 2645 N N . TRP B 1 110 ? -0.145 5.305 11.125 1 98.69 110 TRP B N 1
ATOM 2646 C CA . TRP B 1 110 ? -1.213 4.312 11.047 1 98.69 110 TRP B CA 1
ATOM 2647 C C . TRP B 1 110 ? -2.006 4.461 9.758 1 98.69 110 TRP B C 1
ATOM 2649 O O . TRP B 1 110 ? -3.219 4.242 9.734 1 98.69 110 TRP B O 1
ATOM 2659 N N . ALA B 1 111 ? -1.352 4.863 8.68 1 98.25 111 ALA B N 1
ATOM 2660 C CA . ALA B 1 111 ? -2.014 5.07 7.398 1 98.25 111 ALA B CA 1
ATOM 2661 C C . ALA B 1 111 ? -1.949 3.814 6.535 1 98.25 111 ALA B C 1
ATOM 2663 O O . ALA B 1 111 ? -2.607 3.732 5.496 1 98.25 111 ALA B O 1
ATOM 2664 N N . THR B 1 112 ? -1.137 2.842 6.926 1 97.88 112 THR B N 1
ATOM 2665 C CA . THR B 1 112 ? -0.906 1.627 6.152 1 97.88 112 THR B CA 1
ATOM 2666 C C . THR B 1 112 ? -1.014 0.391 7.039 1 97.88 112 THR B C 1
ATOM 2668 O O . THR B 1 112 ? -1.301 0.501 8.234 1 97.88 112 THR B O 1
ATOM 2671 N N . GLY B 1 113 ? -1.022 -0.825 6.457 1 96.94 113 GLY B N 1
ATOM 2672 C CA . GLY B 1 113 ? -0.805 -2.045 7.219 1 96.94 113 GLY B CA 1
ATOM 26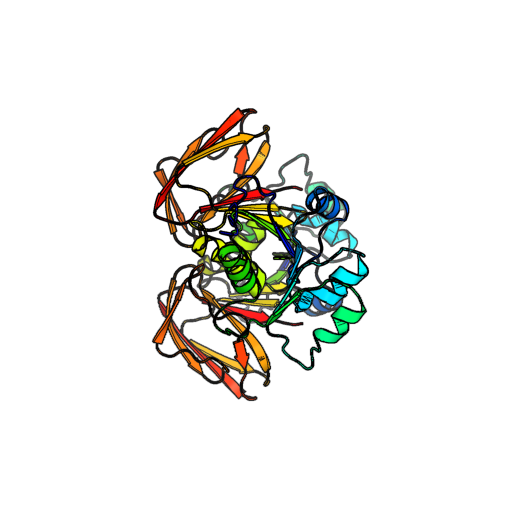73 C C . GLY B 1 113 ? -2.068 -2.863 7.41 1 96.94 113 GLY B C 1
ATOM 2674 O O . GLY B 1 113 ? -2.006 -4.023 7.816 1 96.94 113 GLY B O 1
ATOM 2675 N N . LYS B 1 114 ? -3.258 -2.33 7.125 1 96.81 114 LYS B N 1
ATOM 2676 C CA . LYS B 1 114 ? -4.508 -3.086 7.195 1 96.81 114 LYS B CA 1
ATOM 2677 C C . LYS B 1 114 ? -5.18 -3.16 5.828 1 96.81 114 LYS B C 1
ATOM 2679 O O . LYS B 1 114 ? -4.648 -3.773 4.898 1 96.81 114 LYS B O 1
ATOM 2684 N N . ARG B 1 115 ? -6.227 -2.424 5.637 1 97 115 ARG B N 1
ATOM 2685 C CA . ARG B 1 115 ? -6.922 -2.492 4.355 1 97 115 ARG B CA 1
ATOM 2686 C C . ARG B 1 115 ? -6.023 -2.021 3.217 1 97 115 ARG B C 1
ATOM 2688 O O . ARG B 1 115 ? -5.465 -0.924 3.273 1 97 115 ARG B O 1
ATOM 2695 N N . ALA B 1 116 ? -5.973 -2.793 2.152 1 98.06 116 ALA B N 1
ATOM 2696 C CA . ALA B 1 116 ? -5.102 -2.492 1.021 1 98.06 116 ALA B CA 1
ATOM 2697 C C . ALA B 1 116 ? -5.609 -1.279 0.246 1 98.06 116 ALA B C 1
ATOM 2699 O O . ALA B 1 116 ? -4.812 -0.496 -0.283 1 98.06 116 ALA B O 1
ATOM 2700 N N . ASP B 1 117 ? -6.945 -1.109 0.12 1 97.38 117 ASP B N 1
ATOM 2701 C CA . ASP B 1 117 ? -7.48 0.045 -0.596 1 97.38 117 ASP B CA 1
ATOM 2702 C C . ASP B 1 117 ? -7.129 1.347 0.121 1 97.38 117 ASP B C 1
ATOM 2704 O O . ASP B 1 117 ? -6.711 2.318 -0.514 1 97.38 117 ASP B O 1
ATOM 2708 N N . HIS B 1 118 ? -7.23 1.312 1.443 1 96.75 118 HIS B N 1
ATOM 2709 C CA . HIS B 1 118 ? -6.816 2.477 2.221 1 96.75 118 HIS B CA 1
ATOM 2710 C C . HIS B 1 118 ? -5.328 2.75 2.051 1 96.75 118 HIS B C 1
ATOM 2712 O O . HIS B 1 118 ? -4.918 3.898 1.865 1 96.75 118 HIS B O 1
ATOM 2718 N N . THR B 1 119 ? -4.547 1.688 2.105 1 97.94 119 THR B N 1
ATOM 2719 C CA . THR B 1 119 ? -3.105 1.844 1.967 1 97.94 119 THR B CA 1
ATOM 2720 C C . THR B 1 119 ? -2.756 2.504 0.636 1 97.94 119 THR B C 1
ATOM 2722 O O . THR B 1 119 ? -2.025 3.496 0.602 1 97.94 119 THR B O 1
ATOM 2725 N N . LEU B 1 120 ? -3.289 2.023 -0.459 1 98.19 120 LEU B N 1
ATOM 2726 C CA . LEU B 1 120 ? -3 2.551 -1.788 1 98.19 120 LEU B CA 1
ATOM 2727 C C . LEU B 1 120 ? -3.43 4.008 -1.899 1 98.19 120 LEU B C 1
ATOM 2729 O O . LEU B 1 120 ? -2.664 4.852 -2.371 1 98.19 120 LEU B O 1
ATOM 2733 N N . VAL B 1 121 ? -4.57 4.305 -1.435 1 97.56 121 VAL B N 1
ATOM 2734 C CA . VAL B 1 121 ? -5.129 5.645 -1.562 1 97.56 121 VAL B CA 1
ATOM 2735 C C . VAL B 1 121 ? -4.355 6.613 -0.669 1 97.56 121 VAL B C 1
ATOM 2737 O O . VAL B 1 121 ? -3.979 7.703 -1.105 1 97.56 121 VAL B O 1
ATOM 2740 N N . ASN B 1 122 ? -4.094 6.188 0.565 1 98.06 122 ASN B N 1
ATOM 2741 C CA . ASN B 1 122 ? -3.393 7.051 1.515 1 98.06 122 ASN B CA 1
ATOM 2742 C C . ASN B 1 122 ? -2.004 7.426 1.01 1 98.06 122 ASN B C 1
ATOM 2744 O O . ASN B 1 122 ? -1.563 8.562 1.183 1 98.06 122 ASN B O 1
ATOM 2748 N N . LEU B 1 123 ? -1.336 6.512 0.371 1 98.5 123 LEU B N 1
ATOM 2749 C CA . LEU B 1 123 ? 0.036 6.734 -0.075 1 98.5 123 LEU B CA 1
ATOM 2750 C C . LEU B 1 123 ? 0.068 7.621 -1.314 1 98.5 123 LEU B C 1
ATOM 2752 O O . LEU B 1 123 ? 1.062 8.305 -1.565 1 98.5 123 LEU B O 1
ATOM 2756 N N . THR B 1 124 ? -1.018 7.652 -2.059 1 98.31 124 THR B N 1
ATOM 2757 C CA . THR B 1 124 ? -0.908 8.289 -3.367 1 98.31 124 THR B CA 1
ATOM 2758 C C . THR B 1 124 ? -1.676 9.602 -3.398 1 98.31 124 THR B C 1
ATOM 2760 O O . THR B 1 124 ? -1.314 10.523 -4.137 1 98.31 124 THR B O 1
ATOM 2763 N N . THR B 1 125 ? -2.652 9.758 -2.605 1 97.38 125 THR B N 1
ATOM 2764 C CA . THR B 1 125 ? -3.494 10.945 -2.666 1 97.38 125 THR B CA 1
ATOM 2765 C C . THR B 1 125 ? -2.74 12.172 -2.15 1 97.38 125 THR B C 1
ATOM 2767 O O . THR B 1 125 ? -3.168 13.305 -2.369 1 97.38 125 THR B O 1
ATOM 2770 N N . ILE B 1 126 ? -1.643 11.992 -1.489 1 98.31 126 ILE B N 1
ATOM 2771 C CA . ILE B 1 126 ? -0.884 13.094 -0.918 1 98.31 126 ILE B CA 1
ATOM 2772 C C . ILE B 1 126 ? -0.394 14.016 -2.033 1 98.31 126 ILE B C 1
ATOM 2774 O O . ILE B 1 126 ? -0.1 15.195 -1.794 1 98.31 126 ILE B O 1
ATOM 2778 N N . CYS B 1 127 ? -0.304 13.492 -3.227 1 97.94 127 CYS B N 1
ATOM 2779 C CA . CYS B 1 127 ? 0.195 14.297 -4.336 1 97.94 127 CYS B CA 1
ATOM 2780 C C . CYS B 1 127 ? -0.756 15.445 -4.648 1 97.94 127 CYS B C 1
ATOM 2782 O O . CYS B 1 127 ? -0.336 16.484 -5.168 1 97.94 127 CYS B O 1
ATOM 2784 N N . ASN B 1 128 ? -2.008 15.32 -4.246 1 96.75 128 ASN B N 1
ATOM 2785 C CA . ASN B 1 128 ? -3.004 16.359 -4.488 1 96.75 128 ASN B CA 1
ATOM 2786 C C . ASN B 1 128 ? -2.82 17.547 -3.541 1 96.75 128 ASN B C 1
ATOM 2788 O O . ASN B 1 128 ? -3.408 18.609 -3.748 1 96.75 128 ASN B O 1
ATOM 2792 N N . TYR B 1 129 ? -1.983 17.406 -2.582 1 97.94 129 TYR B N 1
ATOM 2793 C CA . TYR B 1 129 ? -1.857 18.422 -1.548 1 97.94 129 TYR B CA 1
ATOM 2794 C C . TYR B 1 129 ? -0.465 19.047 -1.561 1 97.94 129 TYR B C 1
ATOM 2796 O O . TYR B 1 129 ? -0.134 19.859 -0.696 1 97.94 129 TYR B O 1
ATOM 2804 N N . LYS B 1 130 ? 0.329 18.703 -2.52 1 96.19 130 LYS B N 1
ATOM 2805 C CA . LYS B 1 130 ? 1.762 18.984 -2.504 1 96.19 130 LYS B CA 1
ATOM 2806 C C . LYS B 1 130 ? 2.027 20.484 -2.484 1 96.19 130 LYS B C 1
ATOM 2808 O O . LYS B 1 130 ? 3.068 20.938 -1.995 1 96.19 130 LYS B O 1
ATOM 2813 N N . GLU B 1 131 ? 1.075 21.359 -2.904 1 96.19 131 GLU B N 1
ATOM 2814 C CA . GLU B 1 131 ? 1.285 22.812 -2.955 1 96.19 131 GLU B CA 1
ATOM 2815 C C . GLU B 1 131 ? 0.864 23.469 -1.648 1 96.19 131 GLU B C 1
ATOM 2817 O O . GLU B 1 131 ? 1.208 24.625 -1.396 1 96.19 131 GLU B O 1
ATOM 2822 N N . GLN B 1 132 ? 0.153 22.766 -0.819 1 97.75 132 GLN B N 1
ATOM 2823 C CA . GLN B 1 132 ? -0.461 23.438 0.325 1 97.75 132 GLN B CA 1
ATOM 2824 C C . GLN B 1 132 ? 0.029 22.844 1.64 1 97.75 132 GLN B C 1
ATOM 2826 O O . GLN B 1 132 ? 0 23.5 2.68 1 97.75 132 GLN B O 1
ATOM 2831 N N . LEU B 1 133 ? 0.439 21.594 1.554 1 98.31 133 LEU B N 1
ATOM 2832 C CA . LEU B 1 133 ? 0.724 20.859 2.781 1 98.31 133 LEU B CA 1
ATOM 2833 C C . LEU B 1 133 ? 1.869 19.875 2.57 1 98.31 133 LEU B C 1
ATOM 2835 O O . LEU B 1 133 ? 1.808 19.031 1.676 1 98.31 133 LEU B O 1
ATOM 2839 N N . LYS B 1 134 ? 2.928 20.047 3.334 1 98.06 134 LYS B N 1
ATOM 2840 C CA . LYS B 1 134 ? 3.992 19.047 3.332 1 98.06 134 LYS B CA 1
ATOM 2841 C C . LYS B 1 134 ? 3.6 17.828 4.156 1 98.06 134 LYS B C 1
ATOM 2843 O O . LYS B 1 134 ? 3.457 17.906 5.375 1 98.06 134 LYS B O 1
ATOM 2848 N N . ILE B 1 135 ? 3.521 16.688 3.533 1 98.75 135 ILE B N 1
ATOM 2849 C CA . ILE B 1 135 ? 3.018 15.484 4.191 1 98.75 135 ILE B CA 1
ATOM 2850 C C . ILE B 1 135 ? 4.117 14.422 4.246 1 98.75 135 ILE B C 1
ATOM 2852 O O . ILE B 1 135 ? 4.762 14.141 3.234 1 98.75 135 ILE B O 1
ATOM 2856 N N . VAL B 1 136 ? 4.348 13.883 5.398 1 98.81 136 VAL B N 1
ATOM 2857 C CA . VAL B 1 136 ? 5.25 12.75 5.566 1 98.81 136 VAL B CA 1
ATOM 2858 C C . VAL B 1 136 ? 4.523 11.609 6.281 1 98.81 136 VAL B C 1
ATOM 2860 O O . VAL B 1 136 ? 3.967 11.805 7.363 1 98.81 136 VAL B O 1
ATOM 2863 N N . LEU B 1 137 ? 4.492 10.469 5.691 1 98.88 137 LEU B N 1
ATOM 2864 C CA . LEU B 1 137 ? 3.92 9.281 6.316 1 98.88 137 LEU B CA 1
ATOM 2865 C C . LEU B 1 137 ? 5.008 8.422 6.953 1 98.88 137 LEU B C 1
ATOM 2867 O O . LEU B 1 137 ? 6.09 8.258 6.383 1 98.88 137 LEU B O 1
ATOM 2871 N N . PHE B 1 138 ? 4.645 7.871 8.125 1 98.56 138 PHE B N 1
ATOM 2872 C CA . PHE B 1 138 ? 5.574 7.012 8.844 1 98.56 138 PHE B CA 1
ATOM 2873 C C . PHE B 1 138 ? 4.91 5.699 9.234 1 98.56 138 PHE B C 1
ATOM 2875 O O . PHE B 1 138 ? 3.732 5.676 9.594 1 98.56 138 PHE B O 1
ATOM 2882 N N . ASP B 1 139 ? 5.625 4.656 9.156 1 98.25 139 ASP B N 1
ATOM 2883 C CA . ASP B 1 139 ? 5.406 3.424 9.906 1 98.25 139 ASP B CA 1
ATOM 2884 C C . ASP B 1 139 ? 6.73 2.803 10.344 1 98.25 139 ASP B C 1
ATOM 2886 O O . ASP B 1 139 ? 7.781 3.441 10.25 1 98.25 139 ASP B O 1
ATOM 2890 N N . ASP B 1 140 ? 6.707 1.626 10.891 1 98.06 140 ASP B N 1
ATOM 2891 C CA . ASP B 1 140 ? 7.91 1.041 11.469 1 98.06 140 ASP B CA 1
ATOM 2892 C C . ASP B 1 140 ? 8.898 0.628 10.383 1 98.06 140 ASP B C 1
ATOM 2894 O O . ASP B 1 140 ? 10.062 0.327 10.672 1 98.06 140 ASP B O 1
ATOM 2898 N N . TYR B 1 141 ? 8.461 0.75 9.117 1 98.12 141 TYR B N 1
ATOM 2899 C CA . TYR B 1 141 ? 9.281 0.178 8.055 1 98.12 141 TYR B CA 1
ATOM 2900 C C . TYR B 1 141 ? 9.617 1.226 7.004 1 98.12 141 TYR B C 1
ATOM 2902 O O . TYR B 1 141 ? 10.523 1.028 6.191 1 98.12 141 TYR B O 1
ATOM 2910 N N . SER B 1 142 ? 8.867 2.359 7.031 1 98.56 142 SER B N 1
ATOM 2911 C CA . SER B 1 142 ? 9.016 3.281 5.91 1 98.56 142 SER B CA 1
ATOM 2912 C C . SER B 1 142 ? 8.781 4.727 6.348 1 98.56 142 SER B C 1
ATOM 2914 O O . SER B 1 142 ? 7.93 4.996 7.195 1 98.56 142 SER B O 1
ATOM 2916 N N . LYS B 1 143 ? 9.562 5.609 5.84 1 98.69 143 LYS B N 1
ATOM 2917 C CA . LYS B 1 143 ? 9.281 7.039 5.75 1 98.69 143 LYS B CA 1
ATOM 2918 C C . LYS B 1 143 ? 8.961 7.449 4.316 1 98.69 143 LYS B C 1
ATOM 2920 O O . LYS B 1 143 ? 9.758 7.211 3.404 1 98.69 143 LYS B O 1
ATOM 2925 N N . ILE B 1 144 ? 7.793 8.086 4.113 1 98.88 144 ILE B N 1
ATOM 2926 C CA . ILE B 1 144 ? 7.285 8.266 2.756 1 98.88 144 ILE B CA 1
ATOM 2927 C C . ILE B 1 144 ? 6.91 9.734 2.539 1 98.88 144 ILE B C 1
ATOM 2929 O O . ILE B 1 144 ? 6.184 10.32 3.344 1 98.88 144 ILE B O 1
ATOM 2933 N N . PHE B 1 145 ? 7.344 10.297 1.469 1 98.75 145 PHE B N 1
ATOM 2934 C CA . PHE B 1 145 ? 6.918 11.648 1.121 1 98.75 145 PHE B CA 1
ATOM 2935 C C . PHE B 1 145 ? 7.062 11.891 -0.375 1 98.75 145 PHE B C 1
ATOM 2937 O O . PHE B 1 145 ? 7.773 11.156 -1.064 1 98.75 145 PHE B O 1
ATOM 2944 N N . LEU B 1 146 ? 6.355 12.891 -0.892 1 98.75 146 LEU B N 1
ATOM 2945 C CA . LEU B 1 146 ? 6.395 13.273 -2.297 1 98.75 146 LEU B CA 1
ATOM 2946 C C . LEU B 1 146 ? 7.609 14.156 -2.582 1 98.75 146 LEU B C 1
ATOM 2948 O O . LEU B 1 146 ? 7.883 15.102 -1.84 1 98.75 146 LEU B O 1
ATOM 2952 N N . LEU B 1 147 ? 8.258 13.875 -3.676 1 98.56 147 LEU B N 1
ATOM 2953 C CA . LEU B 1 147 ? 9.438 14.656 -4.039 1 98.56 147 LEU B CA 1
ATOM 2954 C C . LEU B 1 147 ? 9.039 15.93 -4.789 1 98.56 147 LEU B C 1
ATOM 2956 O O . LEU B 1 147 ? 8.148 15.898 -5.641 1 98.56 147 LEU B O 1
ATOM 2960 N N . PRO B 1 148 ? 9.766 17.016 -4.426 1 98.06 148 PRO B N 1
ATOM 2961 C CA . PRO B 1 148 ? 9.742 18.109 -5.391 1 98.06 148 PRO B CA 1
ATOM 2962 C C . PRO B 1 148 ? 10.5 17.797 -6.676 1 98.06 148 PRO B C 1
ATOM 2964 O O . PRO B 1 148 ? 11.164 16.75 -6.758 1 98.06 148 PRO B O 1
ATOM 2967 N N . ASN B 1 149 ? 10.406 18.641 -7.652 1 98.19 149 ASN B N 1
ATOM 2968 C CA . ASN B 1 149 ? 11.047 18.391 -8.938 1 98.19 149 ASN B CA 1
ATOM 2969 C C . ASN B 1 149 ? 12.57 18.344 -8.805 1 98.19 149 ASN B C 1
ATOM 2971 O O . ASN B 1 149 ? 13.242 17.688 -9.609 1 98.19 149 ASN B O 1
ATOM 2975 N N . GLN B 1 150 ? 13.078 19.109 -7.824 1 98.5 150 GLN B N 1
ATOM 2976 C CA . GLN B 1 150 ? 14.492 19.062 -7.469 1 98.5 150 GLN B CA 1
ATOM 2977 C C . GLN B 1 150 ? 14.672 18.734 -5.988 1 98.5 150 GLN B C 1
ATOM 2979 O O . GLN B 1 150 ? 14.203 19.484 -5.125 1 98.5 150 GLN B O 1
ATOM 2984 N N . PHE B 1 151 ? 15.359 17.656 -5.75 1 98.62 151 PHE B N 1
ATOM 2985 C CA . PHE B 1 151 ? 15.547 17.188 -4.383 1 98.62 151 PHE B CA 1
ATOM 2986 C C . PHE B 1 151 ? 17.016 16.922 -4.094 1 98.62 151 PHE B C 1
ATOM 2988 O O . PHE B 1 151 ? 17.719 16.344 -4.922 1 98.62 151 PHE B O 1
ATOM 2995 N N . LYS B 1 152 ? 17.484 17.391 -2.943 1 98.62 152 LYS B N 1
ATOM 2996 C CA . LYS B 1 152 ? 18.812 17.125 -2.424 1 98.62 152 LYS B CA 1
ATOM 2997 C C . LYS B 1 152 ? 18.781 16.859 -0.92 1 98.62 152 LYS B C 1
ATOM 2999 O O . LYS B 1 152 ? 18.203 17.656 -0.163 1 98.62 152 LYS B O 1
ATOM 3004 N N . LYS B 1 153 ? 19.406 15.812 -0.502 1 98.56 153 LYS B N 1
ATOM 3005 C CA . LYS B 1 153 ? 19.484 15.477 0.918 1 98.56 153 LYS B CA 1
ATOM 3006 C C . LYS B 1 153 ? 20.656 14.531 1.201 1 98.56 153 LYS B C 1
ATOM 3008 O O . LYS B 1 153 ? 20.953 13.656 0.392 1 98.56 153 LYS B O 1
ATOM 3013 N N . TRP B 1 154 ? 21.328 14.734 2.305 1 98.69 154 TRP B N 1
ATOM 3014 C CA . TRP B 1 154 ? 22.422 13.859 2.736 1 98.69 154 TRP B CA 1
ATOM 3015 C C . TRP B 1 154 ? 21.875 12.547 3.283 1 98.69 154 TRP B C 1
ATOM 3017 O O . TRP B 1 154 ? 20.906 12.531 4.051 1 98.69 154 TRP B O 1
ATOM 3027 N N . TYR B 1 155 ? 22.422 11.422 2.865 1 98.56 155 TYR B N 1
ATOM 3028 C CA . TYR B 1 155 ? 22.094 10.094 3.371 1 98.56 155 TYR B CA 1
ATOM 3029 C C . TYR B 1 155 ? 23.359 9.297 3.676 1 98.56 155 TYR B C 1
ATOM 3031 O O . TYR B 1 155 ? 24.406 9.562 3.102 1 98.56 155 TYR B O 1
ATOM 3039 N N . ASN B 1 156 ? 23.219 8.328 4.57 1 98.31 156 ASN B N 1
ATOM 3040 C CA . ASN B 1 156 ? 24.297 7.375 4.812 1 98.31 156 ASN B CA 1
ATOM 3041 C C . ASN B 1 156 ? 24.359 6.309 3.721 1 98.31 156 ASN B C 1
ATOM 3043 O O . ASN B 1 156 ? 23.328 5.926 3.164 1 98.31 156 ASN B O 1
ATOM 3047 N N . LYS B 1 157 ? 25.578 5.805 3.555 1 98.25 157 LYS B N 1
ATOM 3048 C CA . LYS B 1 157 ? 25.766 4.672 2.654 1 98.25 157 LYS B CA 1
ATOM 3049 C C . LYS B 1 157 ? 24.828 3.525 3.006 1 98.25 157 LYS B C 1
ATOM 3051 O O . LYS B 1 157 ? 24.578 3.252 4.184 1 98.25 157 LYS B O 1
ATOM 3056 N N . ASN B 1 158 ? 24.25 2.939 2 1 97.06 158 ASN B N 1
ATOM 3057 C CA . ASN B 1 158 ? 23.453 1.722 2.086 1 97.06 158 ASN B CA 1
ATOM 3058 C C . ASN B 1 158 ? 22.047 2.008 2.586 1 97.06 158 ASN B C 1
ATOM 3060 O O . ASN B 1 158 ? 21.234 1.09 2.746 1 97.06 158 ASN B O 1
ATOM 3064 N N . THR B 1 159 ? 21.688 3.354 2.83 1 97.94 159 THR B N 1
ATOM 3065 C CA . THR B 1 159 ? 20.297 3.668 3.09 1 97.94 159 THR B CA 1
ATOM 3066 C C . THR B 1 159 ? 19.406 3.184 1.946 1 97.94 159 THR B C 1
ATOM 3068 O O . THR B 1 159 ? 19.688 3.451 0.777 1 97.94 159 THR B O 1
ATOM 3071 N N . ILE B 1 160 ? 18.406 2.438 2.326 1 97.38 160 ILE B N 1
ATOM 3072 C CA . ILE B 1 160 ? 17.516 1.925 1.296 1 97.38 160 ILE B CA 1
ATOM 3073 C C . ILE B 1 160 ? 16.531 3.014 0.885 1 97.38 160 ILE B C 1
ATOM 3075 O O . ILE B 1 160 ? 15.797 3.549 1.725 1 97.38 160 ILE B O 1
ATOM 3079 N N . ILE B 1 161 ? 16.531 3.289 -0.392 1 97.75 161 ILE B N 1
ATOM 3080 C CA . ILE B 1 161 ? 15.688 4.336 -0.958 1 97.75 161 ILE B CA 1
ATOM 3081 C C . ILE B 1 161 ? 14.945 3.799 -2.184 1 97.75 161 ILE B C 1
ATOM 3083 O O . ILE B 1 161 ? 15.562 3.199 -3.07 1 97.75 161 ILE B O 1
ATOM 3087 N N . SER B 1 162 ? 13.695 4.02 -2.201 1 98.31 162 SER B N 1
ATOM 3088 C CA . SER B 1 162 ? 12.898 3.652 -3.367 1 98.31 162 SER B CA 1
ATOM 3089 C C . SER B 1 162 ? 12.242 4.875 -3.996 1 98.31 162 SER B C 1
ATOM 3091 O O . SER B 1 162 ? 11.781 5.773 -3.287 1 98.31 162 SER B O 1
ATOM 3093 N N . LEU B 1 163 ? 12.242 4.93 -5.305 1 98.69 163 LEU B N 1
ATOM 3094 C CA . LEU B 1 163 ? 11.5 5.914 -6.086 1 98.69 163 LEU B CA 1
ATOM 3095 C C . LEU B 1 163 ? 10.281 5.285 -6.742 1 98.69 163 LEU B C 1
ATOM 3097 O O . LEU B 1 163 ? 10.406 4.484 -7.672 1 98.69 163 LEU B O 1
ATOM 3101 N N . ILE B 1 164 ? 9.102 5.652 -6.246 1 98.69 164 ILE B N 1
ATOM 3102 C CA . ILE B 1 164 ? 7.852 5.051 -6.703 1 98.69 164 ILE B CA 1
ATOM 3103 C C . ILE B 1 164 ? 6.984 6.113 -7.379 1 98.69 164 ILE B C 1
ATOM 3105 O O . ILE B 1 164 ? 6.551 7.07 -6.734 1 98.69 164 ILE B O 1
ATOM 3109 N N . PRO B 1 165 ? 6.684 5.914 -8.633 1 98.75 165 PRO B N 1
ATOM 3110 C CA . PRO B 1 165 ? 5.836 6.887 -9.328 1 98.75 165 PRO B CA 1
ATOM 3111 C C . PRO B 1 165 ? 4.359 6.734 -8.984 1 98.75 165 PRO B C 1
ATOM 3113 O O . PRO B 1 165 ? 3.887 5.617 -8.75 1 98.75 165 PRO B O 1
ATOM 3116 N N . ILE B 1 166 ? 3.662 7.805 -8.859 1 98.38 166 ILE B N 1
ATOM 3117 C CA . ILE B 1 166 ? 2.205 7.793 -8.938 1 98.38 166 ILE B CA 1
ATOM 3118 C C . ILE B 1 166 ? 1.769 7.992 -10.391 1 98.38 166 ILE B C 1
ATOM 3120 O O . ILE B 1 166 ? 1.859 9.094 -10.922 1 98.38 166 ILE B O 1
ATOM 3124 N N . GLY B 1 167 ? 1.298 6.988 -10.961 1 97.25 167 GLY B N 1
ATOM 3125 C CA . GLY B 1 167 ? 1.134 7 -12.406 1 97.25 167 GLY B CA 1
ATOM 3126 C C . GLY B 1 167 ? 2.449 6.902 -13.156 1 97.25 167 GLY B C 1
ATOM 3127 O O . GLY B 1 167 ? 3.229 5.973 -12.938 1 97.25 167 GLY B O 1
ATOM 3128 N N . LYS B 1 168 ? 2.648 7.84 -14.047 1 97.88 168 LYS B N 1
ATOM 3129 C CA . LYS B 1 168 ? 3.855 7.898 -14.867 1 97.88 168 LYS B CA 1
ATOM 3130 C C . LYS B 1 168 ? 4.684 9.133 -14.539 1 97.88 168 LYS B C 1
ATOM 3132 O O . LYS B 1 168 ? 4.137 10.227 -14.375 1 97.88 168 LYS B O 1
ATOM 3137 N N . VAL B 1 169 ? 5.984 8.922 -14.375 1 98.75 169 VAL B N 1
ATOM 3138 C CA . VAL B 1 169 ? 6.895 10.031 -14.117 1 98.75 169 VAL B CA 1
ATOM 3139 C C . VAL B 1 169 ? 8.016 10.031 -15.156 1 98.75 169 VAL B C 1
ATOM 3141 O O . VAL B 1 169 ? 8.625 8.992 -15.422 1 98.75 169 VAL B O 1
ATOM 3144 N N . GLU B 1 170 ? 8.297 11.195 -15.703 1 98.75 170 GLU B N 1
ATOM 3145 C CA . GLU B 1 170 ? 9.242 11.297 -16.812 1 98.75 170 GLU B CA 1
ATOM 3146 C C . GLU B 1 170 ? 10.414 12.203 -16.453 1 98.75 170 GLU B C 1
ATOM 3148 O O . GLU B 1 170 ? 10.289 13.086 -15.602 1 98.75 170 GLU B O 1
ATOM 3153 N N . GLY B 1 171 ? 11.531 11.977 -17.141 1 98.81 171 GLY B N 1
ATOM 3154 C CA . GLY B 1 171 ? 12.695 12.852 -17.016 1 98.81 171 GLY B CA 1
ATOM 3155 C C . GLY B 1 171 ? 13.391 12.75 -15.68 1 98.81 171 GLY B C 1
ATOM 3156 O O . GLY B 1 171 ? 13.766 13.766 -15.086 1 98.81 171 GLY B O 1
ATOM 3157 N N . ILE B 1 172 ? 13.523 11.539 -15.156 1 98.88 172 ILE B N 1
ATOM 3158 C CA . ILE B 1 172 ? 14.094 11.352 -13.828 1 98.88 172 ILE B CA 1
ATOM 3159 C C . ILE B 1 172 ? 15.609 11.203 -13.938 1 98.88 172 ILE B C 1
ATOM 3161 O O . ILE B 1 172 ? 16.109 10.438 -14.766 1 98.88 172 ILE B O 1
ATOM 3165 N N . TYR B 1 173 ? 16.312 11.938 -13.141 1 98.88 173 TYR B N 1
ATOM 3166 C CA . TYR B 1 173 ? 17.734 11.797 -12.914 1 98.88 173 TYR B CA 1
ATOM 3167 C C . TYR B 1 173 ? 18.031 11.57 -11.438 1 98.88 173 TYR B C 1
ATOM 3169 O O . TYR B 1 173 ? 17.391 12.164 -10.57 1 98.88 173 TYR B O 1
ATOM 3177 N N . SER B 1 174 ? 18.969 10.727 -11.148 1 98.69 174 SER B N 1
ATOM 3178 C CA . SER B 1 174 ? 19.391 10.539 -9.766 1 98.69 174 SER B CA 1
ATOM 3179 C C . SER B 1 174 ? 20.906 10.352 -9.672 1 98.69 174 SER B C 1
ATOM 3181 O O . SER B 1 174 ? 21.516 9.742 -10.547 1 98.69 174 SER B O 1
ATOM 3183 N N . GLU B 1 175 ? 21.484 10.891 -8.617 1 98.69 175 GLU B N 1
ATOM 3184 C CA . GLU B 1 175 ? 22.906 10.75 -8.305 1 98.69 175 GLU B CA 1
ATOM 3185 C C . GLU B 1 175 ? 23.094 10.141 -6.922 1 98.69 175 GLU B C 1
ATOM 3187 O O . GLU B 1 175 ? 22.281 10.359 -6.02 1 98.69 175 GLU B O 1
ATOM 3192 N N . ASN B 1 176 ? 24.188 9.328 -6.773 1 98.75 176 ASN B N 1
ATOM 3193 C CA . ASN B 1 176 ? 24.625 8.695 -5.531 1 98.75 176 ASN B CA 1
ATOM 3194 C C . ASN B 1 176 ? 23.641 7.605 -5.09 1 98.75 176 ASN B C 1
ATOM 3196 O O . ASN B 1 176 ? 23.391 7.449 -3.898 1 98.75 176 ASN B O 1
ATOM 3200 N N . LEU B 1 177 ? 22.984 7.02 -5.973 1 98.19 177 LEU B N 1
ATOM 3201 C CA . LEU B 1 177 ? 22.234 5.777 -5.805 1 98.19 177 LEU B CA 1
ATOM 3202 C C . LEU B 1 177 ? 22.906 4.633 -6.562 1 98.19 177 LEU B C 1
ATOM 3204 O O . LEU B 1 177 ? 23.484 4.848 -7.625 1 98.19 177 LEU B O 1
ATOM 3208 N N . PHE B 1 178 ? 22.797 3.508 -6.035 1 96.94 178 PHE B N 1
ATOM 3209 C CA . PHE B 1 178 ? 23.469 2.359 -6.625 1 96.94 178 PHE B CA 1
ATOM 3210 C C . PHE B 1 178 ? 22.938 2.078 -8.023 1 96.94 178 PHE B C 1
ATOM 3212 O O . PHE B 1 178 ? 23.703 1.722 -8.922 1 96.94 178 PHE B O 1
ATOM 3219 N N . TYR B 1 179 ? 21.625 2.189 -8.258 1 95.81 179 TYR B N 1
ATOM 3220 C CA . TYR B 1 179 ? 21.016 2.133 -9.57 1 95.81 179 TYR B CA 1
ATOM 3221 C C . TYR B 1 179 ? 20.578 3.52 -10.031 1 95.81 179 TYR B C 1
ATOM 3223 O O . TYR B 1 179 ? 19.391 3.877 -9.914 1 95.81 179 TYR B O 1
ATOM 3231 N N . PRO B 1 180 ? 21.484 4.262 -10.594 1 96.88 180 PRO B N 1
ATOM 3232 C CA . PRO B 1 180 ? 21.156 5.637 -10.977 1 96.88 180 PRO B CA 1
ATOM 3233 C C . PRO B 1 180 ? 20.188 5.699 -12.164 1 96.88 180 PRO B C 1
ATOM 3235 O O . PRO B 1 180 ? 20.109 4.754 -12.953 1 96.88 180 PRO B O 1
ATOM 3238 N N . LEU B 1 181 ? 19.438 6.801 -12.195 1 97.94 181 LEU B N 1
ATOM 3239 C CA . LEU B 1 181 ? 18.562 7.086 -13.32 1 97.94 181 LEU B CA 1
ATOM 3240 C C . LEU B 1 181 ? 19.078 8.266 -14.133 1 97.94 181 LEU B C 1
ATOM 3242 O O . LEU B 1 181 ? 19.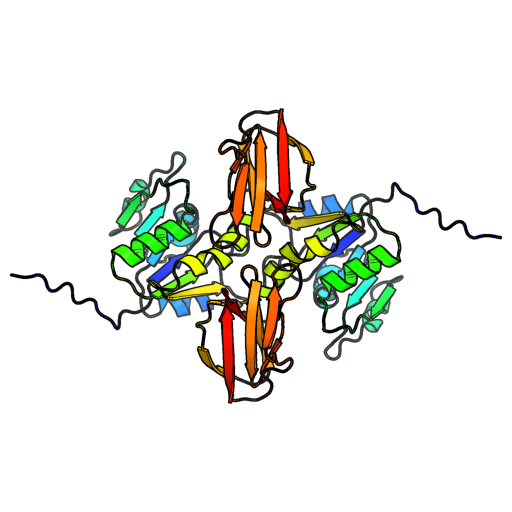578 9.234 -13.578 1 97.94 181 LEU B O 1
ATOM 3246 N N . ASN B 1 182 ? 19.062 8.156 -15.391 1 98.31 182 ASN B N 1
ATOM 3247 C CA . ASN B 1 182 ? 19.469 9.188 -16.344 1 98.31 182 ASN B CA 1
ATOM 3248 C C . ASN B 1 182 ? 18.391 9.406 -17.406 1 98.31 182 ASN B C 1
ATOM 3250 O O . ASN B 1 182 ? 18.391 8.758 -18.453 1 98.31 182 ASN B O 1
ATOM 3254 N N . ASN B 1 183 ? 17.578 10.328 -17.188 1 98.44 183 ASN B N 1
ATOM 3255 C CA . ASN B 1 183 ? 16.453 10.656 -18.047 1 98.44 183 ASN B CA 1
ATOM 3256 C C . ASN B 1 183 ? 15.523 9.461 -18.234 1 98.44 183 ASN B C 1
ATOM 3258 O O . ASN B 1 183 ? 15.109 9.156 -19.359 1 98.44 183 ASN B O 1
ATOM 3262 N N . HIS B 1 184 ? 15.234 8.812 -17.188 1 98.06 184 HIS B N 1
ATOM 3263 C CA . HIS B 1 184 ? 14.406 7.613 -17.234 1 98.06 184 HIS B CA 1
ATOM 3264 C C . HIS B 1 184 ? 12.945 7.945 -16.953 1 98.06 184 HIS B C 1
ATOM 3266 O O . HIS B 1 184 ? 12.641 8.992 -16.375 1 98.06 184 HIS B O 1
ATOM 3272 N N . THR B 1 185 ? 12.086 7.098 -17.453 1 98.5 185 THR B N 1
ATOM 3273 C CA . THR B 1 185 ? 10.664 7.121 -17.109 1 98.5 185 THR B CA 1
ATOM 3274 C C . THR B 1 185 ? 10.305 5.945 -16.203 1 98.5 185 THR B C 1
ATOM 3276 O O . THR B 1 185 ? 10.734 4.816 -16.453 1 98.5 185 THR B O 1
ATOM 3279 N N . LEU B 1 186 ? 9.648 6.219 -15.133 1 98.06 186 LEU B N 1
ATOM 3280 C CA . LEU B 1 186 ? 9.07 5.195 -14.273 1 98.06 186 LEU B CA 1
ATOM 3281 C C . LEU B 1 186 ? 7.547 5.223 -14.344 1 98.06 186 LEU B C 1
ATOM 3283 O O . LEU B 1 186 ? 6.945 6.289 -14.5 1 98.06 186 LEU B O 1
ATOM 3287 N N . GLU B 1 187 ? 6.93 4.09 -14.25 1 97.94 187 GLU B N 1
ATOM 3288 C CA . GLU B 1 187 ? 5.477 3.953 -14.281 1 97.94 187 GLU B CA 1
ATOM 3289 C C . GLU B 1 187 ? 5.004 2.854 -13.336 1 97.94 187 GLU B C 1
ATOM 3291 O O . GLU B 1 187 ? 5.453 1.709 -13.43 1 97.94 187 GLU B O 1
ATOM 3296 N N . LEU B 1 188 ? 4.086 3.209 -12.492 1 97.81 188 LEU B N 1
ATOM 3297 C CA . LEU B 1 188 ? 3.596 2.252 -11.508 1 97.81 188 LEU B CA 1
ATOM 3298 C C . LEU B 1 188 ? 2.902 1.076 -12.188 1 97.81 188 LEU B C 1
ATOM 3300 O O . LEU B 1 188 ? 2.078 1.271 -13.078 1 97.81 188 LEU B O 1
ATOM 3304 N N . GLY B 1 189 ? 3.232 -0.137 -11.781 1 95.75 189 GLY B N 1
ATOM 3305 C CA . GLY B 1 189 ? 2.709 -1.339 -12.414 1 95.75 189 GLY B CA 1
ATOM 3306 C C . GLY B 1 189 ? 3.59 -1.856 -13.539 1 95.75 189 GLY B C 1
ATOM 3307 O O . GLY B 1 189 ? 3.43 -2.994 -13.984 1 95.75 189 GLY B O 1
ATOM 3308 N N . ILE B 1 190 ? 4.504 -1.045 -14.023 1 94.25 190 ILE B N 1
ATOM 3309 C CA . ILE B 1 190 ? 5.352 -1.42 -15.156 1 94.25 190 ILE B CA 1
ATOM 3310 C C . ILE B 1 190 ? 6.816 -1.422 -14.727 1 94.25 190 ILE B C 1
ATOM 3312 O O . ILE B 1 190 ? 7.453 -2.477 -14.672 1 94.25 190 ILE B O 1
ATOM 3316 N N . ARG B 1 191 ? 7.324 -0.334 -14.32 1 94 191 ARG B N 1
ATOM 3317 C CA . ARG B 1 191 ? 8.711 -0.167 -13.891 1 94 191 ARG B CA 1
ATOM 3318 C C . ARG B 1 191 ? 8.812 0.858 -12.766 1 94 191 ARG B C 1
ATOM 3320 O O . ARG B 1 191 ? 8.383 2.004 -12.922 1 94 191 ARG B O 1
ATOM 3327 N N . THR B 1 192 ? 9.375 0.399 -11.656 1 95.44 192 THR B N 1
ATOM 3328 C CA . THR B 1 192 ? 9.609 1.31 -10.539 1 95.44 192 THR B CA 1
ATOM 3329 C C . THR B 1 192 ? 11.078 1.294 -10.117 1 95.44 192 THR B C 1
ATOM 3331 O O . THR B 1 192 ? 11.891 0.582 -10.711 1 95.44 192 THR B O 1
ATOM 3334 N N . GLY B 1 193 ? 11.484 2.188 -9.242 1 94.88 193 GLY B N 1
ATOM 3335 C CA . GLY B 1 193 ? 12.789 2.18 -8.594 1 94.88 193 GLY B CA 1
ATOM 3336 C C . GLY B 1 193 ? 12.734 1.716 -7.152 1 94.88 193 GLY B C 1
ATOM 3337 O O . GLY B 1 193 ? 13.055 2.48 -6.238 1 94.88 193 GLY B O 1
ATOM 3338 N N . SER B 1 194 ? 12.359 0.453 -6.988 1 93.19 194 SER B N 1
ATOM 3339 C CA . SER B 1 194 ? 12.188 -0.087 -5.645 1 93.19 194 SER B CA 1
ATOM 3340 C C . SER B 1 194 ? 13.492 -0.671 -5.113 1 93.19 194 SER B C 1
ATOM 3342 O O . SER B 1 194 ? 14.25 -1.297 -5.859 1 93.19 194 SER B O 1
ATOM 3344 N N . SER B 1 195 ? 13.75 -0.486 -3.838 1 92.81 195 SER B N 1
ATOM 3345 C CA . SER B 1 195 ? 14.836 -1.098 -3.076 1 92.81 195 SER B CA 1
ATOM 3346 C C . SER B 1 195 ? 16.203 -0.681 -3.621 1 92.81 195 SER B C 1
ATOM 3348 O O . SER B 1 195 ? 17.094 -1.51 -3.748 1 92.81 195 SER B O 1
ATOM 3350 N N . ASN B 1 196 ? 16.312 0.539 -4.141 1 95.44 196 ASN B N 1
ATOM 3351 C CA . ASN B 1 196 ? 17.625 1.126 -4.383 1 95.44 196 ASN B CA 1
ATOM 3352 C C . ASN B 1 196 ? 18.375 1.403 -3.074 1 95.44 196 ASN B C 1
ATOM 3354 O O . ASN B 1 196 ? 17.859 1.107 -1.993 1 95.44 196 ASN B O 1
ATOM 3358 N N . HIS B 1 197 ? 19.656 1.815 -3.154 1 96.88 197 HIS B N 1
ATOM 3359 C CA . HIS B 1 197 ? 20.359 2.201 -1.935 1 96.88 197 HIS B CA 1
ATOM 3360 C C . HIS B 1 197 ? 21.438 3.236 -2.227 1 96.88 197 HIS B C 1
ATOM 3362 O O . HIS B 1 197 ? 21.906 3.361 -3.365 1 96.88 197 HIS B O 1
ATOM 3368 N N . VAL B 1 198 ? 21.75 3.943 -1.209 1 98.38 198 VAL B N 1
ATOM 3369 C CA . VAL B 1 198 ? 22.734 5.012 -1.323 1 98.38 198 VAL B CA 1
ATOM 3370 C C . VAL B 1 198 ? 24.125 4.406 -1.493 1 98.38 198 VAL B C 1
ATOM 3372 O O . VAL B 1 198 ? 24.516 3.504 -0.747 1 98.38 198 VAL B O 1
ATOM 3375 N N . THR B 1 199 ? 24.922 4.926 -2.412 1 98.38 199 THR B N 1
ATOM 3376 C CA . THR B 1 199 ? 26.219 4.355 -2.779 1 98.38 199 THR B CA 1
ATOM 3377 C C . THR B 1 199 ? 27.297 4.75 -1.771 1 98.38 199 THR B C 1
ATOM 3379 O O . THR B 1 199 ? 28.078 3.906 -1.325 1 98.38 199 THR B O 1
ATOM 3382 N N . LYS B 1 200 ? 27.344 6.039 -1.461 1 98.62 200 LYS B N 1
ATOM 3383 C CA . LYS B 1 200 ? 28.328 6.57 -0.513 1 98.62 200 LYS B CA 1
ATOM 3384 C C . LYS B 1 200 ? 27.688 7.598 0.418 1 98.62 200 LYS B C 1
ATOM 3386 O O . LYS B 1 200 ? 26.703 8.25 0.053 1 98.62 200 LYS B O 1
ATOM 3391 N N . ASP B 1 201 ? 28.266 7.664 1.568 1 98.69 201 ASP B N 1
ATOM 3392 C CA . ASP B 1 201 ? 27.844 8.758 2.436 1 98.69 201 ASP B CA 1
ATOM 3393 C C . ASP B 1 201 ? 27.891 10.094 1.701 1 98.69 201 ASP B C 1
ATOM 3395 O O . ASP B 1 201 ? 28.906 10.438 1.083 1 98.69 201 ASP B O 1
ATOM 3399 N N . GLY B 1 202 ? 26.812 10.805 1.683 1 98.56 202 GLY B N 1
ATOM 3400 C CA . GLY B 1 202 ? 26.828 12.086 0.991 1 98.56 202 GLY B CA 1
ATOM 3401 C C . GLY B 1 202 ? 25.469 12.5 0.461 1 98.56 202 GLY B C 1
ATOM 3402 O O . GLY B 1 202 ? 24.453 11.953 0.877 1 98.56 202 GLY B O 1
ATOM 3403 N N . LEU B 1 203 ? 25.531 13.383 -0.453 1 98.5 203 LEU B N 1
ATOM 3404 C CA . LEU B 1 203 ? 24.312 13.977 -0.99 1 98.5 203 LEU B CA 1
ATOM 3405 C C . LEU B 1 203 ? 23.703 13.086 -2.062 1 98.5 203 LEU B C 1
ATOM 3407 O O . LEU B 1 203 ? 24.391 12.648 -2.984 1 98.5 203 LEU B O 1
ATOM 3411 N N . VAL B 1 204 ? 22.422 12.82 -1.828 1 98.81 204 VAL B N 1
ATOM 3412 C CA . VAL B 1 204 ? 21.594 12.227 -2.885 1 98.81 204 VAL B CA 1
ATOM 3413 C C . VAL B 1 204 ? 20.828 13.328 -3.609 1 98.81 204 VAL B C 1
ATOM 3415 O O . VAL B 1 204 ? 20.203 14.18 -2.973 1 98.81 204 VAL B O 1
ATOM 3418 N N . THR B 1 205 ? 20.953 13.328 -4.957 1 98.81 205 THR B N 1
ATOM 3419 C CA . THR B 1 205 ? 20.219 14.281 -5.773 1 98.81 205 THR B CA 1
ATOM 3420 C C . THR B 1 205 ? 19.25 13.57 -6.711 1 98.81 205 THR B C 1
ATOM 3422 O O . THR B 1 205 ? 19.609 12.594 -7.375 1 98.81 205 THR B O 1
ATOM 3425 N N . ILE B 1 206 ? 18.016 14.047 -6.742 1 98.88 206 ILE B N 1
ATOM 3426 C CA . ILE B 1 206 ? 16.984 13.508 -7.629 1 98.88 206 ILE B CA 1
ATOM 3427 C C . ILE B 1 206 ? 16.234 14.656 -8.305 1 98.88 206 ILE B C 1
ATOM 3429 O O . ILE B 1 206 ? 15.82 15.609 -7.641 1 98.88 206 ILE B O 1
ATOM 3433 N N . THR B 1 207 ? 16.062 14.578 -9.609 1 98.81 207 THR B N 1
ATOM 3434 C CA . THR B 1 207 ? 15.211 15.508 -10.344 1 98.81 207 THR B CA 1
ATOM 3435 C C . THR B 1 207 ? 14.227 14.766 -11.234 1 98.81 207 THR B C 1
ATOM 3437 O O . THR B 1 207 ? 14.477 13.625 -11.625 1 98.81 207 THR B O 1
ATOM 3440 N N . HIS B 1 208 ? 13.094 15.289 -11.453 1 98.81 208 HIS B N 1
ATOM 3441 C CA . HIS B 1 208 ? 12.141 14.781 -12.438 1 98.81 208 HIS B CA 1
ATOM 3442 C C . HIS B 1 208 ? 11.359 15.914 -13.086 1 98.81 208 HIS B C 1
ATOM 3444 O O . HIS B 1 208 ? 11.18 16.969 -12.484 1 98.81 208 HIS B O 1
ATOM 3450 N N . GLU B 1 209 ? 10.852 15.695 -14.273 1 98.56 209 GLU B N 1
ATOM 3451 C CA . GLU B 1 209 ? 10.25 16.766 -15.07 1 98.56 209 GLU B CA 1
ATOM 3452 C C . GLU B 1 209 ? 8.727 16.734 -14.969 1 98.56 209 GLU B C 1
ATOM 3454 O O . GLU B 1 209 ? 8.094 17.781 -14.828 1 98.56 209 GLU B O 1
ATOM 3459 N N . LYS B 1 210 ? 8.148 15.555 -15.188 1 98.12 210 LYS B N 1
ATOM 3460 C CA . LYS B 1 210 ? 6.695 15.438 -15.227 1 98.12 210 LYS B CA 1
ATOM 3461 C C . LYS B 1 210 ? 6.211 14.281 -14.352 1 98.12 210 LYS B C 1
ATOM 3463 O O . LYS B 1 210 ? 6.77 13.188 -14.398 1 98.12 210 LYS B O 1
ATOM 3468 N N . GLY B 1 211 ? 5.168 14.602 -13.586 1 98.12 211 GLY B N 1
ATOM 3469 C CA . GLY B 1 211 ? 4.543 13.555 -12.797 1 98.12 211 GLY B CA 1
ATOM 3470 C C . GLY B 1 211 ? 4.844 13.672 -11.312 1 98.12 211 GLY B C 1
ATOM 3471 O O . GLY B 1 211 ? 5.484 14.625 -10.875 1 98.12 211 GLY B O 1
ATOM 3472 N N . ASN B 1 212 ? 4.258 12.781 -10.508 1 98.69 212 ASN B N 1
ATOM 3473 C CA . ASN B 1 212 ? 4.426 12.734 -9.062 1 98.69 212 ASN B CA 1
ATOM 3474 C C . ASN B 1 212 ? 5.258 11.531 -8.625 1 98.69 212 ASN B C 1
ATOM 3476 O O . ASN B 1 212 ? 4.938 10.391 -8.984 1 98.69 212 ASN B O 1
ATOM 3480 N N . LEU B 1 213 ? 6.297 11.805 -7.867 1 98.88 213 LEU B N 1
ATOM 3481 C CA . LEU B 1 213 ? 7.262 10.781 -7.5 1 98.88 213 LEU B CA 1
ATOM 3482 C C . LEU B 1 213 ? 7.395 10.672 -5.984 1 98.88 213 LEU B C 1
ATOM 3484 O O . LEU B 1 213 ? 7.703 11.664 -5.312 1 98.88 213 LEU B O 1
ATOM 3488 N N . LEU B 1 214 ? 7.152 9.477 -5.438 1 98.88 214 LEU B N 1
ATOM 3489 C CA . LEU B 1 214 ? 7.348 9.227 -4.012 1 98.88 214 LEU B CA 1
ATOM 3490 C C . LEU B 1 214 ? 8.789 8.805 -3.729 1 98.88 214 LEU B C 1
ATOM 3492 O O . LEU B 1 214 ? 9.367 8.023 -4.484 1 98.88 214 LEU B O 1
ATOM 3496 N N . LEU B 1 215 ? 9.344 9.336 -2.693 1 98.88 215 LEU B N 1
ATOM 3497 C CA . LEU B 1 215 ? 10.539 8.766 -2.092 1 98.88 215 LEU B CA 1
ATOM 3498 C C . LEU B 1 215 ? 10.195 8 -0.818 1 98.88 215 LEU B C 1
ATOM 3500 O O . LEU B 1 215 ? 9.5 8.523 0.056 1 98.88 215 LEU B O 1
ATOM 3504 N N . ILE B 1 216 ? 10.641 6.801 -0.747 1 98.81 216 ILE B N 1
ATOM 3505 C CA . ILE B 1 216 ? 10.406 5.941 0.41 1 98.81 216 ILE B CA 1
ATOM 3506 C C . ILE B 1 216 ? 11.75 5.5 1.001 1 98.81 216 ILE B C 1
ATOM 3508 O O . ILE B 1 216 ? 12.516 4.793 0.348 1 98.81 216 ILE B O 1
ATOM 3512 N N . GLU B 1 217 ? 12.016 5.973 2.154 1 98.69 217 GLU B N 1
ATOM 3513 C CA . GLU B 1 217 ? 13.117 5.438 2.951 1 98.69 217 GLU B CA 1
ATOM 3514 C C . GLU B 1 217 ? 12.688 4.195 3.723 1 98.69 217 GLU B C 1
ATOM 3516 O O . GLU B 1 217 ? 11.75 4.246 4.52 1 98.69 217 GLU B O 1
ATOM 3521 N N . SER B 1 218 ? 13.312 3.121 3.457 1 97.31 218 SER B N 1
ATOM 3522 C CA . SER B 1 218 ? 12.883 1.872 4.082 1 97.31 218 SER B CA 1
ATOM 3523 C C . SER B 1 218 ? 13.875 1.432 5.16 1 97.31 218 SER B C 1
ATOM 3525 O O . SER B 1 218 ? 15.086 1.605 5.008 1 97.31 218 SER B O 1
ATOM 3527 N N . PHE B 1 219 ? 13.227 0.822 6.215 1 89.94 219 PHE B N 1
ATOM 3528 C CA . PHE B 1 219 ? 13.992 0.32 7.352 1 89.94 219 PHE B CA 1
ATOM 3529 C C . PHE B 1 219 ? 13.758 -1.173 7.547 1 89.94 219 PHE B C 1
ATOM 3531 O O . PHE B 1 219 ? 12.688 -1.687 7.211 1 89.94 219 PHE B O 1
ATOM 3538 N N . GLU B 1 220 ? 14.766 -1.989 7.77 1 75.25 220 GLU B N 1
ATOM 3539 C CA . GLU B 1 220 ? 14.602 -3.422 7.992 1 75.25 220 GLU B CA 1
ATOM 3540 C C . GLU B 1 220 ? 14.477 -3.738 9.477 1 75.25 220 GLU B C 1
ATOM 3542 O O . GLU B 1 220 ? 15.008 -3.01 10.32 1 75.25 220 GLU B O 1
#

Solvent-accessible surface area (backbone atoms only — not comparable to full-atom values): 23491 Å² total; per-residue (Å²): 135,81,80,72,76,70,75,65,86,83,60,74,44,27,35,38,37,43,69,32,37,83,60,49,66,66,59,52,48,63,67,46,67,79,62,45,60,27,37,30,31,55,87,20,43,72,67,43,54,76,70,69,58,81,52,46,31,41,33,26,60,58,68,64,97,52,60,71,67,62,50,46,75,74,38,82,75,54,44,77,45,84,49,74,60,83,91,48,52,62,67,54,50,50,51,51,52,39,45,74,72,64,44,54,36,34,38,34,32,18,52,38,52,46,44,55,64,54,27,56,46,58,72,32,37,54,67,72,35,62,90,60,36,47,57,37,40,43,53,81,18,28,42,36,33,71,56,59,53,70,40,76,47,75,44,55,51,62,43,34,37,22,45,43,33,51,30,54,24,34,50,26,33,38,44,52,37,68,73,59,37,76,64,35,71,33,26,48,41,77,42,68,41,67,79,31,29,25,59,49,68,38,65,33,38,38,36,40,73,45,69,44,41,32,41,34,41,49,52,135,134,82,79,73,76,69,77,65,86,83,59,73,44,28,34,38,37,41,68,33,37,81,59,48,68,66,58,53,48,62,69,45,66,79,62,44,60,28,36,30,30,56,89,19,44,70,67,43,53,76,70,69,58,81,52,46,30,42,34,24,59,59,65,83,88,48,62,71,67,63,48,46,75,77,38,83,74,54,44,77,44,85,49,74,61,82,89,47,51,63,66,55,50,50,52,52,52,39,47,76,73,64,44,54,37,32,38,34,30,19,53,39,51,47,45,56,65,52,27,57,47,58,71,32,38,54,67,72,35,62,91,60,36,49,58,36,39,42,54,82,17,28,41,37,34,72,56,60,52,72,39,76,49,76,44,54,52,62,43,32,37,23,44,43,33,50,27,55,24,34,50,25,34,39,43,52,36,67,74,59,37,77,65,36,70,35,25,47,41,78,41,67,42,68,79,32,28,25,60,47,70,39,65,33,38,38,35,41,73,44,69,43,39,33,42,34,42,51,52,135

Nearest PDB structures (foldseek):
  2omk-assembly1_A  TM=8.843E-01  e=4.024E-18  Bacteroides thetaiotaomicron VPI-5482
  3lm8-assembly5_C  TM=8.158E-01  e=1.681E-16  Bacillus subtilis
  3lm8-assembly6_D  TM=7.750E-01  e=1.399E-16  Bacillus subtilis
  3lm8-assembly1_A  TM=8.160E-01  e=6.078E-16  Bacillus subtilis
  3l8m-assembly1_A  TM=7.924E-01  e=3.003E-12  Staphylococcus saprophyticus subsp. saprophyticus ATCC 15305 = NCTC 7292

InterPro domains:
  IPR006282 Thiamin pyrophosphokinase [TIGR01378] (15-216)
  IPR006282 Thiamin pyrophosphokinase [cd07995] (14-218)
  IPR007371 Thiamin pyrophosphokinase, catalytic domain [PF04263] (29-137)
  IPR007373 Thiamin pyrophosphokinase, thiamin-binding domain [PF04265] (155-211)
  IPR007373 Thiamin pyrophosphokinase, thiamin-binding domain [SM00983] (142-214)
  IPR036371 Thiamin pyrophosphokinase, thiamin-binding domain superfamily [SSF63862] (144-217)
  IPR036759 Thiamin pyrophosphokinase, catalytic domain superfamily [G3DSA:3.40.50.10240] (5-219)
  IPR036759 Thiamin pyrophosphokinase, catalytic domain superfamily [SSF63999] (9-141)
  IPR053149 Thiamine pyrophosphokinase [PTHR41299] (14-218)

Radius of gyration: 22.81 Å; Cα contacts (8 Å, |Δi|>4): 984; chains: 2; bounding box: 57×87×54 Å

Foldseek 3Di:
DPPPPPLVPVADAAEEEEAADAADPVVVCVNCVVPHQYEYEQNCVVVVVVVVDDHAEYEYQCPDPRDPVVCCVVDPPYHYYHDNDPVDDRVVVVLVVCLVSSGAEHEYENQDHPDPVSVVCSQQVCVVCVVRYWYWYDHNWKIKGKDDQKDKDWDAWFFWKWKAFDAKFFQKFKPQKPDTDGGDMAGPPPHTRGGITGHHGTMIIMHTDDGIIMMMGTDD/DPPPPPLVPPADAAEEEEAADAADPVVVCVNCVVPHQYEYEQNCVVVVVVVVDAHAEYEYQCPDPRDPVVCCVVDPPYHYYHDNDPVDDRVVVVLVVCLVVNGAEHEYENQDHPDPVSVVCSQQVCVVCVVRYWYWYDHNWKIKGKDDQKDKDWDAWFFWKWKAFDAKFFQKFKPQKPDTDGGDMAGPPPHTRGGITGHHGTMIIMHTDDGIIMMMGTDD